Protein AF-A0A126PEL9-F1 (afdb_monomer_lite)

pLDDT: mean 87.8, std 14.96, range [29.5, 98.81]

Sequence (510 aa):
MDLFTNTTDLKALFLALFNCPDEQAVERIIEREPAVFAQANWKPLGGNENMYGVIENQQASPIAALVEKLTNSIDATLMRKYYEADLDPTSAAAPRTMDEAVRLFYGAAAANWDLPGFRRAQAENIQIIASGSVRQPSLVLYDNGEGQHPANFETTLLSLLRGNKNNVHFVQGKYNMGGSGAIVFCGRHGYQLIASRRYDGTGEFGFTLTRKHQLRADEENDKKNTWYEYFTVGGRIPSFPITDLDLGLHNRRFTTGTVLKLYSYKLPEGSRMVTRDLGRSLNEYLFDPALPLLTVETKERYPKDRALERVLYGLKQRLEKQDSKYVETSFTEDFQTREFGAMRVTCYVFRTKVEGKTVKESNKTIQDEFFKNNMAVLFAMNGQVHGSYSSEFITRALKLSLLKNSLLIHVDCTHLLPKFRGELFMGSRDRLKEGEETKELRKFLMAQLGKPGGRLAELEKKRKDAIAVDSTDAQDLLKNVTKNLSFNPELLKLLGSTFHRRRRILQTIM

Structure (mmCIF, N/CA/C/O backbone):
data_AF-A0A126PEL9-F1
#
_entry.id   AF-A0A126PEL9-F1
#
loop_
_atom_site.group_PDB
_atom_site.id
_atom_site.type_symbol
_atom_site.label_atom_id
_atom_site.label_alt_id
_atom_site.label_comp_id
_atom_site.label_asym_id
_atom_site.label_entity_id
_atom_site.label_seq_id
_atom_site.pdbx_PDB_ins_code
_atom_site.Cartn_x
_atom_site.Cartn_y
_atom_site.Cartn_z
_atom_site.occupancy
_atom_site.B_iso_or_equiv
_atom_site.auth_seq_id
_atom_site.auth_comp_id
_atom_site.auth_asym_id
_atom_site.auth_atom_id
_atom_site.pdbx_PDB_model_num
ATOM 1 N N . MET A 1 1 ? 33.162 -2.865 -40.727 1.00 31.98 1 MET A N 1
ATOM 2 C CA . MET A 1 1 ? 32.708 -4.129 -40.110 1.00 31.98 1 MET A CA 1
ATOM 3 C C . MET A 1 1 ? 33.005 -3.994 -38.632 1.00 31.98 1 MET A C 1
ATOM 5 O O . MET A 1 1 ? 34.149 -4.165 -38.238 1.00 31.98 1 MET A O 1
ATOM 9 N N . ASP A 1 2 ? 32.020 -3.532 -37.869 1.00 33.06 2 ASP A N 1
ATOM 10 C CA . ASP A 1 2 ? 32.156 -3.295 -36.431 1.00 33.06 2 ASP A CA 1
ATOM 11 C C . ASP A 1 2 ? 31.858 -4.615 -35.709 1.00 33.06 2 ASP A C 1
ATOM 13 O O . ASP A 1 2 ? 30.732 -5.103 -35.742 1.00 33.06 2 ASP A O 1
ATOM 17 N N . LEU A 1 3 ? 32.893 -5.252 -35.162 1.00 29.50 3 LEU A N 1
ATOM 18 C CA . LEU A 1 3 ? 32.855 -6.622 -34.627 1.00 29.50 3 LEU A CA 1
ATOM 19 C C . LEU A 1 3 ? 32.665 -6.679 -33.099 1.00 29.50 3 LEU A C 1
ATOM 21 O O . LEU A 1 3 ? 32.835 -7.739 -32.507 1.00 29.50 3 LEU A O 1
ATOM 25 N N . PHE A 1 4 ? 32.277 -5.569 -32.458 1.00 36.88 4 PHE A N 1
ATOM 26 C CA . PHE A 1 4 ? 32.064 -5.503 -31.006 1.00 36.88 4 PHE A CA 1
ATOM 27 C C . PHE A 1 4 ? 30.888 -4.601 -30.599 1.00 36.88 4 PHE A C 1
ATOM 29 O O . PHE A 1 4 ? 31.016 -3.749 -29.724 1.00 36.88 4 PHE A O 1
ATOM 36 N N . THR A 1 5 ? 29.698 -4.805 -31.164 1.00 41.72 5 THR A N 1
ATOM 37 C CA . THR A 1 5 ? 28.479 -4.431 -30.432 1.00 41.72 5 THR A CA 1
ATOM 38 C C . THR A 1 5 ? 28.175 -5.556 -29.449 1.00 41.72 5 THR A C 1
ATOM 40 O O . THR A 1 5 ? 27.481 -6.510 -29.793 1.00 41.72 5 THR A O 1
ATOM 43 N N . ASN A 1 6 ? 28.730 -5.477 -28.237 1.00 46.97 6 ASN A N 1
ATOM 44 C CA . ASN A 1 6 ? 28.256 -6.278 -27.108 1.00 46.97 6 ASN A CA 1
ATOM 45 C C . ASN A 1 6 ? 26.787 -5.896 -26.866 1.00 46.97 6 ASN A C 1
ATOM 47 O O . ASN A 1 6 ? 26.492 -4.939 -26.153 1.00 46.97 6 ASN A O 1
ATOM 51 N N . THR A 1 7 ? 25.851 -6.590 -27.513 1.00 65.94 7 THR A N 1
ATOM 52 C CA . THR A 1 7 ? 24.428 -6.490 -27.188 1.00 65.94 7 THR A CA 1
ATOM 53 C C . THR A 1 7 ? 24.262 -6.975 -25.758 1.00 65.94 7 THR A C 1
ATOM 55 O O . THR A 1 7 ? 24.393 -8.167 -25.491 1.00 65.94 7 THR A O 1
ATOM 58 N N . THR A 1 8 ? 24.033 -6.043 -24.833 1.00 80.56 8 THR A N 1
ATOM 59 C CA . THR A 1 8 ? 23.746 -6.347 -23.432 1.00 80.56 8 THR A CA 1
ATOM 60 C C . THR A 1 8 ? 22.595 -7.345 -23.367 1.00 80.56 8 THR A C 1
ATOM 62 O O . THR A 1 8 ? 21.501 -7.057 -23.854 1.00 80.56 8 THR A O 1
ATOM 65 N N . ASP A 1 9 ? 22.823 -8.513 -22.765 1.00 94.44 9 ASP A N 1
ATOM 66 C CA . ASP A 1 9 ? 21.749 -9.465 -22.489 1.00 94.44 9 ASP A CA 1
ATOM 67 C C . ASP A 1 9 ? 20.821 -8.864 -21.422 1.00 94.44 9 ASP A C 1
ATOM 69 O O . ASP A 1 9 ? 21.095 -8.892 -20.218 1.00 94.44 9 ASP A O 1
ATOM 73 N N . LEU A 1 10 ? 19.714 -8.277 -21.882 1.00 96.75 10 LEU A N 1
ATOM 74 C CA . LEU A 1 10 ? 18.753 -7.573 -21.035 1.00 96.75 10 LEU A CA 1
ATOM 75 C C . LEU A 1 10 ? 18.051 -8.504 -20.042 1.00 96.75 10 LEU A C 1
ATOM 77 O O . LEU A 1 10 ? 17.691 -8.066 -18.947 1.00 96.75 10 LEU A O 1
ATOM 81 N N . LYS A 1 11 ? 17.884 -9.788 -20.386 1.00 97.88 11 LYS A N 1
ATOM 82 C CA . LYS A 1 11 ? 17.301 -10.778 -19.475 1.00 97.88 11 LYS A CA 1
ATOM 83 C C . LYS A 1 11 ? 18.277 -11.096 -18.350 1.00 97.88 11 LYS A C 1
ATOM 85 O O . LYS A 1 11 ? 17.873 -11.103 -17.186 1.00 97.88 11 LYS A O 1
ATOM 90 N N . ALA A 1 12 ? 19.549 -11.325 -18.681 1.00 97.50 12 ALA A N 1
ATOM 91 C CA . ALA A 1 12 ? 20.592 -11.535 -17.680 1.00 97.50 12 ALA A CA 1
ATOM 92 C C . ALA A 1 12 ? 20.741 -10.311 -16.762 1.00 97.50 12 ALA A C 1
ATOM 94 O O . ALA A 1 12 ? 20.790 -10.470 -15.542 1.00 97.50 12 ALA A O 1
ATOM 95 N N . LEU A 1 13 ? 20.714 -9.098 -17.327 1.00 97.81 13 LEU A N 1
ATOM 96 C CA . LEU A 1 13 ? 20.770 -7.850 -16.565 1.00 97.81 13 LEU A CA 1
ATOM 97 C C . LEU A 1 13 ? 19.592 -7.712 -15.591 1.00 97.81 13 LEU A C 1
ATOM 99 O O . LEU A 1 13 ? 19.799 -7.432 -14.409 1.00 97.81 13 LEU A O 1
ATOM 103 N N . PHE A 1 14 ? 18.361 -7.943 -16.061 1.00 98.62 14 PHE A N 1
ATOM 104 C CA . PHE A 1 14 ? 17.179 -7.912 -15.200 1.00 98.62 14 PHE A CA 1
ATOM 105 C C . PHE A 1 14 ? 17.289 -8.920 -14.056 1.00 98.62 14 PHE A C 1
ATOM 107 O O . PHE A 1 14 ? 17.057 -8.555 -12.907 1.00 98.62 14 PHE A O 1
ATOM 114 N N . LEU A 1 15 ? 17.659 -10.172 -14.344 1.00 98.50 15 LEU A N 1
ATOM 115 C CA . LEU A 1 15 ? 17.787 -11.208 -13.316 1.00 98.50 15 LEU A CA 1
ATOM 116 C C . LEU A 1 15 ? 18.903 -10.884 -12.317 1.00 98.50 15 LEU A C 1
ATOM 118 O O . LEU A 1 15 ? 18.738 -11.138 -11.124 1.00 98.50 15 LEU A O 1
ATOM 122 N N . ALA A 1 16 ? 20.010 -10.291 -12.771 1.00 98.31 16 ALA A N 1
ATOM 123 C CA . ALA A 1 16 ? 21.085 -9.845 -11.893 1.00 98.31 16 ALA A CA 1
ATOM 124 C C . ALA A 1 16 ? 20.588 -8.769 -10.914 1.00 98.31 16 ALA A C 1
ATOM 126 O O . ALA A 1 16 ? 20.752 -8.924 -9.704 1.00 98.31 16 ALA A O 1
ATOM 127 N N . LEU A 1 17 ? 19.896 -7.738 -11.415 1.00 98.56 17 LEU A N 1
ATOM 128 C CA . LEU A 1 17 ? 19.286 -6.695 -10.583 1.00 98.56 17 LEU A CA 1
ATOM 129 C C . LEU A 1 17 ? 18.212 -7.269 -9.651 1.00 98.56 17 LEU A C 1
ATOM 131 O O . LEU A 1 17 ? 18.198 -6.983 -8.451 1.00 98.56 17 LEU A O 1
ATOM 135 N N . PHE A 1 18 ? 17.305 -8.093 -10.178 1.00 98.50 18 PHE A N 1
ATOM 136 C CA . PHE A 1 18 ? 16.193 -8.657 -9.419 1.00 98.50 18 PHE A CA 1
ATOM 137 C C . PHE A 1 18 ? 16.681 -9.548 -8.277 1.00 98.50 18 PHE A C 1
ATOM 139 O O . PHE A 1 18 ? 16.086 -9.522 -7.205 1.00 98.50 18 PHE A O 1
ATOM 146 N N . ASN A 1 19 ? 17.788 -10.274 -8.445 1.00 97.38 19 ASN A N 1
ATOM 147 C CA . ASN A 1 19 ? 18.330 -11.158 -7.412 1.00 97.38 19 ASN A CA 1
ATOM 148 C C . ASN A 1 19 ? 19.224 -10.452 -6.378 1.00 97.38 19 ASN A C 1
ATOM 150 O O . ASN A 1 19 ? 19.594 -11.068 -5.378 1.00 97.38 19 ASN A O 1
ATOM 154 N N . CYS A 1 20 ? 19.525 -9.157 -6.535 1.00 97.81 20 CYS A N 1
ATOM 155 C CA . CYS A 1 20 ? 20.264 -8.397 -5.523 1.00 97.81 20 CYS A CA 1
ATOM 156 C C . CYS A 1 20 ? 19.527 -8.393 -4.168 1.00 97.81 20 CYS A C 1
ATOM 158 O O . CYS A 1 20 ? 18.349 -8.028 -4.116 1.00 97.81 20 CYS A O 1
ATOM 160 N N . PRO A 1 21 ? 20.176 -8.760 -3.049 1.00 95.81 21 PRO A N 1
ATOM 161 C CA . PRO A 1 21 ? 19.523 -8.791 -1.737 1.00 95.81 21 PRO A CA 1
ATOM 162 C C . PRO A 1 21 ? 19.253 -7.395 -1.155 1.00 95.81 21 PRO A C 1
ATOM 164 O O . PRO A 1 21 ? 18.343 -7.241 -0.338 1.00 95.81 21 PRO A O 1
ATOM 167 N N . ASP A 1 22 ? 20.027 -6.391 -1.563 1.00 97.12 22 ASP A N 1
ATOM 168 C CA . ASP A 1 22 ? 20.043 -5.039 -1.004 1.00 97.12 22 ASP A CA 1
ATOM 169 C C . ASP A 1 22 ? 20.549 -4.009 -2.029 1.00 97.12 22 ASP A C 1
ATOM 171 O O . ASP A 1 22 ? 20.962 -4.357 -3.138 1.00 97.12 22 ASP A O 1
ATOM 175 N N . GLU A 1 23 ? 20.509 -2.731 -1.648 1.00 96.94 23 GLU A N 1
ATOM 176 C CA . GLU A 1 23 ? 20.983 -1.617 -2.478 1.00 96.94 23 GLU A CA 1
ATOM 177 C C . GLU A 1 23 ? 22.485 -1.681 -2.805 1.00 96.94 23 GLU A C 1
ATOM 179 O O . GLU A 1 23 ? 22.895 -1.271 -3.884 1.00 96.94 23 GLU A O 1
ATOM 184 N N . GLN A 1 24 ? 23.315 -2.233 -1.913 1.00 97.38 24 GLN A N 1
ATOM 185 C CA . GLN A 1 24 ? 24.769 -2.280 -2.111 1.00 97.38 24 GLN A CA 1
ATOM 186 C C . GLN A 1 24 ? 25.133 -3.283 -3.205 1.00 97.38 24 GLN A C 1
ATOM 188 O O . GLN A 1 24 ? 26.094 -3.094 -3.948 1.00 97.38 24 GLN A O 1
ATOM 193 N N . ALA A 1 25 ? 24.375 -4.375 -3.308 1.00 97.88 25 ALA A N 1
ATOM 194 C CA . ALA A 1 25 ? 24.511 -5.318 -4.403 1.00 97.88 25 ALA A CA 1
ATOM 195 C C . ALA A 1 25 ? 24.107 -4.710 -5.751 1.00 97.88 25 ALA A C 1
ATOM 197 O O . ALA A 1 25 ? 24.744 -5.039 -6.748 1.00 97.88 25 ALA A O 1
ATOM 198 N N . VAL A 1 26 ? 23.106 -3.822 -5.773 1.00 98.12 26 VAL A N 1
ATOM 199 C CA . VAL A 1 26 ? 22.727 -3.076 -6.983 1.00 98.12 26 VAL A CA 1
ATOM 200 C C . VAL A 1 26 ? 23.845 -2.118 -7.390 1.00 98.12 26 VAL A C 1
ATOM 202 O O . VAL A 1 26 ? 24.250 -2.134 -8.550 1.00 98.12 26 VAL A O 1
ATOM 205 N N . GLU A 1 27 ? 24.409 -1.366 -6.439 1.00 97.44 27 GLU A N 1
ATOM 206 C CA . GLU A 1 27 ? 25.529 -0.448 -6.704 1.00 97.44 27 GLU A CA 1
ATOM 207 C C . GLU A 1 27 ? 26.711 -1.181 -7.352 1.00 97.44 27 GLU A C 1
ATOM 209 O O . GLU A 1 27 ? 27.206 -0.767 -8.396 1.00 97.44 27 GLU A O 1
ATOM 214 N N . ARG A 1 28 ? 27.084 -2.356 -6.824 1.00 98.06 28 ARG A N 1
ATOM 215 C CA . ARG A 1 28 ? 28.160 -3.179 -7.404 1.00 98.06 28 ARG A CA 1
ATOM 216 C C . ARG A 1 28 ? 27.884 -3.639 -8.837 1.00 98.06 28 ARG A C 1
ATOM 218 O O . ARG A 1 28 ? 28.835 -3.867 -9.578 1.00 98.06 28 ARG A O 1
ATOM 225 N N . ILE A 1 29 ? 26.623 -3.848 -9.225 1.00 97.69 29 ILE A N 1
ATOM 226 C CA . ILE A 1 29 ? 26.276 -4.161 -10.622 1.00 97.69 29 ILE A CA 1
ATOM 227 C C . ILE A 1 29 ? 26.475 -2.921 -11.491 1.00 97.69 29 ILE A C 1
ATOM 229 O O . ILE A 1 29 ? 27.086 -3.018 -12.553 1.00 97.69 29 ILE A O 1
ATOM 233 N N . ILE A 1 30 ? 26.005 -1.765 -11.021 1.00 96.56 30 ILE A N 1
ATOM 234 C CA . ILE A 1 30 ? 26.129 -0.488 -11.731 1.00 96.56 30 ILE A CA 1
ATOM 235 C C . ILE A 1 30 ? 27.602 -0.136 -11.975 1.00 96.56 30 ILE A C 1
ATOM 237 O O . ILE A 1 30 ? 27.972 0.202 -13.097 1.00 96.56 30 ILE A O 1
ATOM 241 N N . GLU A 1 31 ? 28.453 -0.291 -10.960 1.00 95.50 31 GLU A N 1
ATOM 242 C CA . GLU A 1 31 ? 29.896 -0.021 -11.039 1.00 95.50 31 GLU A CA 1
ATOM 243 C C . GLU A 1 31 ? 30.642 -0.966 -11.994 1.00 95.50 31 GLU A C 1
ATOM 245 O O . GLU A 1 31 ? 31.631 -0.570 -12.611 1.00 95.50 31 GLU A O 1
ATOM 250 N N . ARG A 1 32 ? 30.188 -2.220 -12.126 1.00 95.75 32 ARG A N 1
ATOM 251 C CA . ARG A 1 32 ? 30.809 -3.224 -13.011 1.00 95.75 32 ARG A CA 1
ATOM 252 C C . ARG A 1 32 ? 30.452 -3.040 -14.481 1.00 95.75 32 ARG A C 1
ATOM 254 O O . ARG A 1 32 ? 31.205 -3.494 -15.335 1.00 95.75 32 ARG A O 1
ATOM 261 N N . GLU A 1 33 ? 29.335 -2.379 -14.765 1.00 93.94 33 GLU A N 1
ATOM 262 C CA . GLU A 1 33 ? 28.785 -2.197 -16.112 1.00 93.94 33 GLU A CA 1
ATOM 263 C C . GLU A 1 33 ? 28.652 -0.694 -16.461 1.00 93.94 33 GLU A C 1
ATOM 265 O O . GLU A 1 33 ? 27.562 -0.222 -16.807 1.00 93.94 33 GLU A O 1
ATOM 270 N N . PRO A 1 34 ? 29.739 0.106 -16.392 1.00 93.31 34 PRO A N 1
ATOM 271 C CA . PRO A 1 34 ? 29.663 1.567 -16.498 1.00 93.31 34 PRO A CA 1
ATOM 272 C C . PRO A 1 34 ? 29.181 2.057 -17.870 1.00 93.31 34 PRO A C 1
ATOM 274 O O . PRO A 1 34 ? 28.594 3.131 -17.967 1.00 93.31 34 PRO A O 1
ATOM 277 N N . ALA A 1 35 ? 29.396 1.273 -18.932 1.00 92.56 35 ALA A N 1
ATOM 278 C CA . ALA A 1 35 ? 28.875 1.579 -20.263 1.00 92.56 35 ALA A CA 1
ATOM 279 C C . ALA A 1 35 ? 27.348 1.405 -20.333 1.00 92.56 35 ALA A C 1
ATOM 281 O O . ALA A 1 35 ? 26.658 2.226 -20.936 1.00 92.56 35 ALA A O 1
ATOM 282 N N . VAL A 1 36 ? 26.811 0.368 -19.678 1.00 94.81 36 VAL A N 1
ATOM 283 C CA . VAL A 1 36 ? 25.366 0.111 -19.612 1.00 94.81 36 VAL A CA 1
ATOM 284 C C . VAL A 1 36 ? 24.690 1.170 -18.753 1.00 94.81 36 VAL A C 1
ATOM 286 O O . VAL A 1 36 ? 23.697 1.747 -19.176 1.00 94.81 36 VAL A O 1
ATOM 289 N N . PHE A 1 37 ? 25.245 1.493 -17.585 1.00 95.62 37 PHE A N 1
ATOM 290 C CA . PHE A 1 37 ? 24.653 2.455 -16.649 1.00 95.62 37 PHE A CA 1
ATOM 291 C C . PHE A 1 37 ? 25.185 3.887 -16.790 1.00 95.62 37 PHE A C 1
ATOM 293 O O . PHE A 1 37 ? 25.035 4.696 -15.869 1.00 95.62 37 PHE A O 1
ATOM 300 N N . ALA A 1 38 ? 25.764 4.225 -17.945 1.00 94.81 38 ALA A N 1
ATOM 301 C CA . ALA A 1 38 ? 26.200 5.580 -18.262 1.00 94.81 38 ALA A CA 1
ATOM 302 C C . ALA A 1 38 ? 25.047 6.589 -18.107 1.00 94.81 38 ALA A C 1
ATOM 304 O O . ALA A 1 38 ? 23.896 6.265 -18.388 1.00 94.81 38 ALA A O 1
ATOM 305 N N . GLN A 1 39 ? 25.343 7.837 -17.721 1.00 94.25 39 GLN A N 1
ATOM 306 C CA . GLN A 1 39 ? 24.309 8.855 -17.448 1.00 94.25 39 GLN A CA 1
ATOM 307 C C . GLN A 1 39 ? 23.331 9.073 -18.619 1.00 94.25 39 GLN A C 1
ATOM 309 O O . GLN A 1 39 ? 22.157 9.332 -18.391 1.00 94.25 39 GLN A O 1
ATOM 314 N N . ALA A 1 40 ? 23.783 8.899 -19.866 1.00 94.88 40 ALA A N 1
ATOM 315 C CA . ALA A 1 40 ? 22.944 9.004 -21.066 1.00 94.88 40 ALA A CA 1
ATOM 316 C C . ALA A 1 40 ? 21.783 7.989 -21.117 1.00 94.88 40 ALA A C 1
ATOM 318 O O . ALA A 1 40 ? 20.824 8.182 -21.861 1.00 94.88 40 ALA A O 1
ATOM 319 N N . ASN A 1 41 ? 21.866 6.919 -20.324 1.00 96.88 41 ASN A N 1
ATOM 320 C CA . ASN A 1 41 ? 20.850 5.882 -20.203 1.00 96.88 41 ASN A CA 1
ATOM 321 C C . ASN A 1 41 ? 19.854 6.149 -19.062 1.00 96.88 41 ASN A C 1
ATOM 323 O O . ASN A 1 41 ? 18.991 5.314 -18.800 1.00 96.88 41 ASN A O 1
ATOM 327 N N . TRP A 1 42 ? 19.913 7.309 -18.407 1.00 97.31 42 TRP A N 1
ATOM 328 C CA . TRP A 1 42 ? 18.983 7.694 -17.348 1.00 97.31 42 TRP A CA 1
ATOM 329 C C . TRP A 1 42 ? 18.109 8.871 -17.777 1.00 97.31 42 TRP A C 1
ATOM 331 O O . TRP A 1 42 ? 18.575 9.822 -18.404 1.00 97.31 42 TRP A O 1
ATOM 341 N N . LYS A 1 43 ? 16.819 8.806 -17.437 1.00 96.94 43 LYS A N 1
ATOM 342 C CA . LYS A 1 43 ? 15.846 9.876 -17.692 1.00 96.94 43 LYS A CA 1
ATOM 343 C C . LYS A 1 43 ? 15.198 10.351 -16.390 1.00 96.94 43 LYS A C 1
ATOM 345 O O . LYS A 1 43 ? 14.894 9.512 -15.541 1.00 96.94 43 LYS A O 1
ATOM 350 N N . PRO A 1 44 ? 14.887 11.651 -16.238 1.00 95.62 44 PRO A N 1
ATOM 351 C CA . PRO A 1 44 ? 14.196 12.155 -15.054 1.00 95.62 44 PRO A CA 1
ATOM 352 C C . PRO A 1 44 ? 12.832 11.484 -14.837 1.00 95.62 44 PRO A C 1
ATOM 354 O O . PRO A 1 44 ? 11.989 11.428 -15.738 1.00 95.62 44 PRO A O 1
ATOM 357 N N . LEU A 1 45 ? 12.588 11.002 -13.618 1.00 93.88 45 LEU A N 1
ATOM 358 C CA . LEU A 1 45 ? 11.322 10.399 -13.212 1.00 93.88 45 LEU A CA 1
ATOM 359 C C . LEU A 1 45 ? 10.204 11.448 -13.233 1.00 93.88 45 LEU A C 1
ATOM 361 O O . LEU A 1 45 ? 10.374 12.572 -12.766 1.00 93.88 45 LEU A O 1
ATOM 365 N N . GLY A 1 46 ? 9.048 11.095 -13.801 1.00 89.94 46 GLY A N 1
ATOM 366 C CA . GLY A 1 46 ? 7.975 12.059 -14.059 1.00 89.94 46 GLY A CA 1
ATOM 367 C C . GLY A 1 46 ? 8.278 13.061 -15.181 1.00 89.94 46 GLY A C 1
ATOM 368 O O . GLY A 1 46 ? 7.503 13.994 -15.373 1.00 89.94 46 GLY A O 1
ATOM 369 N N . GLY A 1 47 ? 9.374 12.876 -15.927 1.00 90.12 47 GLY A N 1
ATOM 370 C CA . GLY A 1 47 ? 9.733 13.681 -17.097 1.00 90.12 47 GLY A CA 1
ATOM 371 C C . GLY A 1 47 ? 10.361 15.040 -16.784 1.00 90.12 47 GLY A C 1
ATOM 372 O O . GLY A 1 47 ? 10.555 15.832 -17.702 1.00 90.12 47 GLY A O 1
ATOM 373 N N . ASN A 1 48 ? 10.663 15.341 -15.515 1.00 88.31 48 ASN A N 1
ATOM 374 C CA . ASN A 1 48 ? 11.265 16.614 -15.119 1.00 88.31 48 ASN A CA 1
ATOM 375 C C . ASN A 1 48 ? 12.125 16.460 -13.851 1.00 88.31 48 ASN A C 1
ATOM 377 O O . ASN A 1 48 ? 11.669 15.886 -12.864 1.00 88.31 48 ASN A O 1
ATOM 381 N N . GLU A 1 49 ? 13.339 17.019 -13.848 1.00 90.12 49 GLU A N 1
ATOM 382 C CA . GLU A 1 49 ? 14.249 17.003 -12.687 1.00 90.12 49 GLU A CA 1
ATOM 383 C C . GLU A 1 49 ? 13.659 17.729 -11.460 1.00 90.12 49 GLU A C 1
ATOM 385 O O . GLU A 1 49 ? 13.918 17.358 -10.316 1.00 90.12 49 GLU A O 1
ATOM 390 N N . ASN A 1 50 ? 12.762 18.696 -11.676 1.00 87.69 50 ASN A N 1
ATOM 391 C CA . ASN A 1 50 ? 12.100 19.455 -10.610 1.00 87.69 50 ASN A CA 1
ATOM 392 C C . ASN A 1 50 ? 11.062 18.642 -9.810 1.00 87.69 50 ASN A C 1
ATOM 394 O O . ASN A 1 50 ? 10.447 19.167 -8.880 1.00 87.69 50 ASN A O 1
ATOM 398 N N . MET A 1 51 ? 10.864 17.358 -10.126 1.00 88.62 51 MET A N 1
ATOM 399 C CA . MET A 1 51 ? 9.942 16.475 -9.401 1.00 88.62 51 MET A CA 1
ATOM 400 C C . MET A 1 51 ? 10.465 16.016 -8.034 1.00 88.62 51 MET A C 1
ATOM 402 O O . MET A 1 51 ? 9.715 15.390 -7.284 1.00 88.62 51 MET A O 1
ATOM 406 N N . TYR A 1 52 ? 11.706 16.356 -7.667 1.00 89.75 52 TYR A N 1
ATOM 407 C CA . TYR A 1 52 ? 12.299 15.994 -6.376 1.00 89.75 52 TYR A CA 1
ATOM 408 C C . TYR A 1 52 ? 11.398 16.339 -5.183 1.00 89.75 52 TYR A C 1
ATOM 410 O O . TYR A 1 52 ? 11.028 15.461 -4.406 1.00 89.75 52 TYR A O 1
ATOM 418 N N . GLY A 1 53 ? 10.969 17.602 -5.080 1.00 87.19 53 GLY A N 1
ATOM 419 C CA . GLY A 1 53 ? 10.118 18.056 -3.977 1.00 87.19 53 GLY A CA 1
ATOM 420 C C . GLY A 1 53 ? 8.734 17.403 -3.970 1.00 87.19 53 GLY A C 1
ATOM 421 O O . GLY A 1 53 ? 8.150 17.230 -2.905 1.00 87.19 53 GLY A O 1
ATOM 422 N N . VAL A 1 54 ? 8.217 17.003 -5.135 1.00 87.56 54 VAL A N 1
ATOM 423 C CA . VAL A 1 54 ? 6.947 16.272 -5.232 1.00 87.56 54 VAL A CA 1
ATOM 424 C C . VAL A 1 54 ? 7.110 14.864 -4.662 1.00 87.56 54 VAL A C 1
ATOM 426 O O . VAL A 1 54 ? 6.271 14.442 -3.875 1.00 87.56 54 VAL A O 1
ATOM 429 N N . ILE A 1 55 ? 8.185 14.154 -5.013 1.00 89.00 55 ILE A N 1
ATOM 430 C CA . ILE A 1 55 ? 8.446 12.783 -4.546 1.00 89.00 55 ILE A CA 1
ATOM 431 C C . ILE A 1 55 ? 8.723 12.756 -3.035 1.00 89.00 55 ILE A C 1
ATOM 433 O O . ILE A 1 55 ? 8.096 11.980 -2.318 1.00 89.00 55 ILE A O 1
ATOM 437 N N . GLU A 1 56 ? 9.598 13.637 -2.540 1.00 89.31 56 GLU A N 1
ATOM 438 C CA . GLU A 1 56 ? 9.994 13.693 -1.119 1.00 89.31 56 GLU A CA 1
ATOM 439 C C . GLU A 1 56 ? 8.831 14.049 -0.177 1.00 89.31 56 GLU A C 1
ATOM 441 O O . GLU A 1 56 ? 8.815 13.629 0.976 1.00 89.31 56 GLU A O 1
ATOM 446 N N . ASN A 1 57 ? 7.822 14.781 -0.665 1.00 86.50 57 ASN A N 1
ATOM 447 C CA . ASN A 1 57 ? 6.678 15.211 0.148 1.00 86.50 57 ASN A CA 1
ATOM 448 C C . ASN A 1 57 ? 5.404 14.374 -0.060 1.00 86.50 57 ASN A C 1
ATOM 450 O O . ASN A 1 57 ? 4.363 14.696 0.514 1.00 86.50 57 ASN A O 1
ATOM 454 N N . GLN A 1 58 ? 5.443 13.307 -0.868 1.00 82.31 58 GLN A N 1
ATOM 455 C CA . GLN A 1 58 ? 4.258 12.479 -1.130 1.00 82.31 58 GLN A CA 1
ATOM 456 C C . GLN A 1 58 ? 3.795 11.684 0.091 1.00 82.31 58 GLN A C 1
ATOM 458 O O . GLN A 1 58 ? 2.590 11.529 0.299 1.00 82.31 58 GLN A O 1
ATOM 463 N N . GLN A 1 59 ? 4.736 11.138 0.863 1.00 84.81 59 GLN A N 1
ATOM 464 C CA . GLN A 1 59 ? 4.451 10.231 1.971 1.00 84.81 59 GLN A CA 1
ATOM 465 C C . GLN A 1 59 ? 5.409 10.481 3.131 1.00 84.81 59 GLN A C 1
ATOM 467 O O . GLN A 1 59 ? 6.621 10.379 2.983 1.00 84.81 59 GLN A O 1
ATOM 472 N N . ALA A 1 60 ? 4.856 10.749 4.314 1.00 84.44 60 ALA A N 1
ATOM 473 C CA . ALA A 1 60 ? 5.640 10.884 5.543 1.00 84.44 60 ALA A CA 1
ATOM 474 C C . ALA A 1 60 ? 5.918 9.527 6.219 1.00 84.44 60 ALA A C 1
ATOM 476 O O . ALA A 1 60 ? 6.800 9.421 7.070 1.00 84.44 60 ALA A O 1
ATOM 477 N N . SER A 1 61 ? 5.155 8.487 5.861 1.00 89.00 61 SER A N 1
ATOM 478 C CA . SER A 1 61 ? 5.216 7.167 6.490 1.00 89.00 61 SER A CA 1
ATOM 479 C C . SER A 1 61 ? 5.613 6.081 5.484 1.00 89.00 61 SER A C 1
ATOM 481 O O . SER A 1 61 ? 4.933 5.923 4.466 1.00 89.00 61 SER A O 1
ATOM 483 N N . PRO A 1 62 ? 6.633 5.252 5.790 1.00 91.88 62 PRO A N 1
ATOM 484 C CA . PRO A 1 62 ? 7.005 4.116 4.946 1.00 91.88 62 PRO A CA 1
ATOM 485 C C . PRO A 1 62 ? 5.893 3.068 4.842 1.00 91.88 62 PRO A C 1
ATOM 487 O O . PRO A 1 62 ? 5.813 2.361 3.840 1.00 91.88 62 PRO A O 1
ATOM 490 N N . ILE A 1 63 ? 5.031 2.950 5.859 1.00 92.31 63 ILE A N 1
ATOM 491 C CA . ILE A 1 63 ? 3.900 2.015 5.824 1.00 92.31 63 ILE A CA 1
ATOM 492 C C . ILE A 1 63 ? 2.816 2.553 4.894 1.00 92.31 63 ILE A C 1
ATOM 494 O O . ILE A 1 63 ? 2.332 1.808 4.050 1.00 92.31 63 ILE A O 1
ATOM 498 N N . ALA A 1 64 ? 2.477 3.841 4.996 1.00 90.19 64 ALA A N 1
ATOM 499 C CA . ALA A 1 64 ? 1.483 4.456 4.119 1.00 90.19 64 ALA A CA 1
ATOM 500 C C . ALA A 1 64 ? 1.924 4.405 2.644 1.00 90.19 64 ALA A C 1
ATOM 502 O O . ALA A 1 64 ? 1.130 4.036 1.783 1.00 90.19 64 ALA A O 1
ATOM 503 N N . ALA A 1 65 ? 3.212 4.622 2.357 1.00 91.56 65 ALA A N 1
ATOM 504 C CA . ALA A 1 65 ? 3.758 4.444 1.010 1.00 91.56 65 ALA A CA 1
ATOM 505 C C . ALA A 1 65 ? 3.618 3.004 0.471 1.00 91.56 65 ALA A C 1
ATOM 507 O O . ALA A 1 65 ? 3.340 2.816 -0.714 1.00 91.56 65 ALA A O 1
ATOM 508 N N . LEU A 1 66 ? 3.752 1.979 1.324 1.00 94.06 66 LEU A N 1
ATOM 509 C CA . LEU A 1 66 ? 3.464 0.593 0.928 1.00 94.06 66 LEU A CA 1
ATOM 510 C C . LEU A 1 66 ? 1.971 0.361 0.702 1.00 94.06 66 LEU A C 1
ATOM 512 O O . LEU A 1 66 ? 1.606 -0.308 -0.261 1.00 94.06 66 LEU A O 1
ATOM 516 N N . VAL A 1 67 ? 1.111 0.916 1.558 1.00 93.19 67 VAL A N 1
ATOM 517 C CA . VAL A 1 67 ? -0.347 0.826 1.396 1.00 93.19 67 VAL A CA 1
ATOM 518 C C . VAL A 1 67 ? -0.757 1.398 0.039 1.00 93.19 67 VAL A C 1
ATOM 520 O O . VAL A 1 67 ? -1.521 0.751 -0.663 1.00 93.19 67 VAL A O 1
ATOM 523 N N . GLU A 1 68 ? -0.172 2.515 -0.402 1.00 91.50 68 GLU A N 1
ATOM 524 C CA . GLU A 1 68 ? -0.429 3.067 -1.740 1.00 91.50 68 GLU A CA 1
ATOM 525 C C . GLU A 1 68 ? -0.051 2.103 -2.874 1.00 91.50 68 GLU A C 1
ATOM 527 O O . GLU A 1 68 ? -0.791 1.963 -3.851 1.00 91.50 68 GLU A O 1
ATOM 532 N N . LYS A 1 69 ? 1.075 1.388 -2.757 1.00 92.69 69 LYS A N 1
ATOM 533 C CA . LYS A 1 69 ? 1.461 0.357 -3.736 1.00 92.69 69 LYS A CA 1
ATOM 534 C C . LYS A 1 69 ? 0.493 -0.826 -3.747 1.00 92.69 69 LYS A C 1
ATOM 536 O O . LYS A 1 69 ? 0.146 -1.315 -4.822 1.00 92.69 69 LYS A O 1
ATOM 541 N N . LEU A 1 70 ? 0.040 -1.265 -2.574 1.00 94.62 70 LEU A N 1
ATOM 542 C CA . LEU A 1 70 ? -0.917 -2.366 -2.438 1.00 94.62 70 LEU A CA 1
ATOM 543 C C . LEU A 1 70 ? -2.307 -1.968 -2.948 1.00 94.62 70 LEU A C 1
ATOM 545 O O . LEU A 1 70 ? -2.934 -2.734 -3.670 1.00 94.62 70 LEU A O 1
ATOM 549 N N . THR A 1 71 ? -2.757 -0.747 -2.672 1.00 92.62 71 THR A N 1
ATOM 550 C CA . THR A 1 71 ? -3.982 -0.183 -3.247 1.00 92.62 71 THR A CA 1
ATOM 551 C C . THR A 1 71 ? -3.904 -0.125 -4.774 1.00 92.62 71 THR A C 1
ATOM 553 O O . THR A 1 71 ? -4.831 -0.566 -5.448 1.00 92.62 71 THR A O 1
ATOM 556 N N . ASN A 1 72 ? -2.772 0.305 -5.344 1.00 92.44 72 ASN A N 1
ATOM 557 C CA . ASN A 1 72 ? -2.579 0.269 -6.798 1.00 92.44 72 ASN A CA 1
ATOM 558 C C . ASN A 1 72 ? -2.590 -1.164 -7.362 1.00 92.44 72 ASN A C 1
ATOM 560 O O . ASN A 1 72 ? -3.035 -1.364 -8.490 1.00 92.44 72 ASN A O 1
ATOM 564 N N . SER A 1 73 ? -2.137 -2.154 -6.586 1.00 95.38 73 SER A N 1
ATOM 565 C CA . SER A 1 73 ? -2.200 -3.579 -6.954 1.00 95.38 73 SER A CA 1
ATOM 566 C C . SER A 1 73 ? -3.646 -4.089 -6.992 1.00 95.38 73 SER A C 1
ATOM 568 O O . SER A 1 73 ? -4.032 -4.822 -7.906 1.00 95.38 73 SER A O 1
ATOM 570 N N . ILE A 1 74 ? -4.473 -3.661 -6.029 1.00 95.25 74 ILE A N 1
ATOM 571 C CA . ILE A 1 74 ? -5.918 -3.932 -6.010 1.00 95.25 74 ILE A CA 1
ATOM 572 C C . ILE A 1 74 ? -6.575 -3.300 -7.240 1.00 95.25 74 ILE A C 1
ATOM 574 O O . ILE A 1 74 ? -7.261 -3.998 -7.988 1.00 95.25 74 ILE A O 1
ATOM 578 N N . ASP A 1 75 ? -6.302 -2.017 -7.498 1.00 93.75 75 ASP A N 1
ATOM 579 C CA . ASP A 1 75 ? -6.810 -1.304 -8.672 1.00 93.75 75 ASP A CA 1
ATOM 580 C C . ASP A 1 75 ? -6.422 -2.026 -9.968 1.00 93.75 75 ASP A C 1
ATOM 582 O O . ASP A 1 75 ? -7.278 -2.278 -10.809 1.00 93.75 75 ASP A O 1
ATOM 586 N N . ALA A 1 76 ? -5.148 -2.397 -10.130 1.00 94.94 76 ALA A N 1
ATOM 587 C CA . ALA A 1 76 ? -4.655 -3.108 -11.309 1.00 94.94 76 ALA A CA 1
ATOM 588 C C . ALA A 1 76 ? -5.350 -4.465 -11.502 1.00 94.94 76 ALA A C 1
ATOM 590 O O . ALA A 1 76 ? -5.635 -4.856 -12.635 1.00 94.94 76 ALA A O 1
ATOM 591 N N . THR A 1 77 ? -5.658 -5.167 -10.410 1.00 95.94 77 THR A N 1
ATOM 592 C CA . THR A 1 77 ? -6.363 -6.455 -10.442 1.00 95.94 77 THR A CA 1
ATOM 593 C C . THR A 1 77 ? -7.832 -6.293 -10.844 1.00 95.94 77 THR A C 1
ATOM 595 O O . THR A 1 77 ? -8.343 -7.095 -11.624 1.00 95.94 77 THR A O 1
ATOM 598 N N . LEU A 1 78 ? -8.513 -5.242 -10.376 1.00 94.38 78 LEU A N 1
ATOM 599 C CA . LEU A 1 78 ? -9.878 -4.920 -10.812 1.00 94.38 78 LEU A CA 1
ATOM 600 C C . LEU A 1 78 ? -9.911 -4.433 -12.268 1.00 94.38 78 LEU A C 1
ATOM 602 O O . LEU A 1 78 ? -10.758 -4.867 -13.044 1.00 94.38 78 LEU A O 1
ATOM 606 N N . MET A 1 79 ? -8.956 -3.589 -12.667 1.00 94.06 79 MET A N 1
ATOM 607 C CA . MET A 1 79 ? -8.816 -3.107 -14.047 1.00 94.06 79 MET A CA 1
ATOM 60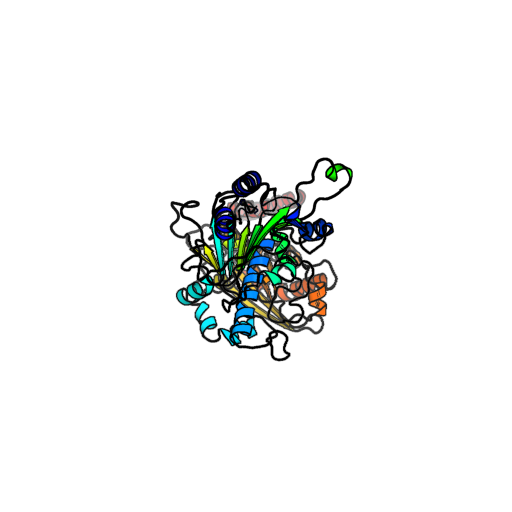8 C C . MET A 1 79 ? -8.576 -4.253 -15.029 1.00 94.06 79 MET A C 1
ATOM 610 O O . MET A 1 79 ? -9.160 -4.269 -16.108 1.00 94.06 79 MET A O 1
ATOM 614 N N . ARG A 1 80 ? -7.770 -5.251 -14.648 1.00 95.75 80 ARG A N 1
ATOM 615 C CA . ARG A 1 80 ? -7.600 -6.467 -15.448 1.00 95.75 80 ARG A CA 1
ATOM 616 C C . ARG A 1 80 ? -8.938 -7.132 -15.757 1.00 95.75 80 ARG A C 1
ATOM 618 O O . ARG A 1 80 ? -9.162 -7.485 -16.904 1.00 95.75 80 ARG A O 1
ATOM 625 N N . LYS A 1 81 ? -9.826 -7.267 -14.767 1.00 94.81 81 LYS A N 1
ATOM 626 C CA . LYS A 1 81 ? -11.149 -7.878 -14.969 1.00 94.81 81 LYS A CA 1
ATOM 627 C C . LYS A 1 81 ? -12.030 -7.106 -15.944 1.00 94.81 81 LYS A C 1
ATOM 629 O O . LYS A 1 81 ? -12.763 -7.730 -16.699 1.00 94.81 81 LYS A O 1
ATOM 634 N N . TYR A 1 82 ? -11.900 -5.782 -15.979 1.00 92.25 82 TYR A N 1
ATOM 635 C CA . TYR A 1 82 ? -12.544 -4.954 -16.997 1.00 92.25 82 TYR A CA 1
ATOM 636 C C . TYR A 1 82 ? -12.049 -5.269 -18.402 1.00 92.25 82 TYR A C 1
ATOM 638 O O . TYR A 1 82 ? -12.853 -5.518 -19.296 1.00 92.25 82 TYR A O 1
ATOM 646 N N . TYR A 1 83 ? -10.731 -5.288 -18.582 1.00 93.06 83 TYR A N 1
ATOM 647 C CA . TYR A 1 83 ? -10.152 -5.547 -19.893 1.00 93.06 83 TYR A CA 1
ATOM 648 C C . TYR A 1 83 ? -10.382 -6.989 -20.358 1.00 93.06 83 TYR A C 1
ATOM 650 O O . TYR A 1 83 ? -10.699 -7.191 -21.518 1.00 93.06 83 TYR A O 1
ATOM 658 N N . GLU A 1 84 ? -10.316 -7.977 -19.457 1.00 94.81 84 GLU A N 1
ATOM 659 C CA . GLU A 1 84 ? -10.653 -9.380 -19.762 1.00 94.81 84 GLU A CA 1
ATOM 660 C C . GLU A 1 84 ? -12.114 -9.565 -20.203 1.00 94.81 84 GLU A C 1
ATOM 662 O O . GLU A 1 84 ? -12.433 -10.566 -20.838 1.00 94.81 84 GLU A O 1
ATOM 667 N N . ALA A 1 85 ? -12.999 -8.630 -19.851 1.00 92.31 85 ALA A N 1
ATOM 668 C CA . ALA A 1 85 ? -14.402 -8.630 -20.247 1.00 92.31 85 ALA A CA 1
ATOM 669 C C . ALA A 1 85 ? -14.690 -7.725 -21.462 1.00 92.31 85 ALA A C 1
ATOM 671 O O . ALA A 1 85 ? -15.859 -7.509 -21.774 1.00 92.31 85 ALA A O 1
ATOM 672 N N . ASP A 1 86 ? -13.657 -7.165 -22.105 1.00 91.38 86 ASP A N 1
ATOM 673 C CA . ASP A 1 86 ? -13.770 -6.191 -23.202 1.00 91.38 86 ASP A CA 1
ATOM 674 C C . ASP A 1 86 ? -14.650 -4.969 -22.851 1.00 91.38 86 ASP A C 1
ATOM 676 O O . ASP A 1 86 ? -15.343 -4.395 -23.693 1.00 91.38 86 ASP A O 1
ATOM 680 N N . LEU A 1 87 ? -14.627 -4.554 -21.578 1.00 90.31 87 LEU A N 1
ATOM 681 C CA . LEU A 1 87 ? -15.396 -3.419 -21.071 1.00 90.31 87 LEU A CA 1
ATOM 682 C C . LEU A 1 87 ? -14.536 -2.155 -20.954 1.00 90.31 87 LEU A C 1
ATOM 684 O O . LEU A 1 87 ? -13.382 -2.203 -20.528 1.00 90.31 87 LEU A O 1
ATOM 688 N N . ASP A 1 88 ? -15.138 -0.997 -21.237 1.00 88.12 88 ASP A N 1
ATOM 689 C CA . ASP A 1 88 ? -14.515 0.309 -21.007 1.00 88.12 88 ASP A CA 1
ATOM 690 C C . ASP A 1 88 ? -14.680 0.748 -19.533 1.00 88.12 88 ASP A C 1
ATOM 692 O O . ASP A 1 88 ? -15.805 1.042 -19.097 1.00 88.12 88 ASP A O 1
ATOM 696 N N . PRO A 1 89 ? -13.579 0.851 -18.759 1.00 87.38 89 PRO A N 1
ATOM 697 C CA . PRO A 1 89 ? -13.610 1.237 -17.348 1.00 87.38 89 PRO A CA 1
ATOM 698 C C . PRO A 1 89 ? -13.981 2.713 -17.119 1.00 87.38 89 PRO A C 1
ATOM 700 O O . PRO A 1 89 ? -14.210 3.108 -15.975 1.00 87.38 89 PRO A O 1
ATOM 703 N N . THR A 1 90 ? -14.030 3.533 -18.176 1.00 87.94 90 THR A N 1
ATOM 704 C CA . THR A 1 90 ? -14.439 4.948 -18.127 1.00 87.94 90 THR A CA 1
ATOM 705 C C . THR A 1 90 ? -15.889 5.178 -18.553 1.00 87.94 90 THR A C 1
ATOM 707 O O . THR A 1 90 ? -16.398 6.297 -18.451 1.00 87.94 90 THR A O 1
ATOM 710 N N . SER A 1 91 ? -16.575 4.123 -18.999 1.00 89.25 91 SER A N 1
ATOM 711 C CA . SER A 1 91 ? -17.959 4.211 -19.456 1.00 89.25 91 SER A CA 1
ATOM 712 C C . SER A 1 91 ? -18.920 4.595 -18.325 1.00 89.25 91 SER A C 1
ATOM 714 O O . SER A 1 91 ? -18.694 4.327 -17.145 1.00 89.25 91 SER A O 1
ATOM 716 N N . ALA A 1 92 ? -20.063 5.187 -18.681 1.00 85.94 92 ALA A N 1
ATOM 717 C CA . ALA A 1 92 ? -21.085 5.564 -17.702 1.00 85.94 92 ALA A CA 1
ATOM 718 C C . ALA A 1 92 ? -21.690 4.362 -16.947 1.00 85.94 92 ALA A C 1
ATOM 720 O O . ALA A 1 92 ? -22.208 4.551 -15.842 1.00 85.94 92 ALA A O 1
ATOM 721 N N . ALA A 1 93 ? -21.612 3.165 -17.544 1.00 86.75 93 ALA A N 1
ATOM 722 C CA . ALA A 1 93 ? -22.057 1.892 -16.981 1.00 86.75 93 ALA A CA 1
ATOM 723 C C . ALA A 1 93 ? -21.016 1.242 -16.053 1.00 86.75 93 ALA A C 1
ATOM 725 O O . ALA A 1 93 ? -21.325 0.244 -15.401 1.00 86.75 93 ALA A O 1
ATOM 726 N N . ALA A 1 94 ? -19.799 1.793 -15.976 1.00 89.25 94 ALA A N 1
ATOM 727 C CA . ALA A 1 94 ? -18.784 1.299 -15.064 1.00 89.25 94 ALA A CA 1
ATOM 728 C C . ALA A 1 94 ? -19.227 1.482 -13.589 1.00 89.25 94 ALA A C 1
ATOM 730 O O . ALA A 1 94 ? -19.833 2.505 -13.241 1.00 89.25 94 ALA A O 1
ATOM 731 N N . PRO A 1 95 ? -18.889 0.528 -12.703 1.00 88.62 95 PRO A N 1
ATOM 732 C CA . PRO A 1 95 ? -19.089 0.580 -11.271 1.00 88.62 95 PRO A CA 1
ATOM 733 C C . PRO A 1 95 ? -18.597 1.887 -10.685 1.00 88.62 95 PRO A C 1
ATOM 735 O O . PRO A 1 95 ? -17.534 2.412 -11.031 1.00 88.62 95 PRO A O 1
ATOM 738 N N . ARG A 1 96 ? -19.377 2.407 -9.748 1.00 84.75 96 ARG A N 1
ATOM 739 C CA . ARG A 1 96 ? -19.070 3.652 -9.054 1.00 84.75 96 ARG A CA 1
ATOM 740 C C . ARG A 1 96 ? -18.247 3.422 -7.798 1.00 84.75 96 ARG A C 1
ATOM 742 O O . ARG A 1 96 ? -17.660 4.374 -7.286 1.00 84.75 96 ARG A O 1
ATOM 749 N N . THR A 1 97 ? -18.168 2.178 -7.331 1.00 84.56 97 THR A N 1
ATOM 750 C CA . THR A 1 97 ? -17.409 1.787 -6.143 1.00 84.56 97 THR A CA 1
ATOM 751 C C . THR A 1 97 ? -16.593 0.519 -6.385 1.00 84.56 97 THR A C 1
ATOM 753 O O . THR A 1 97 ? -16.895 -0.282 -7.270 1.00 84.56 97 THR A O 1
ATOM 756 N N . MET A 1 98 ? -15.546 0.329 -5.574 1.00 88.44 98 MET A N 1
ATOM 757 C CA . MET A 1 98 ? -14.775 -0.920 -5.565 1.00 88.44 98 MET A CA 1
ATOM 758 C C . MET A 1 98 ? -15.653 -2.125 -5.230 1.00 88.44 98 MET A C 1
ATOM 760 O O . MET A 1 98 ? -15.495 -3.177 -5.836 1.00 88.44 98 MET A O 1
ATOM 764 N N . ASP A 1 99 ? -16.586 -1.966 -4.292 1.00 86.19 99 ASP A N 1
ATOM 765 C CA . ASP A 1 99 ? -17.492 -3.033 -3.869 1.00 86.19 99 ASP A CA 1
ATOM 766 C C . ASP A 1 99 ? -18.409 -3.488 -5.017 1.00 86.19 99 ASP A C 1
ATOM 768 O O . ASP A 1 99 ? -18.539 -4.683 -5.272 1.00 86.19 99 ASP A O 1
ATOM 772 N N . GLU A 1 100 ? -18.960 -2.552 -5.796 1.00 88.50 100 GLU A N 1
ATOM 773 C CA . GLU A 1 100 ? -19.708 -2.882 -7.016 1.00 88.50 100 GLU A CA 1
ATOM 774 C C . GLU A 1 100 ? -18.844 -3.636 -8.039 1.00 88.50 100 GLU A C 1
ATOM 776 O O . GLU A 1 100 ? -19.307 -4.617 -8.621 1.00 88.50 100 GLU A O 1
ATOM 781 N N . ALA A 1 101 ? -17.581 -3.235 -8.231 1.00 91.31 101 ALA A N 1
ATOM 782 C CA . ALA A 1 101 ? -16.664 -3.947 -9.122 1.00 91.31 101 ALA A CA 1
ATOM 783 C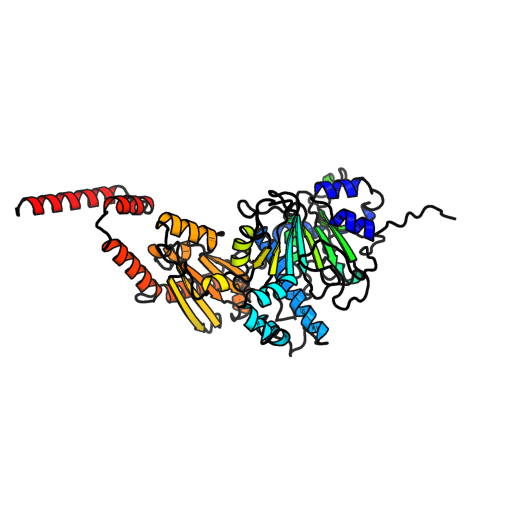 C . ALA A 1 101 ? -16.348 -5.363 -8.610 1.00 91.31 101 ALA A C 1
ATOM 785 O O . ALA A 1 101 ? -16.355 -6.317 -9.389 1.00 91.31 101 ALA A O 1
ATOM 786 N N . VAL A 1 102 ? -16.124 -5.530 -7.303 1.00 91.62 102 VAL A N 1
ATOM 787 C CA . VAL A 1 102 ? -15.908 -6.850 -6.694 1.00 91.62 102 VAL A CA 1
ATOM 788 C C . VAL A 1 102 ? -17.137 -7.736 -6.890 1.00 91.62 102 VAL A C 1
ATOM 790 O O . VAL A 1 102 ? -17.003 -8.876 -7.335 1.00 91.62 102 VAL A O 1
ATOM 793 N N . ARG A 1 103 ? -18.343 -7.218 -6.639 1.00 90.31 103 ARG A N 1
ATOM 794 C CA . ARG A 1 103 ? -19.592 -7.960 -6.865 1.00 90.31 103 ARG A CA 1
ATOM 795 C C . ARG A 1 103 ? -19.775 -8.352 -8.327 1.00 90.31 103 ARG A C 1
ATOM 797 O O . ARG A 1 103 ? -20.196 -9.475 -8.583 1.00 90.31 103 ARG A O 1
ATOM 804 N N . LEU A 1 104 ? -19.433 -7.467 -9.264 1.00 90.62 104 LEU A N 1
ATOM 805 C CA . LEU A 1 104 ? -19.576 -7.727 -10.695 1.00 90.62 104 LEU A CA 1
ATOM 806 C C . LEU A 1 104 ? -18.670 -8.870 -11.178 1.00 90.62 104 LEU A C 1
ATOM 808 O O . LEU A 1 104 ? -19.148 -9.757 -11.877 1.00 90.62 104 LEU A O 1
ATOM 812 N N . PHE A 1 105 ? -17.385 -8.872 -10.808 1.00 89.44 105 PHE A N 1
ATOM 813 C CA . PHE A 1 105 ? -16.425 -9.844 -11.362 1.00 89.44 105 PHE A CA 1
ATOM 814 C C . PHE A 1 105 ? -16.157 -11.060 -10.488 1.00 89.44 105 PHE A C 1
ATOM 816 O O . PHE A 1 105 ? -15.734 -12.094 -11.000 1.00 89.44 105 PHE A O 1
ATOM 823 N N . TYR A 1 106 ? -16.355 -10.943 -9.178 1.00 88.44 106 TYR A N 1
ATOM 824 C CA . TYR A 1 106 ? -16.101 -12.034 -8.241 1.00 88.44 106 TYR A CA 1
ATOM 825 C C . TYR A 1 106 ? -17.398 -12.596 -7.660 1.00 88.44 106 TYR A C 1
ATOM 827 O O . TYR A 1 106 ? -17.440 -13.784 -7.351 1.00 88.44 106 TYR A O 1
ATOM 835 N N . GLY A 1 107 ? -18.467 -11.797 -7.549 1.00 85.69 107 GLY A N 1
ATOM 836 C CA . GLY A 1 107 ? -19.804 -12.258 -7.162 1.00 85.69 107 GLY A CA 1
ATOM 837 C C . GLY A 1 107 ? -19.795 -13.196 -5.951 1.00 85.69 107 GLY A C 1
ATOM 838 O O . GLY A 1 107 ? -19.269 -12.863 -4.889 1.00 85.69 107 GLY A O 1
ATOM 839 N N . ALA A 1 108 ? -20.332 -14.406 -6.127 1.00 77.88 108 ALA A N 1
ATOM 840 C CA . ALA A 1 108 ? -20.365 -15.436 -5.085 1.00 77.88 108 ALA A CA 1
ATOM 841 C C . ALA A 1 108 ? -18.968 -15.882 -4.601 1.00 77.88 108 ALA A C 1
ATOM 843 O O . ALA A 1 108 ? -18.821 -16.297 -3.452 1.00 77.88 108 ALA A O 1
ATOM 844 N N . ALA A 1 109 ? -17.925 -15.776 -5.430 1.00 78.38 109 ALA A N 1
ATOM 845 C CA . ALA A 1 109 ? -16.562 -16.102 -5.015 1.00 78.38 109 ALA A CA 1
ATOM 846 C C . ALA A 1 109 ? -16.037 -15.125 -3.951 1.00 78.38 109 ALA A C 1
ATOM 848 O O . ALA A 1 109 ? -15.338 -15.561 -3.037 1.00 78.38 109 ALA A O 1
ATOM 849 N N . ALA A 1 110 ? -16.419 -13.843 -4.021 1.00 81.88 110 ALA A N 1
ATOM 850 C CA . ALA A 1 110 ? -16.055 -12.857 -3.004 1.00 81.88 110 ALA A CA 1
ATOM 851 C C . ALA A 1 110 ? -16.733 -13.139 -1.656 1.00 81.88 110 ALA A C 1
ATOM 853 O O . ALA A 1 110 ? -16.093 -13.025 -0.613 1.00 81.88 110 ALA A O 1
ATOM 854 N N . ALA A 1 111 ? -17.989 -13.600 -1.670 1.00 79.88 111 ALA A N 1
ATOM 855 C CA . ALA A 1 111 ? -18.688 -14.035 -0.456 1.00 79.88 111 ALA A CA 1
ATOM 856 C C . ALA A 1 111 ? -17.980 -15.220 0.231 1.00 79.88 111 ALA A C 1
ATOM 858 O O . ALA A 1 111 ? -17.987 -15.341 1.453 1.00 79.88 111 ALA A O 1
ATOM 859 N N . ASN A 1 112 ? -17.295 -16.066 -0.543 1.00 84.00 112 ASN A N 1
ATOM 860 C CA . ASN A 1 112 ? -16.527 -17.188 -0.011 1.00 84.00 112 ASN A CA 1
ATOM 861 C C . ASN A 1 112 ? -15.145 -16.791 0.524 1.00 84.00 112 ASN A C 1
ATOM 863 O O . ASN A 1 112 ? -14.461 -17.644 1.089 1.00 84.00 112 ASN A O 1
ATOM 867 N N . TRP A 1 113 ? -14.704 -15.533 0.405 1.00 86.88 113 TRP A N 1
ATOM 868 C CA . TRP A 1 113 ? -13.434 -15.104 1.003 1.00 86.88 113 TRP A CA 1
ATOM 869 C C . TRP A 1 113 ? -13.470 -15.086 2.533 1.00 86.88 113 TRP A C 1
ATOM 871 O O . TRP A 1 113 ? -12.417 -15.007 3.162 1.00 86.88 113 TRP A O 1
ATOM 881 N N . ASP A 1 114 ? -14.625 -15.281 3.166 1.00 79.88 114 ASP A N 1
ATOM 882 C CA . ASP A 1 114 ? -14.689 -15.609 4.592 1.00 79.88 114 ASP A CA 1
ATOM 883 C C . ASP A 1 114 ? -14.029 -16.963 4.905 1.00 79.88 114 ASP A C 1
ATOM 885 O O . ASP A 1 114 ? -13.422 -17.140 5.965 1.00 79.88 114 ASP A O 1
ATOM 889 N N . LEU A 1 115 ? -14.024 -17.883 3.937 1.00 85.50 115 LEU A N 1
ATOM 890 C CA . LEU A 1 115 ? -13.397 -19.194 4.045 1.00 85.50 115 LEU A CA 1
ATOM 891 C C . LEU A 1 115 ? -11.886 -19.117 3.734 1.00 85.50 115 LEU A C 1
ATOM 893 O O . LEU A 1 115 ? -11.491 -18.620 2.673 1.00 85.50 115 LEU A O 1
ATOM 897 N N . PRO A 1 116 ? -11.007 -19.668 4.598 1.00 85.94 116 PRO A N 1
ATOM 898 C CA . PRO A 1 116 ? -9.554 -19.515 4.462 1.00 85.94 116 PRO A CA 1
ATOM 899 C C . PRO A 1 116 ? -8.959 -19.977 3.123 1.00 85.94 116 PRO A C 1
ATOM 901 O O . PRO A 1 116 ? -8.027 -19.346 2.629 1.00 85.94 116 PRO A O 1
ATOM 904 N N . GLY A 1 117 ? -9.481 -21.061 2.537 1.00 88.44 117 GLY A N 1
ATOM 905 C CA . GLY A 1 117 ? -8.971 -21.620 1.278 1.00 88.44 117 GLY A CA 1
ATOM 906 C C . GLY A 1 117 ? -9.182 -20.684 0.087 1.00 88.44 117 GLY A C 1
ATOM 907 O O . GLY A 1 117 ? -8.221 -20.307 -0.580 1.00 88.44 117 GLY A O 1
ATOM 908 N N . PHE A 1 118 ? -10.425 -20.239 -0.124 1.00 90.19 118 PHE A N 1
ATOM 909 C CA . PHE A 1 118 ? -10.775 -19.295 -1.190 1.00 90.19 118 PHE A CA 1
ATOM 910 C C . PHE A 1 118 ? -10.074 -17.947 -1.006 1.00 90.19 118 PHE A C 1
ATOM 912 O O . PHE A 1 118 ? -9.554 -17.377 -1.965 1.00 90.19 118 PHE A O 1
ATOM 919 N N . ARG A 1 119 ? -9.987 -17.468 0.243 1.00 93.06 119 ARG A N 1
ATOM 920 C CA . ARG A 1 119 ? -9.263 -16.238 0.579 1.00 93.06 119 ARG A CA 1
ATOM 921 C C . ARG A 1 119 ? -7.787 -16.317 0.195 1.00 93.06 119 ARG A C 1
ATOM 923 O O . ARG A 1 119 ? -7.257 -15.365 -0.369 1.00 93.06 119 ARG A O 1
ATOM 930 N N . ARG A 1 120 ? -7.120 -17.439 0.499 1.00 94.75 120 ARG A N 1
ATOM 931 C CA . ARG A 1 120 ? -5.705 -17.649 0.155 1.00 94.75 120 ARG A CA 1
ATOM 932 C C . ARG A 1 120 ? -5.501 -17.701 -1.357 1.00 94.75 120 ARG A C 1
ATOM 934 O O . ARG A 1 120 ? -4.610 -17.016 -1.842 1.00 94.75 120 ARG A O 1
ATOM 941 N N . ALA A 1 121 ? -6.343 -18.432 -2.085 1.00 93.38 121 ALA A N 1
ATOM 942 C CA . ALA A 1 121 ? -6.247 -18.515 -3.544 1.00 93.38 121 ALA A CA 1
ATOM 943 C C . ALA A 1 121 ? -6.351 -17.131 -4.211 1.00 93.38 121 ALA A C 1
ATOM 945 O O . ALA A 1 121 ? -5.573 -16.813 -5.107 1.00 93.38 121 ALA A O 1
ATOM 946 N N . GLN A 1 122 ? -7.256 -16.268 -3.734 1.00 95.12 122 GLN A N 1
ATOM 947 C CA . GLN A 1 122 ? -7.327 -14.889 -4.223 1.00 95.12 122 GLN A CA 1
ATOM 948 C C . GLN A 1 122 ? -6.093 -14.068 -3.822 1.00 95.12 122 GLN A C 1
ATOM 950 O O . GLN A 1 122 ? -5.560 -13.328 -4.650 1.00 95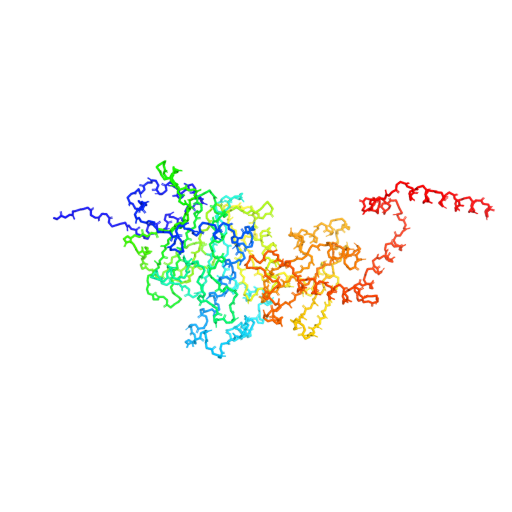.12 122 GLN A O 1
ATOM 955 N N . ALA A 1 123 ? -5.630 -14.207 -2.575 1.00 96.75 123 ALA A N 1
ATOM 956 C CA . ALA A 1 123 ? -4.492 -13.468 -2.031 1.00 96.75 123 ALA A CA 1
ATOM 957 C C . ALA A 1 123 ? -3.186 -13.704 -2.805 1.00 96.75 123 ALA A C 1
ATOM 959 O O . ALA A 1 123 ? -2.348 -12.813 -2.872 1.00 96.75 123 ALA A O 1
ATOM 960 N N . GLU A 1 124 ? -3.010 -14.866 -3.436 1.00 96.81 124 GLU A N 1
ATOM 961 C CA . GLU A 1 124 ? -1.836 -15.162 -4.270 1.00 96.81 124 GLU A CA 1
ATOM 962 C C . GLU A 1 124 ? -1.722 -14.264 -5.518 1.00 96.81 124 GLU A C 1
ATOM 964 O O . GLU A 1 124 ? -0.658 -14.219 -6.146 1.00 96.81 124 GLU A O 1
ATOM 969 N N . ASN A 1 125 ? -2.779 -13.530 -5.889 1.00 97.25 125 ASN A N 1
ATOM 970 C CA . ASN A 1 125 ? -2.743 -12.528 -6.960 1.00 97.25 125 ASN A CA 1
ATOM 971 C C . ASN A 1 125 ? -2.108 -11.201 -6.548 1.00 97.25 125 ASN A C 1
ATOM 973 O O . ASN A 1 125 ? -1.752 -10.439 -7.440 1.00 97.25 125 ASN A O 1
ATOM 977 N N . ILE A 1 126 ? -1.948 -10.927 -5.250 1.00 98.38 126 ILE A N 1
ATOM 978 C CA . ILE A 1 126 ? -1.274 -9.726 -4.748 1.00 98.38 126 ILE A CA 1
ATOM 979 C C . ILE A 1 126 ? -0.338 -10.146 -3.620 1.00 98.38 126 ILE A C 1
ATOM 981 O O . ILE A 1 126 ? -0.789 -10.480 -2.529 1.00 98.38 126 ILE A O 1
ATOM 985 N N . GLN A 1 127 ? 0.968 -10.132 -3.865 1.00 98.38 127 GLN A N 1
ATOM 986 C CA . GLN A 1 127 ? 1.959 -10.639 -2.920 1.00 98.38 127 GLN A CA 1
ATOM 987 C C . GLN A 1 127 ? 2.906 -9.536 -2.455 1.00 98.38 127 GLN A C 1
ATOM 989 O O . GLN A 1 127 ? 3.348 -8.709 -3.248 1.00 98.38 127 GLN A O 1
ATOM 994 N N . ILE A 1 128 ? 3.264 -9.566 -1.173 1.00 98.00 128 ILE A N 1
ATOM 995 C CA . ILE A 1 128 ? 4.405 -8.844 -0.612 1.00 98.00 128 ILE A CA 1
ATOM 996 C C . ILE A 1 128 ? 5.374 -9.858 -0.011 1.00 98.00 128 ILE A C 1
ATOM 998 O O . ILE A 1 128 ? 5.076 -10.508 0.992 1.00 98.00 128 ILE A O 1
ATOM 1002 N N . ILE A 1 129 ? 6.537 -9.991 -0.637 1.00 98.00 129 ILE A N 1
ATOM 1003 C CA . ILE A 1 129 ? 7.561 -10.973 -0.291 1.00 98.00 129 ILE A CA 1
ATOM 1004 C C . ILE A 1 129 ? 8.782 -10.227 0.224 1.00 98.00 129 ILE A C 1
ATOM 1006 O O . ILE A 1 129 ? 9.303 -9.330 -0.440 1.00 98.00 129 ILE A O 1
ATOM 1010 N N . ALA A 1 130 ? 9.255 -10.594 1.408 1.00 97.12 130 ALA A N 1
ATOM 1011 C CA . ALA A 1 130 ? 10.418 -9.958 2.001 1.00 97.12 130 ALA A CA 1
ATOM 1012 C C . ALA A 1 130 ? 11.670 -10.835 1.917 1.00 97.12 130 ALA A C 1
ATOM 1014 O O . ALA A 1 130 ? 11.671 -12.017 2.266 1.00 97.12 130 ALA A O 1
ATOM 1015 N N . SER A 1 131 ? 12.761 -10.211 1.484 1.00 93.94 131 SER A N 1
ATOM 1016 C CA . SER A 1 131 ? 14.059 -10.841 1.234 1.00 93.94 131 SER A CA 1
ATOM 1017 C C . SER A 1 131 ? 15.202 -9.979 1.784 1.00 93.94 131 SER A C 1
ATOM 1019 O O . SER A 1 131 ? 14.989 -8.848 2.230 1.00 93.94 131 SER A O 1
ATOM 1021 N N . GLY A 1 132 ? 16.421 -10.520 1.787 1.00 90.69 132 GLY A N 1
ATOM 1022 C CA . GLY A 1 132 ? 17.599 -9.818 2.294 1.00 90.69 132 GLY A CA 1
ATOM 1023 C C . GLY A 1 132 ? 17.591 -9.671 3.818 1.00 90.69 132 GLY A C 1
ATOM 1024 O O . GLY A 1 132 ? 17.214 -10.586 4.547 1.00 90.69 132 GLY A O 1
ATOM 1025 N N . SER A 1 133 ? 18.039 -8.524 4.324 1.00 89.69 133 SER A N 1
ATOM 1026 C CA . SER A 1 133 ? 18.231 -8.310 5.762 1.00 89.69 133 SER A CA 1
ATOM 1027 C C . SER A 1 133 ? 16.922 -8.332 6.566 1.00 89.69 133 SER A C 1
ATOM 1029 O O . SER A 1 133 ? 15.859 -7.896 6.125 1.00 89.69 133 SER A O 1
ATOM 1031 N N . VAL A 1 134 ? 16.989 -8.779 7.823 1.00 88.81 134 VAL A N 1
ATOM 1032 C CA . VAL A 1 134 ? 15.870 -8.645 8.774 1.00 88.81 134 VAL A CA 1
ATOM 1033 C C . VAL A 1 134 ? 15.625 -7.177 9.146 1.00 88.81 134 VAL A C 1
ATOM 1035 O O . VAL A 1 134 ? 14.482 -6.780 9.364 1.00 88.81 134 VAL A O 1
ATOM 1038 N N . ARG A 1 135 ? 16.684 -6.359 9.234 1.00 85.94 135 ARG A N 1
ATOM 1039 C CA . ARG A 1 135 ? 16.582 -4.956 9.678 1.00 85.94 135 ARG A CA 1
ATOM 1040 C C . ARG A 1 135 ? 16.172 -4.003 8.559 1.00 85.94 135 ARG A C 1
ATOM 1042 O O . ARG A 1 135 ? 15.422 -3.073 8.826 1.00 85.94 135 ARG A O 1
ATOM 1049 N N . GLN A 1 136 ? 16.677 -4.232 7.352 1.00 87.94 136 GLN A N 1
ATOM 1050 C CA . GLN A 1 136 ? 16.402 -3.432 6.157 1.00 87.94 136 GLN A CA 1
ATOM 1051 C C . GLN A 1 136 ? 16.097 -4.392 5.005 1.00 87.94 136 GLN A C 1
ATOM 1053 O O . GLN A 1 136 ? 16.985 -4.689 4.205 1.00 87.94 136 GLN A O 1
ATOM 1058 N N . PRO A 1 137 ? 14.894 -4.986 4.986 1.00 95.25 137 PRO A N 1
ATOM 1059 C CA . PRO A 1 137 ? 14.548 -5.956 3.960 1.00 95.25 137 PRO A CA 1
ATOM 1060 C C . PRO A 1 137 ? 14.418 -5.297 2.596 1.00 95.25 137 PRO A C 1
ATOM 1062 O O . PRO A 1 137 ? 14.006 -4.145 2.490 1.00 95.25 137 PRO A O 1
ATOM 1065 N N . SER A 1 138 ? 14.664 -6.075 1.552 1.00 97.25 138 SER A N 1
ATOM 1066 C CA . SER A 1 138 ? 14.150 -5.755 0.227 1.00 97.25 138 SER A CA 1
ATOM 1067 C C . SER A 1 138 ? 12.753 -6.356 0.085 1.00 97.25 138 SER A C 1
ATOM 1069 O O . SER A 1 138 ? 12.541 -7.530 0.408 1.00 97.25 138 SER A O 1
ATOM 1071 N N . LEU A 1 139 ? 11.795 -5.553 -0.375 1.00 98.06 139 LEU A N 1
ATOM 1072 C CA . LEU A 1 139 ? 10.395 -5.949 -0.515 1.00 98.06 139 LEU A CA 1
ATOM 1073 C C . LEU A 1 139 ? 10.059 -6.118 -1.992 1.00 98.06 139 LEU A C 1
ATOM 1075 O O . LEU A 1 139 ? 10.193 -5.174 -2.767 1.00 98.06 139 LEU A O 1
ATOM 1079 N N . VAL A 1 140 ? 9.606 -7.309 -2.367 1.00 98.44 140 VAL A N 1
ATOM 1080 C CA . VAL A 1 140 ? 9.036 -7.585 -3.684 1.00 98.44 140 VAL A CA 1
ATOM 1081 C C . VAL A 1 140 ? 7.523 -7.489 -3.568 1.00 98.44 140 VAL A C 1
ATOM 1083 O O . VAL A 1 140 ? 6.916 -8.212 -2.782 1.00 98.44 140 VAL A O 1
ATOM 1086 N N . LEU A 1 141 ? 6.921 -6.582 -4.326 1.00 98.38 141 LEU A N 1
ATOM 1087 C CA . LEU A 1 141 ? 5.479 -6.463 -4.475 1.00 98.38 141 LEU A CA 1
ATOM 1088 C C . LEU A 1 141 ? 5.115 -7.004 -5.850 1.00 98.38 141 LEU A C 1
ATOM 1090 O O . LEU A 1 141 ? 5.708 -6.598 -6.847 1.00 98.38 141 LEU A O 1
ATOM 1094 N N . TYR A 1 142 ? 4.152 -7.909 -5.898 1.00 98.62 142 TYR A N 1
ATOM 1095 C CA . TYR A 1 142 ? 3.648 -8.486 -7.135 1.00 98.62 142 TYR A CA 1
ATOM 1096 C C . TYR A 1 142 ? 2.138 -8.340 -7.187 1.00 98.62 142 TYR A C 1
ATOM 1098 O O . TYR A 1 142 ? 1.459 -8.632 -6.203 1.00 98.62 142 TYR A O 1
ATOM 1106 N N . ASP A 1 143 ? 1.630 -7.960 -8.351 1.00 98.56 143 ASP A N 1
ATOM 1107 C CA . ASP A 1 143 ? 0.223 -8.071 -8.686 1.00 98.56 143 ASP A CA 1
ATOM 1108 C C . ASP A 1 143 ? 0.046 -8.809 -10.012 1.00 98.56 143 ASP A C 1
ATOM 1110 O O . ASP A 1 143 ? 0.764 -8.577 -10.985 1.00 98.56 143 ASP A O 1
ATOM 1114 N N . ASN A 1 144 ? -0.950 -9.689 -10.058 1.00 97.94 144 ASN A N 1
ATOM 1115 C CA . ASN A 1 144 ? -1.417 -10.333 -11.280 1.00 97.94 144 ASN A CA 1
ATOM 1116 C C . ASN A 1 144 ? -2.456 -9.453 -12.003 1.00 97.94 144 ASN A C 1
ATOM 1118 O O . ASN A 1 144 ? -3.466 -9.956 -12.502 1.00 97.94 144 ASN A O 1
ATOM 1122 N N . GLY A 1 145 ? -2.261 -8.133 -11.988 1.00 97.31 145 GLY A N 1
ATOM 1123 C CA . GLY A 1 145 ? -3.197 -7.152 -12.517 1.00 97.31 145 GLY A CA 1
ATOM 1124 C C . GLY A 1 145 ? -3.015 -6.867 -14.003 1.00 97.31 145 GLY A C 1
ATOM 1125 O O . GLY A 1 145 ? -2.530 -7.694 -14.772 1.00 97.31 145 GLY A O 1
ATOM 1126 N N . GLU A 1 146 ? -3.451 -5.676 -14.413 1.00 96.44 146 GLU A N 1
ATOM 1127 C CA . GLU A 1 146 ? -3.533 -5.262 -15.818 1.00 96.44 146 GLU A CA 1
ATOM 1128 C C . GLU A 1 146 ? -2.182 -5.314 -16.551 1.00 96.44 146 GLU A C 1
ATOM 1130 O O . GLU A 1 146 ? -2.139 -5.566 -17.757 1.00 96.44 146 GLU A O 1
ATOM 1135 N N . GLY A 1 147 ? -1.080 -5.087 -15.830 1.00 97.12 147 GLY A N 1
ATOM 1136 C CA . GLY A 1 147 ? 0.253 -4.952 -16.408 1.00 97.12 147 GLY A CA 1
ATOM 1137 C C . GLY A 1 147 ? 0.359 -3.819 -17.438 1.00 97.12 147 GLY A C 1
ATOM 1138 O O . GLY A 1 147 ? -0.630 -3.227 -17.880 1.00 97.12 147 GLY A O 1
ATOM 1139 N N . GLN A 1 148 ? 1.583 -3.490 -17.832 1.00 97.19 148 GLN A N 1
ATOM 1140 C CA . GLN A 1 148 ? 1.861 -2.419 -18.784 1.00 97.19 148 GLN A CA 1
ATOM 1141 C C . GLN A 1 148 ? 2.852 -2.883 -19.847 1.00 97.19 148 GLN A C 1
ATOM 1143 O O . GLN A 1 148 ? 3.773 -3.648 -19.564 1.00 97.19 148 GLN A O 1
ATOM 1148 N N . HIS A 1 149 ? 2.678 -2.384 -21.071 1.00 98.00 149 HIS A N 1
ATOM 1149 C CA . HIS A 1 149 ? 3.708 -2.501 -22.100 1.00 98.00 149 HIS A CA 1
ATOM 1150 C C . HIS A 1 149 ? 4.904 -1.602 -21.765 1.00 98.00 149 HIS A C 1
ATOM 1152 O O . HIS A 1 149 ? 4.681 -0.504 -21.243 1.00 98.00 149 HIS A O 1
ATOM 1158 N N . PRO A 1 150 ? 6.142 -1.981 -22.143 1.00 97.56 150 PRO A N 1
ATOM 1159 C CA . PRO A 1 150 ? 7.335 -1.159 -21.917 1.00 97.56 150 PRO A CA 1
ATOM 1160 C C . PRO A 1 150 ? 7.164 0.278 -22.441 1.00 97.56 150 PRO A C 1
ATOM 1162 O O . PRO A 1 150 ? 7.479 1.240 -21.746 1.00 97.56 150 PRO A O 1
ATOM 1165 N N . ALA A 1 151 ? 6.560 0.436 -23.625 1.00 97.12 151 ALA A N 1
ATOM 1166 C CA . ALA A 1 151 ? 6.290 1.738 -24.241 1.00 97.12 151 ALA A CA 1
ATOM 1167 C C . ALA A 1 151 ? 5.363 2.645 -23.408 1.00 97.12 151 ALA A C 1
ATOM 1169 O O . ALA A 1 151 ? 5.410 3.865 -23.537 1.00 97.12 151 ALA A O 1
ATOM 1170 N N . ASN A 1 152 ? 4.550 2.064 -22.522 1.00 95.69 152 ASN A N 1
ATOM 1171 C CA . ASN A 1 152 ? 3.582 2.800 -21.717 1.00 95.69 152 ASN A CA 1
ATOM 1172 C C . ASN A 1 152 ? 4.117 3.175 -20.329 1.00 95.69 152 ASN A C 1
ATOM 1174 O O . ASN A 1 152 ? 3.452 3.955 -19.642 1.00 95.69 152 ASN A O 1
ATOM 1178 N N . PHE A 1 153 ? 5.288 2.681 -19.895 1.00 95.44 153 PHE A N 1
ATOM 1179 C CA . PHE A 1 153 ? 5.802 2.922 -18.534 1.00 95.44 153 PHE A CA 1
ATOM 1180 C C . PHE A 1 153 ? 5.925 4.417 -18.228 1.00 95.44 153 PHE A C 1
ATOM 1182 O O . PHE A 1 153 ? 5.447 4.859 -17.185 1.00 95.44 153 PHE A O 1
ATOM 1189 N N . GLU A 1 154 ? 6.486 5.202 -19.156 1.00 93.19 154 GLU A N 1
ATOM 1190 C CA . GLU A 1 154 ? 6.673 6.656 -19.002 1.00 93.19 154 GLU A CA 1
ATOM 1191 C C . GLU A 1 154 ? 5.346 7.394 -18.756 1.00 93.19 154 GLU A C 1
ATOM 1193 O O . GLU A 1 154 ? 5.285 8.379 -18.021 1.00 93.19 154 GLU A O 1
ATOM 1198 N N . THR A 1 155 ? 4.255 6.888 -19.332 1.00 90.81 155 THR A N 1
ATOM 1199 C CA . THR A 1 155 ? 2.914 7.471 -19.192 1.00 90.81 155 THR A CA 1
ATOM 1200 C C . THR A 1 155 ? 2.100 6.879 -18.046 1.00 90.81 155 THR A C 1
ATOM 1202 O O . THR A 1 155 ? 1.042 7.421 -17.733 1.00 90.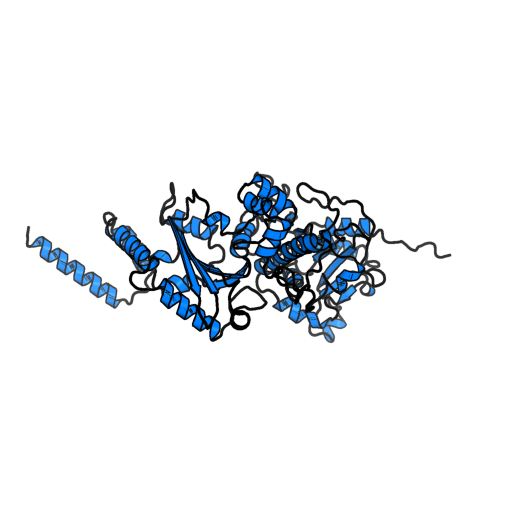81 155 THR A O 1
ATOM 1205 N N . THR A 1 156 ? 2.580 5.803 -17.414 1.00 91.19 156 THR A N 1
ATOM 1206 C CA . THR A 1 156 ? 1.876 5.037 -16.373 1.00 91.19 156 THR A CA 1
ATOM 1207 C C . THR A 1 156 ? 2.742 4.900 -15.116 1.00 91.19 156 THR A C 1
ATOM 1209 O O . THR A 1 156 ? 2.737 5.812 -14.290 1.00 91.19 156 THR A O 1
ATOM 1212 N N . LEU A 1 157 ? 3.504 3.808 -14.981 1.00 91.62 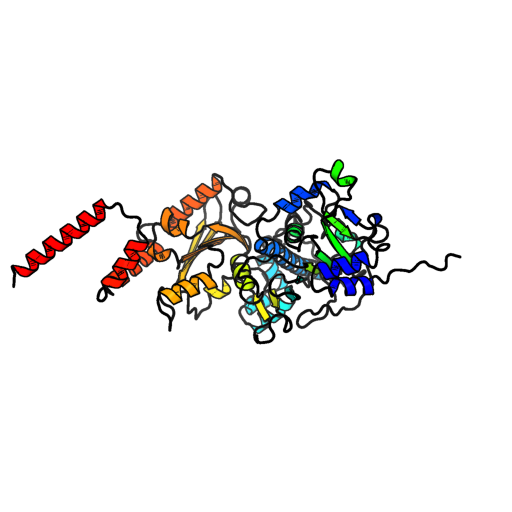157 LEU A N 1
ATOM 1213 C CA . LEU A 1 157 ? 4.295 3.424 -13.802 1.00 91.62 157 LEU A CA 1
ATOM 1214 C C . LEU A 1 157 ? 5.354 4.460 -13.387 1.00 91.62 157 LEU A C 1
ATOM 1216 O O . LEU A 1 157 ? 5.697 4.533 -12.210 1.00 91.62 157 LEU A O 1
ATOM 1220 N N . LEU A 1 158 ? 5.865 5.240 -14.344 1.00 92.12 158 LEU A N 1
ATOM 1221 C CA . LEU A 1 158 ? 6.902 6.262 -14.149 1.00 92.12 158 LEU A CA 1
ATOM 1222 C C . LEU A 1 158 ? 6.353 7.693 -14.213 1.00 92.12 158 LEU A C 1
ATOM 1224 O O . LEU A 1 158 ? 7.108 8.660 -14.088 1.00 92.12 158 LEU A O 1
ATOM 1228 N N . SER A 1 159 ? 5.048 7.836 -14.444 1.00 86.19 159 SER A N 1
ATOM 1229 C CA . SER A 1 159 ? 4.408 9.141 -14.522 1.00 86.19 159 SER A CA 1
ATOM 1230 C C . SER A 1 159 ? 4.116 9.688 -13.128 1.00 86.19 159 SER A C 1
ATOM 1232 O O . SER A 1 159 ? 3.693 8.958 -12.236 1.00 86.19 159 SER A O 1
ATOM 1234 N N . LEU A 1 160 ? 4.306 10.994 -12.960 1.00 79.81 160 LEU A N 1
ATOM 1235 C CA . LEU A 1 160 ? 3.903 11.742 -11.775 1.00 79.81 160 LEU A CA 1
ATOM 1236 C C . LEU A 1 160 ? 2.807 12.729 -12.166 1.00 79.81 160 LEU A C 1
ATOM 1238 O O . LEU A 1 160 ? 2.844 13.279 -13.266 1.00 79.81 160 LEU A O 1
ATOM 1242 N N . LEU A 1 161 ? 1.846 12.965 -11.267 1.00 68.69 161 LEU A N 1
ATOM 1243 C CA . LEU A 1 161 ? 0.775 13.962 -11.439 1.00 68.69 161 LEU A CA 1
ATOM 1244 C C . LEU A 1 161 ? -0.163 13.703 -12.633 1.00 68.69 161 LEU A C 1
ATOM 1246 O O . LEU A 1 161 ? -0.916 14.593 -13.029 1.00 68.69 161 LEU A O 1
ATOM 1250 N N . ARG A 1 162 ? -0.150 12.499 -13.217 1.00 66.00 162 ARG A N 1
ATOM 1251 C CA . ARG A 1 162 ? -1.050 12.154 -14.323 1.00 66.00 162 ARG A CA 1
ATOM 1252 C C . ARG A 1 162 ? -2.376 11.607 -13.808 1.00 66.00 162 ARG A C 1
ATOM 1254 O O . ARG A 1 162 ? -2.422 10.650 -13.042 1.00 66.00 162 ARG A O 1
ATOM 1261 N N . GLY A 1 163 ? -3.469 12.188 -14.293 1.00 62.03 163 GLY A N 1
ATOM 1262 C CA . GLY A 1 163 ? -4.842 11.806 -13.964 1.00 62.03 163 GLY A CA 1
ATOM 1263 C C . GLY A 1 163 ? -5.373 10.588 -14.722 1.00 62.03 163 GLY A C 1
ATOM 1264 O O . GLY A 1 163 ? -6.549 10.582 -15.077 1.00 62.03 163 GLY A O 1
ATOM 1265 N N . ASN A 1 164 ? -4.540 9.580 -15.009 1.00 66.50 164 ASN A N 1
ATOM 1266 C CA . ASN A 1 164 ? -4.904 8.456 -15.891 1.00 66.50 164 ASN A CA 1
ATOM 1267 C C . ASN A 1 164 ? -6.151 7.691 -15.423 1.00 66.50 164 ASN A C 1
ATOM 1269 O O . ASN A 1 164 ? -6.831 7.068 -16.230 1.00 66.50 164 ASN A O 1
ATOM 1273 N N . LYS A 1 165 ? -6.435 7.727 -14.117 1.00 75.38 165 LYS A N 1
ATOM 1274 C CA . LYS A 1 165 ? -7.546 7.014 -13.478 1.00 75.38 165 LYS A CA 1
ATOM 1275 C C . LYS A 1 165 ? -8.616 7.959 -12.917 1.00 75.38 165 LYS A C 1
ATOM 1277 O O . LYS A 1 165 ? -9.498 7.520 -12.191 1.00 75.38 165 LYS A O 1
ATOM 1282 N N . ASN A 1 166 ? -8.584 9.249 -13.267 1.00 75.56 166 ASN A N 1
ATOM 1283 C CA . ASN A 1 166 ? -9.533 10.239 -12.738 1.00 75.56 166 ASN A CA 1
ATOM 1284 C C . ASN A 1 166 ? -10.999 9.912 -13.062 1.00 75.56 166 ASN A C 1
ATOM 1286 O O . ASN A 1 166 ? -11.877 10.205 -12.251 1.00 75.56 166 ASN A O 1
ATOM 1290 N N . ASN A 1 167 ? -11.243 9.301 -14.224 1.00 80.62 167 ASN A N 1
ATOM 1291 C CA . ASN A 1 167 ? -12.584 8.978 -14.717 1.00 80.62 167 ASN A CA 1
ATOM 1292 C C . ASN A 1 167 ? -13.008 7.532 -14.416 1.00 80.62 167 ASN A C 1
ATOM 1294 O O . ASN A 1 167 ? -14.099 7.126 -14.800 1.00 80.62 167 ASN A O 1
ATOM 1298 N N . VAL A 1 168 ? -12.167 6.754 -13.730 1.00 83.25 168 VAL A N 1
ATOM 1299 C CA . VAL A 1 168 ? -12.494 5.389 -13.311 1.00 83.25 168 VAL A CA 1
ATOM 1300 C C . VAL A 1 168 ? -12.933 5.451 -11.851 1.00 83.25 168 VAL A C 1
ATOM 1302 O O . VAL A 1 168 ? -12.154 5.785 -10.961 1.00 83.25 168 VAL A O 1
ATOM 1305 N N . HIS A 1 169 ? -14.209 5.190 -11.582 1.00 82.62 169 HIS A N 1
ATOM 1306 C CA . HIS A 1 169 ? -14.785 5.444 -10.256 1.00 82.62 169 HIS A CA 1
ATOM 1307 C C . HIS A 1 169 ? -14.513 4.335 -9.234 1.00 82.62 169 HIS A C 1
ATOM 1309 O O . HIS A 1 169 ? -14.434 4.609 -8.036 1.00 82.62 169 HIS A O 1
ATOM 1315 N N . PHE A 1 170 ? -14.334 3.100 -9.701 1.00 84.56 170 PHE A N 1
ATOM 1316 C CA . PHE A 1 170 ? -14.108 1.925 -8.858 1.00 84.56 170 PHE A CA 1
ATOM 1317 C C . PHE A 1 170 ? -12.635 1.683 -8.497 1.00 84.56 170 PHE A C 1
ATOM 1319 O O . PHE A 1 170 ? -12.313 0.624 -7.968 1.00 84.56 170 PHE A O 1
ATOM 1326 N N . VAL A 1 171 ? -11.744 2.646 -8.752 1.00 85.31 171 VAL A N 1
ATOM 1327 C CA . VAL A 1 171 ? -10.328 2.591 -8.350 1.00 85.31 171 VAL A CA 1
ATOM 1328 C C . VAL A 1 171 ? -10.003 3.672 -7.318 1.00 85.31 171 VAL A C 1
ATOM 1330 O O . VAL A 1 171 ? -10.630 4.735 -7.269 1.00 85.31 171 VAL A O 1
ATOM 1333 N N . GLN A 1 172 ? -9.024 3.403 -6.455 1.00 79.88 172 GLN A N 1
ATOM 1334 C CA . GLN A 1 172 ? -8.622 4.305 -5.372 1.00 79.88 172 GLN A CA 1
ATOM 1335 C C . GLN A 1 172 ? -7.475 5.235 -5.791 1.00 79.88 172 GLN A C 1
ATOM 1337 O O . GLN A 1 172 ? -7.430 6.388 -5.345 1.00 79.88 172 GLN A O 1
ATOM 1342 N N . GLY A 1 173 ? -6.535 4.771 -6.614 1.00 73.56 173 GLY A N 1
ATOM 1343 C CA . GLY A 1 173 ? -5.400 5.546 -7.109 1.00 73.56 173 GLY A CA 1
ATOM 1344 C C . GLY A 1 173 ? -5.815 6.503 -8.228 1.00 73.56 173 GLY A C 1
ATOM 1345 O O . GLY A 1 173 ? -6.071 6.071 -9.345 1.00 73.56 173 GLY A O 1
ATOM 1346 N N . LYS A 1 174 ? -5.868 7.814 -7.946 1.00 62.69 174 LYS A N 1
ATOM 1347 C CA . LYS A 1 174 ? -6.343 8.829 -8.914 1.00 62.69 174 LYS A CA 1
ATOM 1348 C C . LYS A 1 174 ? -5.234 9.529 -9.705 1.00 62.69 174 LYS A C 1
ATOM 1350 O O . LYS A 1 174 ? -5.353 9.695 -10.912 1.00 62.69 174 LYS A O 1
ATOM 1355 N N . TYR A 1 175 ? -4.151 9.927 -9.034 1.00 53.00 175 TYR A N 1
ATOM 1356 C CA . TYR A 1 175 ? -3.200 10.910 -9.581 1.00 53.00 175 TYR A CA 1
ATOM 1357 C C . TYR A 1 175 ? -1.843 10.341 -10.031 1.00 53.00 175 TYR A C 1
ATOM 1359 O O . TYR A 1 175 ? -0.928 11.117 -10.301 1.00 53.00 175 TYR A O 1
ATOM 1367 N N . ASN A 1 176 ? -1.652 9.014 -10.034 1.00 57.84 176 ASN A N 1
ATOM 1368 C CA . ASN A 1 176 ? -0.331 8.376 -10.200 1.00 57.84 176 ASN A CA 1
ATOM 1369 C C . ASN A 1 176 ? 0.763 8.984 -9.289 1.00 57.84 176 ASN A C 1
ATOM 1371 O O . ASN A 1 176 ? 1.951 8.890 -9.567 1.00 57.84 176 ASN A O 1
ATOM 1375 N N . MET A 1 177 ? 0.371 9.638 -8.191 1.00 58.44 177 MET A N 1
ATOM 1376 C CA . MET A 1 177 ? 1.297 10.326 -7.293 1.00 58.44 177 MET A CA 1
ATOM 1377 C C . MET A 1 177 ? 1.845 9.355 -6.256 1.00 58.44 177 MET A C 1
ATOM 1379 O O . MET A 1 177 ? 3.049 9.260 -6.109 1.00 58.44 177 MET A O 1
ATOM 1383 N N . GLY A 1 178 ? 0.996 8.560 -5.599 1.00 57.97 178 GLY A N 1
ATOM 1384 C CA . GLY A 1 178 ? 1.416 7.703 -4.479 1.00 57.97 178 GLY A CA 1
ATOM 1385 C C . GLY A 1 178 ? 2.449 6.622 -4.829 1.00 57.97 178 GLY A C 1
ATOM 1386 O O . GLY A 1 178 ? 3.113 6.099 -3.941 1.00 57.97 178 GLY A O 1
ATOM 1387 N N . GLY A 1 179 ? 2.627 6.300 -6.116 1.00 64.44 179 GLY A N 1
ATOM 1388 C CA . GLY A 1 179 ? 3.586 5.294 -6.564 1.00 64.44 179 GLY A CA 1
ATOM 1389 C C . GLY A 1 179 ? 5.046 5.667 -6.282 1.00 64.44 179 GLY A C 1
ATOM 1390 O O . GLY A 1 179 ? 5.823 4.802 -5.892 1.00 64.44 179 GLY A O 1
ATOM 1391 N N . SER A 1 180 ? 5.458 6.919 -6.439 1.00 80.19 180 SER A N 1
ATOM 1392 C CA . SER A 1 180 ? 6.883 7.264 -6.283 1.00 80.19 180 SER A CA 1
ATOM 1393 C C . SER A 1 180 ? 7.279 7.548 -4.834 1.00 80.19 180 SER A C 1
ATOM 1395 O O . SER A 1 180 ? 8.457 7.472 -4.502 1.00 80.19 180 SER A O 1
ATOM 1397 N N . GLY A 1 181 ? 6.307 7.763 -3.944 1.00 84.69 181 GLY A N 1
ATOM 1398 C CA . GLY A 1 181 ? 6.541 8.045 -2.527 1.00 84.69 181 GLY A CA 1
ATOM 1399 C C . GLY A 1 181 ? 7.170 6.886 -1.749 1.00 84.69 181 GLY A C 1
ATOM 1400 O O . GLY A 1 181 ? 7.648 7.093 -0.645 1.00 84.69 181 GLY A O 1
ATOM 1401 N N . ALA A 1 182 ? 7.211 5.670 -2.304 1.00 91.19 182 ALA A N 1
ATOM 1402 C CA . ALA A 1 182 ? 7.950 4.554 -1.706 1.00 91.19 182 ALA A CA 1
ATOM 1403 C C . ALA A 1 182 ? 9.472 4.656 -1.937 1.00 91.19 182 ALA A C 1
ATOM 1405 O O . ALA A 1 182 ? 10.253 4.131 -1.144 1.00 91.19 182 ALA A O 1
ATOM 1406 N N . ILE A 1 183 ? 9.907 5.347 -2.998 1.00 93.56 183 ILE A N 1
ATOM 1407 C CA . ILE A 1 183 ? 11.318 5.419 -3.408 1.00 93.56 183 ILE A CA 1
ATOM 1408 C C . ILE A 1 183 ? 12.173 6.077 -2.316 1.00 93.56 183 ILE A C 1
ATOM 1410 O O . ILE A 1 183 ? 13.280 5.620 -2.044 1.00 93.56 183 ILE A O 1
ATOM 1414 N N . VAL A 1 184 ? 11.628 7.076 -1.619 1.00 93.62 184 VAL A N 1
ATOM 1415 C CA . VAL A 1 184 ? 12.314 7.823 -0.543 1.00 93.62 184 VAL A CA 1
ATOM 1416 C C . VAL A 1 184 ? 12.677 6.949 0.663 1.00 93.62 184 VAL A C 1
ATOM 1418 O O . VAL A 1 184 ? 13.523 7.310 1.479 1.00 93.62 184 VAL A O 1
ATOM 1421 N N . PHE A 1 185 ? 12.037 5.784 0.788 1.00 94.88 185 PHE A N 1
ATOM 1422 C CA . PHE A 1 185 ? 12.301 4.813 1.845 1.00 94.88 185 PHE A CA 1
ATOM 1423 C C . PHE A 1 185 ? 13.199 3.657 1.375 1.00 94.88 185 PHE A C 1
ATOM 1425 O O . PHE A 1 185 ? 13.489 2.768 2.176 1.00 94.88 185 PHE A O 1
ATOM 1432 N N . CYS A 1 186 ? 13.642 3.648 0.114 1.00 95.81 186 CYS A N 1
ATOM 1433 C CA . CYS A 1 186 ? 14.530 2.627 -0.444 1.00 95.81 186 CYS A CA 1
ATOM 1434 C C . CYS A 1 186 ? 16.000 3.017 -0.243 1.00 95.81 186 CYS A C 1
ATOM 1436 O O . CYS A 1 186 ? 16.565 3.758 -1.049 1.00 95.81 186 CYS A O 1
ATOM 1438 N N . GLY A 1 187 ? 16.629 2.505 0.818 1.00 94.00 187 GLY A N 1
ATOM 1439 C CA . GLY A 1 187 ? 18.057 2.714 1.059 1.00 94.00 187 GLY A CA 1
ATOM 1440 C C . GLY A 1 187 ? 18.492 4.189 1.060 1.00 94.00 187 GLY A C 1
ATOM 1441 O O . GLY A 1 187 ? 17.719 5.085 1.398 1.00 94.00 187 GLY A O 1
ATOM 1442 N N . ARG A 1 188 ? 19.753 4.445 0.711 1.00 93.94 188 ARG A N 1
ATOM 1443 C CA . ARG A 1 188 ? 20.302 5.790 0.465 1.00 93.94 188 ARG A CA 1
ATOM 1444 C C . ARG A 1 188 ? 20.193 6.205 -0.999 1.00 93.94 188 ARG A C 1
ATOM 1446 O O . ARG A 1 188 ? 20.054 7.394 -1.274 1.00 93.94 188 ARG A O 1
ATOM 1453 N N . HIS A 1 189 ? 20.250 5.238 -1.913 1.00 95.62 189 HIS A N 1
ATOM 1454 C CA . HIS A 1 189 ? 20.294 5.500 -3.353 1.00 95.62 189 HIS A CA 1
ATOM 1455 C C . HIS A 1 189 ? 18.911 5.512 -4.016 1.00 95.62 189 HIS A C 1
ATOM 1457 O O . HIS A 1 189 ? 18.808 5.800 -5.205 1.00 95.62 189 HIS A O 1
ATOM 1463 N N . GLY A 1 190 ? 17.830 5.219 -3.285 1.00 95.81 190 GLY A N 1
ATOM 1464 C CA . GLY A 1 190 ? 16.477 5.241 -3.844 1.00 95.81 190 GLY A CA 1
ATOM 1465 C C . GLY A 1 190 ? 16.244 4.152 -4.892 1.00 95.81 190 GLY A C 1
ATOM 1466 O O . GLY A 1 190 ? 15.484 4.369 -5.835 1.00 95.81 190 GLY A O 1
ATOM 1467 N N . TYR A 1 191 ? 16.922 3.003 -4.782 1.00 98.00 191 TYR A N 1
ATOM 1468 C CA . TYR A 1 191 ? 16.767 1.938 -5.768 1.00 98.00 191 TYR A CA 1
ATOM 1469 C C . TYR A 1 191 ? 15.391 1.277 -5.670 1.00 98.00 191 TYR A C 1
ATOM 1471 O O . TYR A 1 191 ? 15.023 0.704 -4.642 1.00 98.00 191 TYR A O 1
ATOM 1479 N N . GLN A 1 192 ? 14.660 1.298 -6.784 1.00 97.81 192 GLN A N 1
ATOM 1480 C CA . GLN A 1 192 ? 13.444 0.514 -6.990 1.00 97.81 192 GLN A CA 1
ATOM 1481 C C . GLN A 1 192 ? 13.463 -0.070 -8.404 1.00 97.81 192 GLN A C 1
ATOM 1483 O O . GLN A 1 192 ? 13.527 0.659 -9.390 1.00 97.81 192 GLN A O 1
ATOM 1488 N N . LEU A 1 193 ? 13.377 -1.394 -8.511 1.00 98.56 193 LEU A N 1
ATOM 1489 C CA . LEU A 1 193 ? 13.219 -2.080 -9.791 1.00 98.56 193 LEU A CA 1
ATOM 1490 C C . LEU A 1 193 ? 11.728 -2.215 -10.087 1.00 98.56 193 LEU A C 1
ATOM 1492 O O . LEU A 1 193 ? 10.957 -2.670 -9.243 1.00 98.56 193 LEU A O 1
ATOM 1496 N N . ILE A 1 194 ? 11.327 -1.809 -11.282 1.00 98.56 194 ILE A N 1
ATOM 1497 C CA . ILE A 1 194 ? 9.961 -1.888 -11.792 1.00 98.56 194 ILE A CA 1
ATOM 1498 C C . ILE A 1 194 ? 9.998 -2.804 -12.999 1.00 98.56 194 ILE A C 1
ATOM 1500 O O . ILE A 1 194 ? 10.791 -2.565 -13.905 1.00 98.56 194 ILE A O 1
ATOM 1504 N N . ALA A 1 195 ? 9.139 -3.814 -13.048 1.00 98.69 195 ALA A N 1
ATOM 1505 C CA . ALA A 1 195 ? 8.966 -4.610 -14.250 1.00 98.69 195 ALA A CA 1
ATOM 1506 C C . ALA A 1 195 ? 7.514 -5.033 -14.448 1.00 98.69 195 ALA A C 1
ATOM 1508 O O . ALA A 1 195 ? 6.753 -5.167 -13.490 1.00 98.69 195 ALA A O 1
ATOM 1509 N N . SER A 1 196 ? 7.098 -5.187 -15.700 1.00 98.69 196 SER A N 1
ATOM 1510 C CA . SER A 1 196 ? 5.696 -5.430 -16.030 1.00 98.69 196 SER A CA 1
ATOM 1511 C C . SER A 1 196 ? 5.542 -6.077 -17.401 1.00 98.69 196 SER A C 1
ATOM 1513 O O . SER A 1 196 ? 6.373 -5.893 -18.294 1.00 98.69 196 SER A O 1
ATOM 1515 N N . ARG A 1 197 ? 4.451 -6.828 -17.557 1.00 98.50 197 ARG A N 1
ATOM 1516 C CA . ARG A 1 197 ? 3.967 -7.352 -18.836 1.00 98.50 197 ARG A CA 1
ATOM 1517 C C . ARG A 1 197 ? 2.446 -7.321 -18.846 1.00 98.50 197 ARG A C 1
ATOM 1519 O O . ARG A 1 197 ? 1.819 -7.667 -17.844 1.00 98.50 197 ARG A O 1
ATOM 1526 N N . ARG A 1 198 ? 1.858 -6.918 -19.973 1.00 98.06 198 ARG A N 1
ATOM 1527 C CA . ARG A 1 198 ? 0.405 -6.788 -20.136 1.00 98.06 198 ARG A CA 1
ATOM 1528 C C . ARG A 1 198 ? -0.320 -8.110 -19.844 1.00 98.06 198 ARG A C 1
ATOM 1530 O O . ARG A 1 198 ? 0.192 -9.179 -20.166 1.00 98.06 198 ARG A O 1
ATOM 1537 N N . TYR A 1 199 ? -1.495 -8.025 -19.215 1.00 97.56 199 TYR A N 1
ATOM 1538 C CA . TYR A 1 199 ? -2.303 -9.172 -18.765 1.00 97.56 199 TYR A CA 1
ATOM 1539 C C . TYR A 1 199 ? -2.661 -10.179 -19.873 1.00 97.56 199 TYR A C 1
ATOM 1541 O O . TYR A 1 199 ? -2.817 -11.365 -19.589 1.00 97.56 199 TYR A O 1
ATOM 1549 N N . ASP A 1 200 ? -2.779 -9.707 -21.115 1.00 96.06 200 ASP A N 1
ATOM 1550 C CA . ASP A 1 200 ? -3.103 -10.496 -22.310 1.00 96.06 200 ASP A CA 1
ATOM 1551 C C . ASP A 1 200 ? -1.882 -11.226 -22.902 1.00 96.06 200 ASP A C 1
ATOM 1553 O O . ASP A 1 200 ? -1.990 -11.938 -23.899 1.00 96.06 200 ASP A O 1
ATOM 1557 N N . GLY A 1 201 ? -0.701 -11.062 -22.296 1.00 94.56 201 GLY A N 1
ATOM 1558 C CA . GLY A 1 201 ? 0.545 -11.673 -22.749 1.00 94.56 201 GLY A CA 1
ATOM 1559 C C . GLY A 1 201 ? 1.133 -11.038 -24.011 1.00 94.56 201 GLY A C 1
ATOM 1560 O O . GLY A 1 201 ? 2.185 -11.495 -24.470 1.00 94.56 201 GLY A O 1
ATOM 1561 N N . THR A 1 202 ? 0.510 -9.989 -24.554 1.00 95.88 202 THR A N 1
ATOM 1562 C CA . THR A 1 202 ? 1.013 -9.292 -25.736 1.00 95.88 202 THR A CA 1
ATOM 1563 C C . THR A 1 202 ? 2.232 -8.432 -25.392 1.00 95.88 202 THR A C 1
ATOM 1565 O O . THR A 1 202 ? 2.392 -7.917 -24.280 1.00 95.88 202 THR A O 1
ATOM 1568 N N . GLY A 1 203 ? 3.129 -8.281 -26.367 1.00 95.50 203 GLY A N 1
ATOM 1569 C CA . GLY A 1 203 ? 4.379 -7.545 -26.198 1.00 95.50 203 GLY A CA 1
ATOM 1570 C C . GLY A 1 203 ? 5.375 -8.202 -25.236 1.00 95.50 203 GLY A C 1
ATOM 1571 O O . GLY A 1 203 ? 5.198 -9.317 -24.741 1.00 95.50 203 GLY A O 1
ATOM 1572 N N . GLU A 1 204 ? 6.471 -7.488 -25.005 1.00 98.00 204 GLU A N 1
ATOM 1573 C CA . GLU A 1 204 ? 7.589 -7.960 -24.191 1.00 98.00 204 GLU A CA 1
ATOM 1574 C C . GLU A 1 204 ? 7.419 -7.637 -22.703 1.00 98.00 204 GLU A C 1
ATOM 1576 O O . GLU A 1 204 ? 6.643 -6.761 -22.310 1.00 98.00 204 GLU A O 1
ATOM 1581 N N . PHE A 1 205 ? 8.197 -8.330 -21.870 1.00 98.69 205 PHE A N 1
ATOM 1582 C CA . PHE A 1 205 ? 8.384 -7.967 -20.472 1.00 98.69 205 PHE A CA 1
ATOM 1583 C C . PHE A 1 205 ? 9.381 -6.813 -20.384 1.00 98.69 205 PHE A C 1
ATOM 1585 O O . PHE A 1 205 ? 10.534 -6.955 -20.792 1.00 98.69 205 PHE A O 1
ATOM 1592 N N . GLY A 1 206 ? 8.923 -5.666 -19.882 1.00 98.69 206 GLY A N 1
ATOM 1593 C CA . GLY A 1 206 ? 9.743 -4.468 -19.710 1.00 98.69 206 GLY A CA 1
ATOM 1594 C C . GLY A 1 206 ? 10.202 -4.307 -18.275 1.00 98.69 206 GLY A C 1
ATOM 1595 O O . GLY A 1 206 ? 9.462 -4.649 -17.351 1.00 98.69 206 GLY A O 1
ATOM 1596 N N . PHE A 1 207 ? 11.385 -3.733 -18.078 1.00 98.81 207 PHE A N 1
ATOM 1597 C CA . PHE A 1 207 ? 11.870 -3.372 -16.751 1.00 98.81 207 PHE A CA 1
ATOM 1598 C C . PHE A 1 207 ? 12.609 -2.036 -16.743 1.00 98.81 207 PHE A C 1
ATOM 1600 O O . PHE A 1 207 ? 13.079 -1.555 -17.763 1.00 98.81 207 PHE A O 1
ATOM 1607 N N . THR A 1 208 ? 12.725 -1.421 -15.574 1.00 98.69 208 THR A N 1
ATOM 1608 C CA . THR A 1 208 ? 13.557 -0.238 -15.352 1.00 98.69 208 THR A CA 1
ATOM 1609 C C . THR A 1 208 ? 13.937 -0.139 -13.881 1.00 98.69 208 THR A C 1
ATOM 1611 O O . THR A 1 208 ? 13.172 -0.537 -13.001 1.00 98.69 208 THR A O 1
ATOM 1614 N N . LEU A 1 209 ? 15.127 0.381 -13.608 1.00 98.56 209 LEU A N 1
ATOM 1615 C CA . LEU A 1 209 ? 15.596 0.694 -12.265 1.00 98.56 209 LEU A CA 1
ATOM 1616 C C . LEU A 1 209 ? 15.448 2.197 -12.049 1.00 98.56 209 LEU A C 1
ATOM 1618 O O . LEU A 1 209 ? 15.920 2.971 -12.875 1.00 98.56 209 LEU A O 1
ATOM 1622 N N . THR A 1 210 ? 14.817 2.615 -10.957 1.00 97.62 210 THR A N 1
ATOM 1623 C CA . THR A 1 210 ? 14.827 4.015 -10.521 1.00 97.62 210 THR A CA 1
ATOM 1624 C C . THR A 1 210 ? 15.926 4.245 -9.498 1.00 97.62 210 THR A C 1
ATOM 1626 O O . THR A 1 210 ? 16.228 3.329 -8.734 1.00 97.62 210 THR A O 1
ATOM 1629 N N . ARG A 1 211 ? 16.476 5.461 -9.434 1.00 96.56 211 ARG A N 1
ATOM 1630 C CA . ARG A 1 211 ? 17.427 5.884 -8.394 1.00 96.56 211 ARG A CA 1
ATOM 1631 C C . ARG A 1 211 ? 17.300 7.368 -8.070 1.00 96.56 211 ARG A C 1
ATOM 1633 O O . ARG A 1 211 ? 16.733 8.134 -8.849 1.00 96.56 211 ARG A O 1
ATOM 1640 N N . LYS A 1 212 ? 17.870 7.770 -6.937 1.00 95.88 212 LYS A N 1
ATOM 1641 C CA . LYS A 1 212 ? 18.220 9.160 -6.635 1.00 95.88 212 LYS A CA 1
ATOM 1642 C C . LYS A 1 212 ? 19.524 9.486 -7.361 1.00 95.88 212 LYS A C 1
ATOM 1644 O O . LYS A 1 212 ? 20.506 8.762 -7.195 1.00 95.88 212 LYS A O 1
ATOM 1649 N N . HIS A 1 213 ? 19.530 10.542 -8.170 1.00 95.00 213 HIS A N 1
ATOM 1650 C CA . HIS A 1 213 ? 20.728 10.959 -8.893 1.00 95.00 213 HIS A CA 1
ATOM 1651 C C . HIS A 1 213 ? 21.831 11.356 -7.905 1.00 95.00 213 HIS A C 1
ATOM 1653 O O . HIS A 1 213 ? 21.583 12.061 -6.918 1.00 95.00 213 HIS A O 1
ATOM 1659 N N . GLN A 1 214 ? 23.046 10.881 -8.160 1.00 90.06 214 GLN A N 1
ATOM 1660 C CA . GLN A 1 214 ? 24.228 11.273 -7.400 1.00 90.06 214 GLN A CA 1
ATOM 1661 C C . GLN A 1 214 ? 24.871 12.443 -8.143 1.00 90.06 214 GLN A C 1
ATOM 1663 O O . GLN A 1 214 ? 25.420 12.246 -9.227 1.00 90.06 214 GLN A O 1
ATOM 1668 N N . LEU A 1 215 ? 24.746 13.651 -7.583 1.00 87.69 215 LEU A N 1
ATOM 1669 C CA . LEU A 1 215 ? 25.328 14.849 -8.184 1.00 87.69 215 LEU A CA 1
ATOM 1670 C C . LEU A 1 215 ? 26.839 14.669 -8.330 1.00 87.69 215 LEU A C 1
ATOM 1672 O O . LEU A 1 215 ? 27.516 14.185 -7.422 1.00 87.69 215 LEU A O 1
ATOM 1676 N N . ARG A 1 216 ? 27.358 15.057 -9.489 1.00 85.94 216 ARG A N 1
ATOM 1677 C CA . ARG A 1 216 ? 28.797 15.158 -9.721 1.00 85.94 216 ARG A CA 1
ATOM 1678 C C . ARG A 1 216 ? 29.333 16.454 -9.112 1.00 85.94 216 ARG A C 1
ATOM 1680 O O . ARG A 1 216 ? 28.582 17.398 -8.893 1.00 85.94 216 ARG A O 1
ATOM 1687 N N . ALA A 1 217 ? 30.642 16.513 -8.871 1.00 84.69 217 ALA A N 1
ATOM 1688 C CA . ALA A 1 217 ? 31.280 17.661 -8.218 1.00 84.69 217 ALA A CA 1
ATOM 1689 C C . ALA A 1 217 ? 31.068 18.996 -8.963 1.00 84.69 217 ALA A C 1
ATOM 1691 O O . ALA A 1 217 ? 31.022 20.053 -8.340 1.00 84.69 217 ALA A O 1
ATOM 1692 N N . ASP A 1 218 ? 30.940 18.963 -10.289 1.00 84.88 218 ASP A N 1
ATOM 1693 C CA . ASP A 1 218 ? 30.565 20.118 -11.106 1.00 84.88 218 ASP A CA 1
ATOM 1694 C C . ASP A 1 218 ? 29.093 20.508 -10.900 1.00 84.88 218 ASP A C 1
ATOM 1696 O O . ASP A 1 218 ? 28.796 21.681 -10.687 1.00 84.88 218 ASP A O 1
ATOM 1700 N N . GLU A 1 219 ? 28.183 19.532 -10.861 1.00 86.81 219 GLU A N 1
ATOM 1701 C CA . GLU A 1 219 ? 26.748 19.763 -10.650 1.00 86.81 219 GLU A CA 1
ATOM 1702 C C . GLU A 1 219 ? 26.413 20.284 -9.245 1.00 86.81 219 GLU A C 1
ATOM 1704 O O . GLU A 1 219 ? 25.450 21.034 -9.094 1.00 86.81 219 GLU A O 1
ATOM 1709 N N . GLU A 1 220 ? 27.185 19.915 -8.219 1.00 84.62 220 GLU A N 1
ATOM 1710 C CA . GLU A 1 220 ? 26.984 20.383 -6.838 1.00 84.62 220 GLU A CA 1
ATOM 1711 C C . GLU A 1 220 ? 27.124 21.907 -6.694 1.00 84.62 220 GLU A C 1
ATOM 1713 O O . GLU A 1 220 ? 26.492 22.500 -5.817 1.00 84.62 220 GLU A O 1
ATOM 1718 N N . ASN A 1 221 ? 27.908 22.552 -7.564 1.00 82.81 221 ASN A N 1
ATOM 1719 C CA . ASN A 1 221 ? 28.072 24.007 -7.545 1.00 82.81 221 ASN A CA 1
ATOM 172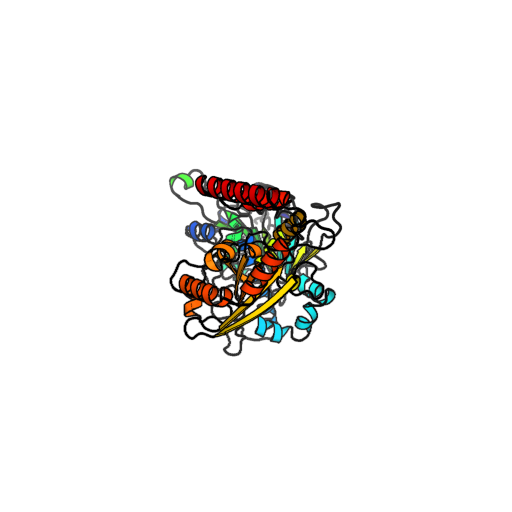0 C C . ASN A 1 221 ? 26.857 24.742 -8.134 1.00 82.81 221 ASN A C 1
ATOM 1722 O O . ASN A 1 221 ? 26.538 25.849 -7.698 1.00 82.81 221 ASN A O 1
ATOM 1726 N N . ASP A 1 222 ? 26.157 24.113 -9.083 1.00 82.88 222 ASP A N 1
ATOM 1727 C CA . ASP A 1 222 ? 25.088 24.748 -9.862 1.00 82.88 222 ASP A CA 1
ATOM 1728 C C . ASP A 1 222 ? 23.681 24.317 -9.417 1.00 82.88 222 ASP A C 1
ATOM 1730 O O . ASP A 1 222 ? 22.716 25.087 -9.513 1.00 82.88 222 ASP A O 1
ATOM 1734 N N . LYS A 1 223 ? 23.527 23.086 -8.911 1.00 83.25 223 LYS A N 1
ATOM 1735 C CA . LYS A 1 223 ? 22.230 22.499 -8.558 1.00 83.25 223 LYS A CA 1
ATOM 1736 C C . LYS A 1 223 ? 22.015 22.474 -7.048 1.00 83.25 223 LYS A C 1
ATOM 1738 O O . LYS A 1 223 ? 22.683 21.774 -6.299 1.00 83.25 223 LYS A O 1
ATOM 1743 N N . LYS A 1 224 ? 20.965 23.171 -6.600 1.00 79.00 224 LYS A N 1
ATOM 1744 C CA . LYS A 1 224 ? 20.545 23.191 -5.184 1.00 79.00 224 LYS A CA 1
ATOM 1745 C C . LYS A 1 224 ? 19.912 21.883 -4.700 1.00 79.00 224 LYS A C 1
ATOM 1747 O O . LYS A 1 224 ? 19.898 21.634 -3.501 1.00 79.00 224 LYS A O 1
ATOM 1752 N N . ASN A 1 225 ? 19.331 21.096 -5.605 1.00 82.50 225 ASN A N 1
ATOM 1753 C CA . ASN A 1 225 ? 18.673 19.827 -5.300 1.00 82.50 225 ASN A CA 1
ATOM 1754 C C . ASN A 1 225 ? 19.051 18.783 -6.355 1.00 82.50 225 ASN A C 1
ATOM 1756 O O . ASN A 1 225 ? 19.228 19.117 -7.525 1.00 82.50 225 ASN A O 1
ATOM 1760 N N . THR A 1 226 ? 19.102 17.518 -5.940 1.00 92.12 226 THR A N 1
ATOM 1761 C CA . THR A 1 226 ? 19.150 16.378 -6.865 1.00 92.12 226 THR A CA 1
ATOM 1762 C C . THR A 1 226 ? 17.746 16.022 -7.380 1.00 92.12 226 THR A C 1
ATOM 1764 O O . THR A 1 226 ? 16.760 16.629 -6.966 1.00 92.12 226 THR A O 1
ATOM 1767 N N . TRP A 1 227 ? 17.637 15.030 -8.262 1.00 94.31 227 TRP A N 1
ATOM 1768 C CA . TRP A 1 227 ? 16.384 14.490 -8.792 1.00 94.31 227 TRP A CA 1
ATOM 1769 C C . TRP A 1 227 ? 16.338 12.962 -8.681 1.00 94.31 227 TRP A C 1
ATOM 1771 O O . TRP A 1 227 ? 17.294 12.312 -8.256 1.00 94.31 227 TRP A O 1
ATOM 1781 N N . TYR A 1 228 ? 15.195 12.387 -9.047 1.00 95.88 228 TYR A N 1
ATOM 1782 C CA . TYR A 1 228 ? 15.042 10.948 -9.240 1.00 95.88 228 TYR A CA 1
ATOM 1783 C C . TYR A 1 228 ? 14.975 10.643 -10.731 1.00 95.88 228 TYR A C 1
ATOM 1785 O O . TYR A 1 228 ? 14.383 11.403 -11.496 1.00 95.88 228 TYR A O 1
ATOM 1793 N N . GLU A 1 229 ? 15.544 9.521 -11.143 1.00 97.19 229 GLU A N 1
ATOM 1794 C CA . GLU A 1 229 ? 15.641 9.114 -12.544 1.00 97.19 229 GLU A CA 1
ATOM 1795 C C . GLU A 1 229 ? 15.412 7.616 -12.712 1.00 97.19 229 GLU A C 1
ATOM 1797 O O . GLU A 1 229 ? 15.433 6.864 -11.737 1.00 97.19 229 GLU A O 1
ATOM 1802 N N . TYR A 1 230 ? 15.153 7.188 -13.946 1.00 97.88 230 TYR A N 1
ATOM 1803 C CA . TYR A 1 230 ? 14.928 5.795 -14.308 1.00 97.88 230 TYR A CA 1
ATOM 1804 C C . TYR A 1 230 ? 15.783 5.370 -15.499 1.00 97.88 230 TYR A C 1
ATOM 1806 O O . TYR A 1 230 ? 16.101 6.166 -16.384 1.00 97.88 230 TYR A O 1
ATOM 1814 N N . PHE A 1 231 ? 16.144 4.093 -15.496 1.00 98.31 231 PHE A N 1
ATOM 1815 C CA . PHE A 1 231 ? 17.039 3.478 -16.461 1.00 98.31 231 PHE A CA 1
ATOM 1816 C C . PHE A 1 231 ? 16.343 3.151 -17.793 1.00 98.31 231 PHE A C 1
ATOM 1818 O O . PHE A 1 231 ? 15.222 2.632 -17.823 1.00 98.31 231 PHE A O 1
ATOM 1825 N N . THR A 1 232 ? 17.041 3.413 -18.893 1.00 98.00 232 THR A N 1
ATOM 1826 C CA . THR A 1 232 ? 16.646 3.159 -20.283 1.00 98.00 232 THR A CA 1
ATOM 1827 C C . THR A 1 232 ? 17.843 2.639 -21.078 1.00 98.00 232 THR A C 1
ATOM 1829 O O . THR A 1 232 ? 18.984 2.862 -20.699 1.00 98.00 232 THR A O 1
ATOM 1832 N N . VAL A 1 233 ? 17.609 1.975 -22.207 1.00 94.88 233 VAL A N 1
ATOM 1833 C CA . VAL A 1 233 ? 18.664 1.597 -23.160 1.00 94.88 233 VAL A CA 1
ATOM 1834 C C . VAL A 1 233 ? 18.278 2.156 -24.522 1.00 94.88 233 VAL A C 1
ATOM 1836 O O . VAL A 1 233 ? 17.180 1.895 -25.016 1.00 94.88 233 VAL A O 1
ATOM 1839 N N . GLY A 1 234 ? 19.137 2.997 -25.107 1.00 91.75 234 GLY A N 1
ATOM 1840 C CA . GLY A 1 234 ? 18.819 3.686 -26.366 1.00 91.75 234 GLY A CA 1
ATOM 1841 C C . GLY A 1 234 ? 17.562 4.563 -26.265 1.00 91.75 234 GLY A C 1
ATOM 1842 O O . GLY A 1 234 ? 16.782 4.654 -27.213 1.00 91.75 234 GLY A O 1
ATOM 1843 N N . GLY A 1 235 ? 17.314 5.144 -25.085 1.00 94.56 235 GLY A N 1
ATOM 1844 C CA . GLY A 1 235 ? 16.151 5.989 -24.810 1.00 94.56 235 GLY A CA 1
ATOM 1845 C C . GLY A 1 235 ? 14.814 5.248 -24.685 1.00 94.56 235 GLY A C 1
ATOM 1846 O O . GLY A 1 235 ? 13.780 5.914 -24.596 1.00 94.56 235 GLY A O 1
ATOM 1847 N N . ARG A 1 236 ? 14.811 3.908 -24.662 1.00 96.81 236 ARG A N 1
ATOM 1848 C CA . ARG A 1 236 ? 13.617 3.065 -24.477 1.00 96.81 236 ARG A CA 1
ATOM 1849 C C . ARG A 1 236 ? 13.715 2.245 -23.193 1.00 96.81 236 ARG A C 1
ATOM 1851 O O . ARG A 1 236 ? 14.807 1.972 -22.703 1.00 96.81 236 ARG A O 1
ATOM 1858 N N . ILE A 1 237 ? 12.570 1.834 -22.656 1.00 98.25 237 ILE A N 1
ATOM 1859 C CA . ILE A 1 237 ? 12.521 0.880 -21.542 1.00 98.25 237 ILE A CA 1
ATOM 1860 C C . ILE A 1 237 ? 13.101 -0.456 -22.024 1.00 98.25 237 ILE A C 1
ATOM 1862 O O . ILE A 1 237 ? 12.604 -0.967 -23.032 1.00 98.25 237 ILE A O 1
ATOM 1866 N N . PRO A 1 238 ? 14.133 -1.018 -21.363 1.00 98.12 238 PRO A N 1
ATOM 1867 C CA . PRO A 1 238 ? 14.681 -2.305 -21.760 1.00 98.12 238 PRO A CA 1
ATOM 1868 C C . PRO A 1 238 ? 13.626 -3.398 -21.582 1.00 98.12 238 PRO A C 1
ATOM 1870 O O . PRO A 1 238 ? 12.899 -3.442 -20.584 1.00 98.12 238 PRO A O 1
ATOM 1873 N N . SER A 1 239 ? 13.540 -4.282 -22.567 1.00 98.38 239 SER A N 1
ATOM 1874 C CA . SER A 1 239 ? 12.548 -5.344 -22.606 1.00 98.38 239 SER A CA 1
ATOM 1875 C C . SER A 1 239 ? 13.087 -6.585 -23.299 1.00 98.38 239 SER A C 1
ATOM 1877 O O . SER A 1 239 ? 14.075 -6.530 -24.031 1.00 98.38 239 SER A O 1
ATOM 1879 N N . PHE A 1 240 ? 12.475 -7.724 -22.991 1.00 98.31 240 PHE A N 1
ATOM 1880 C CA . PHE A 1 240 ? 12.801 -9.009 -23.598 1.00 98.31 240 PHE A CA 1
ATOM 1881 C C . PHE A 1 240 ? 11.574 -9.937 -23.600 1.00 98.31 240 PHE A C 1
ATOM 1883 O O . PHE A 1 240 ? 10.672 -9.790 -22.762 1.00 98.31 240 PHE A O 1
ATOM 1890 N N . PRO A 1 241 ? 11.505 -10.912 -24.523 1.00 97.88 241 PRO A N 1
ATOM 1891 C CA . PRO A 1 241 ? 10.384 -11.838 -24.593 1.00 97.88 241 PRO A CA 1
ATOM 1892 C C . PRO A 1 241 ? 10.428 -12.852 -23.445 1.00 97.88 241 PRO A C 1
ATOM 1894 O O . PRO A 1 241 ? 11.489 -13.359 -23.072 1.00 97.88 241 PRO A O 1
ATOM 1897 N N . ILE A 1 242 ? 9.253 -13.195 -22.912 1.00 97.88 242 ILE A N 1
ATOM 1898 C CA . ILE A 1 242 ? 9.084 -14.261 -21.918 1.00 97.88 242 ILE A CA 1
ATOM 1899 C C . ILE A 1 242 ? 7.823 -15.075 -22.215 1.00 97.88 242 ILE A C 1
ATOM 1901 O O . ILE A 1 242 ? 6.843 -14.556 -22.748 1.00 97.88 242 ILE A O 1
ATOM 1905 N N . THR A 1 243 ? 7.826 -16.342 -21.808 1.00 96.19 243 THR A N 1
ATOM 1906 C CA . THR A 1 243 ? 6.579 -17.092 -21.571 1.00 96.19 243 THR A CA 1
ATOM 1907 C C . THR A 1 243 ? 6.217 -16.962 -20.097 1.00 96.19 243 THR A C 1
ATOM 1909 O O . THR A 1 243 ? 5.153 -16.449 -19.757 1.00 96.19 243 THR A O 1
ATOM 1912 N N . ASP A 1 244 ? 7.182 -17.294 -19.243 1.00 97.44 244 ASP A N 1
ATOM 1913 C CA . ASP A 1 244 ? 7.149 -17.127 -17.799 1.00 97.44 244 ASP A CA 1
ATOM 1914 C C . ASP A 1 244 ? 8.558 -16.832 -17.242 1.00 97.44 244 ASP A C 1
ATOM 1916 O O . ASP A 1 244 ? 9.566 -16.997 -17.939 1.00 97.44 244 ASP A O 1
ATOM 1920 N N . LEU A 1 245 ? 8.630 -16.394 -15.983 1.00 97.88 245 LEU A N 1
ATOM 1921 C CA . LEU A 1 245 ? 9.864 -16.205 -15.220 1.00 97.88 245 LEU A CA 1
ATOM 1922 C C . LEU A 1 245 ? 9.720 -16.744 -13.795 1.00 97.88 245 LEU A C 1
ATOM 1924 O O . LEU A 1 245 ? 8.667 -16.617 -13.164 1.00 97.88 245 LEU A O 1
ATOM 1928 N N . ASP A 1 246 ? 10.817 -17.283 -13.263 1.00 97.69 246 ASP A N 1
ATOM 1929 C CA . ASP A 1 246 ? 10.925 -17.564 -11.836 1.00 97.69 246 ASP A CA 1
ATOM 1930 C C . ASP A 1 246 ? 11.399 -16.312 -11.111 1.00 97.69 246 ASP A C 1
ATOM 1932 O O . ASP A 1 246 ? 12.558 -15.921 -11.235 1.00 97.69 246 ASP A O 1
ATOM 1936 N N . LEU A 1 247 ? 10.489 -15.670 -10.387 1.00 97.50 247 LEU A N 1
ATOM 1937 C CA . LEU A 1 247 ? 10.796 -14.496 -9.573 1.00 97.50 247 LEU A CA 1
ATOM 1938 C C . LEU A 1 247 ? 10.689 -14.806 -8.073 1.00 97.50 247 LEU A C 1
ATOM 1940 O O . LEU A 1 247 ? 10.623 -13.883 -7.263 1.00 97.50 247 LEU A O 1
ATOM 1944 N N . GLY A 1 248 ? 10.617 -16.091 -7.697 1.00 96.06 248 GLY A N 1
ATOM 1945 C CA . GLY A 1 248 ? 10.403 -16.506 -6.310 1.00 96.06 248 GLY A CA 1
ATOM 1946 C C . GLY A 1 248 ? 9.025 -16.122 -5.761 1.00 96.06 248 GLY A C 1
ATOM 1947 O O . GLY A 1 248 ? 8.883 -15.922 -4.555 1.00 96.06 248 GLY A O 1
ATOM 1948 N N . LEU A 1 249 ? 8.018 -15.978 -6.632 1.00 97.31 249 LEU A N 1
ATOM 1949 C CA . LEU A 1 249 ? 6.640 -15.725 -6.209 1.00 97.31 249 LEU A CA 1
ATOM 1950 C C . LEU A 1 249 ? 6.071 -16.963 -5.509 1.00 97.31 249 LEU A C 1
ATOM 1952 O O . LEU A 1 249 ? 6.343 -18.102 -5.888 1.00 97.31 249 LEU A O 1
ATOM 1956 N N . HIS A 1 250 ? 5.239 -16.747 -4.496 1.00 96.00 250 HIS A N 1
ATOM 1957 C CA . HIS A 1 250 ? 4.612 -17.841 -3.772 1.00 96.00 250 HIS A CA 1
ATOM 1958 C C . HIS A 1 250 ? 3.591 -18.562 -4.657 1.00 96.00 250 HIS A C 1
ATOM 1960 O O . HIS A 1 250 ? 2.708 -17.917 -5.231 1.00 96.00 250 HIS A O 1
ATOM 1966 N N . ASN A 1 251 ? 3.720 -19.890 -4.748 1.00 95.50 251 ASN A N 1
ATOM 1967 C CA . ASN A 1 251 ? 2.845 -20.801 -5.496 1.00 95.50 251 ASN A CA 1
ATOM 1968 C C . ASN A 1 251 ? 2.615 -20.448 -6.975 1.00 95.50 251 ASN A C 1
ATOM 1970 O O . ASN A 1 251 ? 1.649 -20.919 -7.576 1.00 95.50 251 ASN A O 1
ATOM 1974 N N . ARG A 1 252 ? 3.489 -19.648 -7.600 1.00 95.44 252 ARG A N 1
ATOM 1975 C CA . ARG A 1 252 ? 3.347 -19.313 -9.020 1.00 95.44 252 ARG A CA 1
ATOM 1976 C C . ARG A 1 252 ? 4.634 -18.834 -9.669 1.00 95.44 252 ARG A C 1
ATOM 1978 O O . ARG A 1 252 ? 5.551 -18.363 -9.010 1.00 95.44 252 ARG A O 1
ATOM 1985 N N . ARG A 1 253 ? 4.648 -18.893 -10.997 1.00 97.75 253 ARG A N 1
ATOM 1986 C CA . ARG A 1 253 ? 5.650 -18.238 -11.843 1.00 97.75 253 ARG A CA 1
ATOM 1987 C C . ARG A 1 253 ? 5.069 -16.942 -12.395 1.00 97.75 253 ARG A C 1
ATOM 1989 O O . ARG A 1 253 ? 3.852 -16.828 -12.556 1.00 97.75 253 ARG A O 1
ATOM 1996 N N . PHE A 1 254 ? 5.921 -15.960 -12.662 1.00 98.50 254 PHE A N 1
ATOM 1997 C CA . PHE A 1 254 ? 5.485 -14.706 -13.266 1.00 98.50 254 PHE A CA 1
ATOM 1998 C C . PHE A 1 254 ? 5.163 -14.940 -14.740 1.00 98.50 254 PHE A C 1
ATOM 2000 O O . PHE A 1 254 ? 6.009 -15.445 -15.469 1.00 98.50 254 PHE A O 1
ATOM 2007 N N . THR A 1 255 ? 3.981 -14.533 -15.191 1.00 98.06 255 THR A N 1
ATOM 2008 C CA . THR A 1 255 ? 3.599 -14.565 -16.615 1.00 98.06 255 THR A CA 1
ATOM 2009 C C . THR A 1 255 ? 3.209 -13.181 -17.115 1.00 98.06 255 THR A C 1
ATOM 2011 O O . THR A 1 255 ? 3.672 -12.755 -18.172 1.00 98.06 255 THR A O 1
ATOM 2014 N N . THR A 1 256 ? 2.383 -12.478 -16.336 1.00 98.25 256 THR A N 1
ATOM 2015 C CA . THR A 1 256 ? 1.825 -11.150 -16.611 1.00 98.25 256 THR A CA 1
ATOM 2016 C C . THR A 1 256 ? 1.605 -10.382 -15.302 1.00 98.25 256 THR A C 1
ATOM 2018 O O . THR A 1 256 ? 1.726 -10.954 -14.213 1.00 98.25 256 THR A O 1
ATOM 2021 N N . GLY A 1 257 ? 1.278 -9.094 -15.414 1.00 98.38 257 GLY A N 1
ATOM 2022 C CA . GLY A 1 257 ? 1.072 -8.193 -14.284 1.00 98.38 257 GLY A CA 1
ATOM 2023 C C . GLY A 1 257 ? 2.300 -7.328 -14.019 1.00 98.38 257 GLY A C 1
ATOM 2024 O O . GLY A 1 257 ? 3.082 -7.052 -14.933 1.00 98.38 257 GLY A O 1
ATOM 2025 N N . THR A 1 258 ? 2.472 -6.880 -12.778 1.00 98.69 258 THR A N 1
ATOM 2026 C CA . THR A 1 258 ? 3.574 -5.988 -12.387 1.00 98.69 258 THR A CA 1
ATOM 2027 C C . THR A 1 258 ? 4.326 -6.555 -11.194 1.00 98.69 258 THR A C 1
ATOM 2029 O O . THR A 1 258 ? 3.746 -7.138 -10.281 1.00 98.69 258 THR A O 1
ATOM 2032 N N . VAL A 1 259 ? 5.644 -6.380 -11.203 1.00 98.44 259 VAL A N 1
ATOM 2033 C CA . VAL A 1 259 ? 6.526 -6.672 -10.080 1.00 98.44 259 VAL A CA 1
ATOM 2034 C C . VAL A 1 259 ? 7.362 -5.438 -9.760 1.00 98.44 259 VAL A C 1
ATOM 2036 O O . VAL A 1 259 ? 7.945 -4.801 -10.638 1.00 98.44 259 VAL A O 1
ATOM 2039 N N . LEU A 1 260 ? 7.413 -5.090 -8.482 1.00 98.25 260 LEU A N 1
ATOM 2040 C CA . LEU A 1 260 ? 8.230 -4.014 -7.946 1.00 98.25 260 LEU A CA 1
ATOM 2041 C C . LEU A 1 260 ? 9.178 -4.608 -6.918 1.00 98.25 260 LEU A C 1
ATOM 2043 O O . LEU A 1 260 ? 8.735 -5.343 -6.042 1.00 98.25 260 LEU A O 1
ATOM 2047 N N . LYS A 1 261 ? 10.458 -4.254 -6.966 1.00 98.44 261 LYS A N 1
ATOM 2048 C CA . LYS A 1 261 ? 11.403 -4.564 -5.894 1.00 98.44 261 LYS A CA 1
ATOM 2049 C C . LYS A 1 261 ? 11.929 -3.276 -5.284 1.00 98.44 261 LYS A C 1
ATOM 2051 O O . LYS A 1 261 ? 12.589 -2.489 -5.955 1.00 98.44 261 LYS A O 1
ATOM 2056 N N . LEU A 1 262 ? 11.611 -3.078 -4.012 1.00 98.19 262 LEU A N 1
ATOM 2057 C CA . LEU A 1 262 ? 12.066 -1.968 -3.183 1.00 98.19 262 LEU A CA 1
ATOM 2058 C C . LEU A 1 262 ? 13.306 -2.436 -2.425 1.00 98.19 262 LEU A C 1
ATOM 2060 O O . LEU A 1 262 ? 13.196 -3.327 -1.578 1.00 98.19 262 LEU A O 1
ATOM 2064 N N . TYR A 1 263 ? 14.478 -1.892 -2.745 1.00 98.19 263 TYR A N 1
ATOM 2065 C CA . TYR A 1 263 ? 15.732 -2.353 -2.147 1.00 98.19 263 TYR A CA 1
ATOM 2066 C C . TYR A 1 263 ? 15.978 -1.679 -0.798 1.00 98.19 263 TYR A C 1
ATOM 2068 O O . TYR A 1 263 ? 15.791 -0.470 -0.660 1.00 98.19 263 TYR A O 1
ATOM 2076 N N . SER A 1 264 ? 16.418 -2.461 0.194 1.00 97.25 264 SER A N 1
ATOM 2077 C CA . SER A 1 264 ? 16.784 -1.956 1.529 1.00 97.25 264 SER A CA 1
ATOM 2078 C C . SER A 1 264 ? 15.718 -1.029 2.143 1.00 97.25 264 SER A C 1
ATOM 2080 O O . SER A 1 264 ? 16.021 0.063 2.629 1.00 97.25 264 SER A O 1
ATOM 2082 N N . TYR A 1 265 ? 14.450 -1.444 2.100 1.00 96.44 265 TYR A N 1
ATOM 2083 C CA . TYR A 1 265 ? 13.312 -0.616 2.484 1.00 96.44 265 TYR A CA 1
ATOM 2084 C C . TYR A 1 265 ? 13.309 -0.304 3.987 1.00 96.44 265 TYR A C 1
ATOM 2086 O O . TYR A 1 265 ? 13.369 -1.194 4.847 1.00 96.44 265 TYR A O 1
ATOM 2094 N N . LYS A 1 266 ? 13.208 0.983 4.322 1.00 94.25 266 LYS A N 1
ATOM 2095 C CA . LYS A 1 266 ? 13.287 1.501 5.689 1.00 94.25 266 LYS A CA 1
ATOM 2096 C C . LYS A 1 266 ? 11.948 1.365 6.414 1.00 94.25 266 LYS A C 1
ATOM 2098 O O . LYS A 1 266 ? 11.197 2.324 6.576 1.00 94.25 266 LYS A O 1
ATOM 2103 N N . LEU A 1 267 ? 11.666 0.156 6.890 1.00 92.88 267 LEU A N 1
ATOM 2104 C CA . LEU A 1 267 ? 10.528 -0.099 7.774 1.00 92.88 267 LEU A CA 1
ATOM 2105 C C . LEU A 1 267 ? 10.754 0.514 9.167 1.00 92.88 267 LEU A C 1
ATOM 2107 O O . LEU A 1 267 ? 11.888 0.538 9.656 1.00 92.88 267 LEU A O 1
ATOM 2111 N N . PRO A 1 268 ? 9.686 0.979 9.839 1.00 90.06 268 PRO A N 1
ATOM 2112 C CA . PRO A 1 268 ? 9.800 1.504 11.188 1.00 90.06 268 PRO A CA 1
ATOM 2113 C C . PRO A 1 268 ? 10.124 0.380 12.176 1.00 90.06 268 PRO A C 1
ATOM 2115 O O . PRO A 1 268 ? 9.919 -0.814 11.914 1.00 90.06 268 PRO A O 1
ATOM 2118 N N . GLU A 1 269 ? 10.635 0.762 13.344 1.00 85.56 269 GLU A N 1
ATOM 2119 C CA . GLU A 1 269 ? 10.952 -0.204 14.386 1.00 85.56 269 GLU A CA 1
ATOM 2120 C C . GLU A 1 269 ? 9.719 -1.040 14.768 1.00 85.56 269 GLU A C 1
ATOM 2122 O O . GLU A 1 269 ? 8.589 -0.558 14.831 1.00 85.56 269 GLU A O 1
ATOM 2127 N N . GLY A 1 270 ? 9.932 -2.340 14.983 1.00 83.25 270 GLY A N 1
ATOM 2128 C CA . GLY A 1 270 ? 8.847 -3.259 15.309 1.00 83.25 270 GLY A CA 1
ATOM 2129 C C . GLY A 1 270 ? 7.883 -3.535 14.153 1.00 83.25 270 GLY A C 1
ATOM 2130 O O . GLY A 1 270 ? 6.744 -3.881 14.448 1.00 83.25 270 GLY A O 1
ATOM 2131 N N . SER A 1 271 ? 8.333 -3.386 12.895 1.00 84.75 271 SER A N 1
ATOM 2132 C CA . SER A 1 271 ? 7.640 -3.796 11.654 1.00 84.75 271 SER A CA 1
ATOM 2133 C C . SER A 1 271 ? 8.483 -4.746 10.781 1.00 84.75 271 SER A C 1
ATOM 2135 O O . SER A 1 271 ? 8.316 -4.798 9.570 1.00 84.75 271 SER A O 1
ATOM 2137 N N . ARG A 1 272 ? 9.437 -5.481 11.373 1.00 86.31 272 ARG A N 1
ATOM 2138 C CA . ARG A 1 272 ? 10.480 -6.228 10.633 1.00 86.31 272 ARG A CA 1
ATOM 2139 C C . ARG A 1 272 ? 9.985 -7.508 9.956 1.00 86.31 272 ARG A C 1
ATOM 2141 O O . ARG A 1 272 ? 10.548 -7.908 8.935 1.00 86.31 272 ARG A O 1
ATOM 2148 N N . MET A 1 273 ? 8.988 -8.171 10.543 1.00 91.75 273 MET A N 1
ATOM 2149 C CA . MET A 1 273 ? 8.388 -9.382 9.981 1.00 91.75 273 MET A CA 1
ATOM 2150 C C . MET A 1 273 ? 7.124 -9.019 9.207 1.00 91.75 273 MET A C 1
ATOM 2152 O O . MET A 1 273 ? 6.176 -8.480 9.789 1.00 91.75 273 MET A O 1
ATOM 2156 N N . VAL A 1 274 ? 7.090 -9.326 7.912 1.00 92.44 274 VAL A N 1
ATOM 2157 C CA . VAL A 1 274 ? 6.002 -8.889 7.029 1.00 92.44 274 VAL A CA 1
ATOM 2158 C C . VAL A 1 274 ? 4.685 -9.590 7.358 1.00 92.44 274 VAL A C 1
ATOM 2160 O O . VAL A 1 274 ? 3.644 -8.941 7.425 1.00 92.44 274 VAL A O 1
ATOM 2163 N N . THR A 1 275 ? 4.735 -10.876 7.711 1.00 93.19 275 THR A N 1
ATOM 2164 C CA . THR A 1 275 ? 3.552 -11.690 8.046 1.00 93.19 275 THR A CA 1
ATOM 2165 C C . THR A 1 275 ? 2.924 -11.385 9.407 1.00 93.19 275 THR A C 1
ATOM 2167 O O . THR A 1 275 ? 1.811 -11.833 9.696 1.00 93.19 275 THR A O 1
ATOM 2170 N N . ARG A 1 276 ? 3.603 -10.634 10.280 1.00 91.12 276 ARG A N 1
ATOM 2171 C CA . ARG A 1 276 ? 3.100 -10.332 11.628 1.00 91.12 276 ARG A CA 1
ATOM 2172 C C . ARG A 1 276 ? 3.121 -8.852 11.933 1.00 91.12 276 ARG A C 1
ATOM 2174 O O . ARG A 1 276 ? 2.075 -8.270 12.187 1.00 91.12 276 ARG A O 1
ATOM 2181 N N . ASP A 1 277 ? 4.303 -8.264 11.955 1.00 91.50 277 ASP A N 1
ATOM 2182 C CA . ASP A 1 277 ? 4.500 -6.940 12.518 1.00 91.50 277 ASP A CA 1
ATOM 2183 C C . ASP A 1 277 ? 4.024 -5.864 11.535 1.00 91.50 277 ASP A C 1
ATOM 2185 O O . ASP A 1 277 ? 3.108 -5.109 11.856 1.00 91.50 277 ASP A O 1
ATOM 2189 N N . LEU A 1 278 ? 4.550 -5.874 10.304 1.00 93.31 278 LEU A N 1
ATOM 2190 C CA . LEU A 1 278 ? 4.040 -5.017 9.231 1.00 93.31 278 LEU A CA 1
ATOM 2191 C C . LEU A 1 278 ? 2.603 -5.403 8.866 1.00 93.31 278 LEU A C 1
ATOM 2193 O O . LEU A 1 278 ? 1.770 -4.523 8.683 1.00 93.31 278 LEU A O 1
ATOM 2197 N N . GLY A 1 279 ? 2.283 -6.701 8.835 1.00 94.25 279 GLY A N 1
ATOM 2198 C CA . GLY A 1 279 ? 0.931 -7.187 8.560 1.00 94.25 279 GLY A CA 1
ATOM 2199 C C . GLY A 1 279 ? -0.135 -6.618 9.505 1.00 94.25 279 GLY A C 1
ATOM 2200 O O . GLY A 1 279 ? -1.250 -6.349 9.065 1.00 94.25 279 GLY A O 1
ATOM 2201 N N . ARG A 1 280 ? 0.176 -6.376 10.787 1.00 93.75 280 ARG A N 1
ATOM 2202 C CA . ARG A 1 280 ? -0.750 -5.689 11.710 1.00 93.75 280 ARG A CA 1
ATOM 2203 C C . ARG A 1 280 ? -0.985 -4.242 11.295 1.00 93.75 280 ARG A C 1
ATOM 2205 O O . ARG A 1 280 ? -2.138 -3.858 11.147 1.00 93.75 280 ARG A O 1
ATOM 2212 N N . SER A 1 281 ? 0.077 -3.481 11.029 1.00 94.75 281 SER A N 1
ATOM 2213 C CA . SER A 1 281 ? -0.067 -2.097 10.566 1.00 94.75 281 SER A CA 1
ATOM 2214 C C . SER A 1 281 ? -0.800 -2.011 9.229 1.00 94.75 281 SER A C 1
ATOM 2216 O O . SER A 1 281 ? -1.691 -1.185 9.076 1.00 94.75 281 SER A O 1
ATOM 2218 N N . LEU A 1 282 ? -0.492 -2.899 8.281 1.00 95.50 282 LEU A N 1
ATOM 2219 C CA . LEU A 1 282 ? -1.196 -2.969 7.003 1.00 95.50 282 LEU A CA 1
ATOM 2220 C C . LEU A 1 282 ? -2.689 -3.269 7.188 1.00 95.50 282 LEU A C 1
ATOM 2222 O O . LEU A 1 282 ? -3.490 -2.650 6.508 1.00 95.50 282 LEU A O 1
ATOM 2226 N N . ASN A 1 283 ? -3.081 -4.149 8.120 1.00 95.00 283 ASN A N 1
ATOM 2227 C CA . ASN A 1 283 ? -4.500 -4.372 8.429 1.00 95.00 283 ASN A CA 1
ATOM 2228 C C . ASN A 1 283 ? -5.176 -3.115 8.990 1.00 95.00 283 ASN A C 1
ATOM 2230 O O . ASN A 1 283 ? -6.349 -2.898 8.717 1.00 95.00 283 ASN A O 1
ATOM 2234 N N . GLU A 1 284 ? -4.474 -2.301 9.781 1.00 94.62 284 GLU A N 1
ATOM 2235 C CA . GLU A 1 284 ? -5.050 -1.055 10.296 1.00 94.62 284 GLU A CA 1
ATOM 2236 C C . GLU A 1 284 ? -5.295 -0.035 9.177 1.00 94.62 284 GLU A C 1
ATOM 2238 O O . GLU A 1 284 ? -6.351 0.588 9.156 1.00 94.62 284 GLU A O 1
ATOM 2243 N N . TYR A 1 285 ? -4.358 0.113 8.233 1.00 95.25 285 TYR A N 1
ATOM 2244 C CA . TYR A 1 285 ? -4.517 1.025 7.092 1.00 95.25 285 TYR A CA 1
ATOM 2245 C C . TYR A 1 285 ? -5.463 0.489 6.011 1.00 95.25 285 TYR A C 1
ATOM 2247 O O . TYR A 1 285 ? -6.190 1.256 5.388 1.00 95.25 285 TYR A O 1
ATOM 2255 N N . LEU A 1 286 ? -5.470 -0.818 5.777 1.00 95.56 286 LEU A N 1
ATOM 2256 C CA . LEU A 1 286 ? -6.417 -1.511 4.912 1.00 95.56 286 LEU A CA 1
ATOM 2257 C C . LEU A 1 286 ? -7.489 -2.126 5.808 1.00 95.56 286 LEU A C 1
ATOM 2259 O O . LEU A 1 286 ? -7.456 -3.321 6.071 1.00 95.56 286 LEU A O 1
ATOM 2263 N N . PHE A 1 287 ? -8.397 -1.308 6.337 1.00 95.81 287 PHE A N 1
ATOM 2264 C CA . PHE A 1 287 ? -9.402 -1.767 7.296 1.00 95.81 287 PHE A CA 1
ATOM 2265 C C . PHE A 1 287 ? -10.316 -2.857 6.712 1.00 95.81 287 PHE A C 1
ATOM 2267 O O . PHE A 1 287 ? -10.566 -3.863 7.381 1.00 95.81 287 PHE A O 1
ATOM 2274 N N . ASP A 1 288 ? -10.765 -2.668 5.470 1.00 94.19 288 ASP A N 1
ATOM 2275 C CA . ASP A 1 288 ? -11.660 -3.574 4.735 1.00 94.19 288 ASP A CA 1
ATOM 2276 C C . ASP A 1 288 ? -11.302 -3.588 3.231 1.00 94.19 288 ASP A C 1
ATOM 2278 O O . ASP A 1 288 ? -12.046 -3.059 2.408 1.00 94.19 288 ASP A O 1
ATOM 2282 N N . PRO A 1 289 ? -10.104 -4.072 2.849 1.00 94.00 289 PRO A N 1
ATOM 2283 C CA . PRO A 1 289 ? -9.624 -3.971 1.476 1.00 94.00 289 PRO A CA 1
ATOM 2284 C C . PRO A 1 289 ? -10.509 -4.777 0.526 1.00 94.00 289 PRO A C 1
ATOM 2286 O O . PRO A 1 289 ? -10.917 -5.889 0.846 1.00 94.00 289 PRO A O 1
ATOM 2289 N N . ALA A 1 290 ? -10.709 -4.259 -0.688 1.00 92.88 290 ALA A N 1
ATOM 2290 C CA . ALA A 1 290 ? -11.552 -4.903 -1.693 1.00 92.88 290 ALA A CA 1
ATOM 2291 C C . ALA A 1 290 ? -11.065 -6.306 -2.101 1.00 92.88 290 ALA A C 1
ATOM 2293 O O . ALA A 1 290 ? -11.878 -7.137 -2.490 1.00 92.88 290 ALA A O 1
ATOM 2294 N N . LEU A 1 291 ? -9.755 -6.575 -2.021 1.00 95.31 291 LEU A N 1
ATOM 2295 C CA . LEU A 1 291 ? -9.164 -7.878 -2.331 1.00 95.31 291 LEU A CA 1
ATOM 2296 C C . LEU A 1 291 ? -8.202 -8.327 -1.212 1.00 95.31 291 LEU A C 1
ATOM 2298 O O . LEU A 1 291 ? -7.445 -7.501 -0.690 1.00 95.31 291 LEU A O 1
ATOM 2302 N N . PRO A 1 292 ? -8.176 -9.630 -0.866 1.00 95.75 292 PRO A N 1
ATOM 2303 C CA . PRO A 1 292 ? -7.125 -10.221 -0.043 1.00 95.75 292 PRO A CA 1
ATOM 2304 C C . PRO A 1 292 ? -5.738 -10.090 -0.685 1.00 95.75 292 PRO A C 1
ATOM 2306 O O . PRO A 1 292 ? -5.606 -10.128 -1.907 1.00 95.75 292 PRO A O 1
ATOM 2309 N N . LEU A 1 293 ? -4.697 -10.028 0.147 1.00 96.94 293 LEU A N 1
ATOM 2310 C CA . LEU A 1 293 ? -3.297 -10.037 -0.285 1.00 96.94 293 LEU A CA 1
ATOM 2311 C C . LEU A 1 293 ? -2.456 -10.987 0.566 1.00 96.94 293 LEU A C 1
ATOM 2313 O O . LEU A 1 293 ? -2.769 -11.253 1.730 1.00 96.94 293 LEU A O 1
ATOM 2317 N N . LEU A 1 294 ? -1.391 -11.529 -0.013 1.00 98.06 294 LEU A N 1
ATOM 2318 C CA . LEU A 1 294 ? -0.514 -12.489 0.639 1.00 98.06 294 LEU A CA 1
ATOM 2319 C C . LEU A 1 294 ? 0.771 -11.812 1.109 1.00 98.06 294 LEU A C 1
ATOM 2321 O O . LEU A 1 294 ? 1.497 -11.192 0.339 1.00 98.06 294 LEU A O 1
ATOM 2325 N N . THR A 1 295 ? 1.078 -11.979 2.388 1.00 97.94 295 THR A N 1
ATOM 2326 C CA . THR A 1 295 ? 2.371 -11.606 2.965 1.00 97.94 295 THR A CA 1
ATOM 2327 C C . THR A 1 295 ? 3.245 -12.844 3.071 1.00 97.94 295 THR A C 1
ATOM 2329 O O . THR A 1 295 ? 2.777 -13.884 3.541 1.00 97.94 295 THR A O 1
ATOM 2332 N N . VAL A 1 296 ? 4.496 -12.732 2.633 1.00 97.56 296 VAL A N 1
ATOM 2333 C CA . VAL A 1 296 ? 5.432 -13.853 2.547 1.00 97.56 296 VAL A CA 1
ATOM 2334 C C . VAL A 1 296 ? 6.782 -13.451 3.131 1.00 97.56 296 VAL A C 1
ATOM 2336 O O . VAL A 1 296 ? 7.363 -12.411 2.815 1.00 97.56 296 VAL A O 1
ATOM 2339 N N . GLU A 1 297 ? 7.270 -14.309 4.006 1.00 96.00 297 GLU A N 1
ATOM 2340 C CA . GLU A 1 297 ? 8.600 -14.310 4.580 1.00 96.00 297 GLU A CA 1
ATOM 2341 C C . GLU A 1 297 ? 9.434 -15.444 3.996 1.00 96.00 297 GLU A C 1
ATOM 2343 O O . GLU A 1 297 ? 8.922 -16.418 3.447 1.00 96.00 297 GLU A O 1
ATOM 2348 N N . THR A 1 298 ? 10.745 -15.324 4.150 1.00 92.56 298 THR A N 1
ATOM 2349 C CA . THR A 1 298 ? 11.720 -16.268 3.603 1.00 92.56 298 THR A CA 1
ATOM 2350 C C . THR A 1 298 ? 12.409 -17.049 4.720 1.00 92.56 298 THR A C 1
ATOM 2352 O O . THR A 1 298 ? 12.589 -16.550 5.839 1.00 92.56 298 THR A O 1
ATOM 2355 N N . LYS A 1 299 ? 12.801 -18.299 4.439 1.00 91.81 299 LYS A N 1
ATOM 2356 C CA . LYS A 1 299 ? 13.519 -19.147 5.411 1.00 91.81 299 LYS A CA 1
ATOM 2357 C C . LYS A 1 299 ? 14.893 -18.577 5.741 1.00 91.81 299 LYS A C 1
ATOM 2359 O O . LYS A 1 299 ? 15.370 -18.740 6.857 1.00 91.81 299 LYS A O 1
ATOM 2364 N N . GLU A 1 300 ? 15.478 -17.852 4.803 1.00 91.44 300 GLU A N 1
ATOM 2365 C CA . GLU A 1 300 ? 16.728 -17.118 4.942 1.00 91.44 300 GLU A CA 1
ATOM 2366 C C . GLU A 1 300 ? 16.614 -16.046 6.037 1.00 91.44 300 GLU A C 1
ATOM 2368 O O . GLU A 1 300 ? 17.523 -15.887 6.850 1.00 91.44 300 GLU A O 1
ATOM 2373 N N . ARG A 1 301 ? 15.474 -15.341 6.110 1.00 92.62 301 ARG A N 1
ATOM 2374 C CA . ARG A 1 301 ? 15.225 -14.298 7.121 1.00 92.62 301 ARG A CA 1
ATOM 2375 C C . ARG A 1 301 ? 14.793 -14.873 8.465 1.00 92.62 301 ARG A C 1
ATOM 2377 O O . ARG A 1 301 ? 15.234 -14.392 9.509 1.00 92.62 301 ARG A O 1
ATOM 2384 N N . TYR A 1 302 ? 13.934 -15.893 8.445 1.00 94.19 302 TYR A N 1
ATOM 2385 C CA . TYR A 1 302 ? 13.337 -16.481 9.647 1.00 94.19 302 TYR A CA 1
ATOM 2386 C C . TYR A 1 302 ? 13.369 -18.022 9.602 1.00 94.19 302 TYR A C 1
ATOM 2388 O O . TYR A 1 302 ? 12.328 -18.670 9.476 1.00 94.19 302 TYR A O 1
ATOM 2396 N N . PRO A 1 303 ? 14.547 -18.653 9.778 1.00 92.25 303 PRO A N 1
ATOM 2397 C CA . PRO A 1 303 ? 14.721 -20.095 9.553 1.00 92.25 303 PRO A CA 1
ATOM 2398 C C . PRO A 1 303 ? 13.900 -20.966 10.509 1.00 92.25 303 PRO A C 1
ATOM 2400 O O . PRO A 1 303 ? 13.421 -22.040 10.141 1.00 92.25 303 PRO A O 1
ATOM 2403 N N . LYS A 1 304 ? 13.703 -20.483 11.742 1.00 93.06 304 LYS A N 1
ATOM 2404 C CA . LYS A 1 304 ? 12.972 -21.190 12.803 1.00 93.06 304 LYS A CA 1
ATOM 2405 C C . LYS A 1 304 ? 11.459 -20.969 12.754 1.00 93.06 304 LYS A C 1
ATOM 2407 O O . LYS A 1 304 ? 10.735 -21.680 13.448 1.00 93.06 304 LYS A O 1
ATOM 2412 N N . ASP A 1 305 ? 10.979 -19.999 11.976 1.00 91.31 305 ASP A N 1
ATOM 2413 C CA . ASP A 1 305 ? 9.553 -19.692 11.917 1.00 91.31 305 ASP A CA 1
ATOM 2414 C C . ASP A 1 305 ? 8.833 -20.659 10.966 1.00 91.31 305 ASP A C 1
ATOM 2416 O O . ASP A 1 305 ? 9.352 -21.047 9.913 1.00 91.31 305 ASP A O 1
ATOM 2420 N N . ARG A 1 306 ? 7.645 -21.103 11.373 1.00 89.81 306 ARG A N 1
ATOM 2421 C CA . ARG A 1 306 ? 6.797 -22.030 10.613 1.00 89.81 306 ARG A CA 1
ATOM 2422 C C . ARG A 1 306 ? 5.661 -21.307 9.882 1.00 89.81 306 ARG A C 1
ATOM 2424 O O . ARG A 1 306 ? 5.108 -21.876 8.952 1.00 89.81 306 ARG A O 1
ATOM 2431 N N . ALA A 1 307 ? 5.339 -20.072 10.268 1.00 91.25 307 ALA A N 1
ATOM 2432 C CA . ALA A 1 307 ? 4.286 -19.239 9.695 1.00 91.25 307 ALA A CA 1
ATOM 2433 C C . ALA A 1 307 ? 4.896 -18.135 8.814 1.00 91.25 307 ALA A C 1
ATOM 2435 O O . ALA A 1 307 ? 4.771 -16.936 9.080 1.00 91.25 307 ALA A O 1
ATOM 2436 N N . LEU A 1 308 ? 5.582 -18.566 7.754 1.00 95.31 308 LEU A N 1
ATOM 2437 C CA . LEU A 1 308 ? 6.216 -17.670 6.785 1.00 95.31 308 LEU A CA 1
ATOM 2438 C C . LEU A 1 308 ? 5.243 -17.094 5.761 1.00 95.31 308 LEU A C 1
ATOM 2440 O O . LEU A 1 308 ? 5.622 -16.257 4.958 1.00 95.31 308 LEU A O 1
ATOM 2444 N N . GLU A 1 309 ? 3.985 -17.497 5.798 1.00 95.69 309 GLU A N 1
ATOM 2445 C CA . GLU A 1 309 ? 2.953 -16.971 4.922 1.00 95.69 309 GLU A CA 1
ATOM 2446 C C . GLU A 1 309 ? 1.732 -16.577 5.739 1.00 95.69 309 GLU A C 1
ATOM 2448 O O . GLU A 1 309 ? 1.333 -17.257 6.692 1.00 95.69 309 GLU A O 1
ATOM 2453 N N . ARG A 1 310 ? 1.120 -15.456 5.365 1.00 95.88 310 ARG A N 1
ATOM 2454 C CA . ARG A 1 310 ? -0.133 -15.029 5.971 1.00 95.88 310 ARG A CA 1
ATOM 2455 C C . ARG A 1 310 ? -0.966 -14.222 4.997 1.00 95.88 310 ARG A C 1
ATOM 2457 O O . ARG A 1 310 ? -0.491 -13.264 4.393 1.00 95.88 310 ARG A O 1
ATOM 2464 N N . VAL A 1 311 ? -2.241 -14.579 4.911 1.00 96.31 311 VAL A N 1
ATOM 2465 C CA . VAL A 1 311 ? -3.230 -13.781 4.192 1.00 96.31 311 VAL A CA 1
ATOM 2466 C C . VAL A 1 311 ? -3.605 -12.563 5.030 1.00 96.31 311 VAL A C 1
ATOM 2468 O O . VAL A 1 311 ? -3.949 -12.682 6.211 1.00 96.31 311 VAL A O 1
ATOM 2471 N N . LEU A 1 312 ? -3.553 -11.399 4.401 1.00 95.06 312 LEU A N 1
ATOM 2472 C CA . LEU A 1 312 ? -4.059 -10.143 4.913 1.00 95.06 312 LEU A CA 1
ATOM 2473 C C . LEU A 1 312 ? -5.380 -9.840 4.210 1.00 95.06 312 LEU A C 1
ATOM 2475 O O . LEU A 1 312 ? -5.456 -9.834 2.985 1.00 95.06 312 LEU A O 1
ATOM 2479 N N . TYR A 1 313 ? -6.423 -9.601 4.998 1.00 94.44 313 TYR A N 1
ATOM 2480 C CA . TYR A 1 313 ? -7.743 -9.243 4.481 1.00 94.44 313 TYR A CA 1
ATOM 2481 C C . TYR A 1 313 ? -8.449 -8.274 5.433 1.00 94.44 313 TYR A C 1
ATOM 2483 O O . TYR A 1 313 ? -9.587 -8.461 5.837 1.00 94.44 313 TYR A O 1
ATOM 2491 N N . GLY A 1 314 ? -7.687 -7.273 5.856 1.00 94.25 314 GLY A N 1
ATOM 2492 C CA . GLY A 1 314 ? -8.129 -6.166 6.682 1.00 94.25 314 GLY A CA 1
ATOM 2493 C C . GLY A 1 314 ? -8.424 -6.451 8.147 1.00 94.25 314 GLY A C 1
ATOM 2494 O O . GLY A 1 314 ? -8.580 -7.587 8.612 1.00 94.25 314 GLY A O 1
ATOM 2495 N N . LEU A 1 315 ? -8.455 -5.360 8.913 1.00 95.00 315 LEU A N 1
ATOM 2496 C CA . LEU A 1 315 ? -8.722 -5.395 10.346 1.00 95.00 315 LEU A CA 1
ATOM 2497 C C . LEU A 1 315 ? -10.163 -5.805 10.656 1.00 95.00 315 LEU A C 1
ATOM 2499 O O . LEU A 1 315 ? -10.367 -6.540 11.623 1.00 95.00 315 LEU A O 1
ATOM 2503 N N . LYS A 1 316 ? -11.139 -5.395 9.836 1.00 94.88 316 LYS A N 1
ATOM 2504 C CA . LYS A 1 316 ? -12.565 -5.699 10.030 1.00 94.88 316 LYS A CA 1
ATOM 2505 C C . LYS A 1 316 ? -12.817 -7.193 10.222 1.00 94.88 316 LYS A C 1
ATOM 2507 O O . LYS A 1 316 ? -13.400 -7.600 11.222 1.00 94.88 316 LYS A O 1
ATOM 2512 N N . GLN A 1 317 ? -12.233 -8.018 9.357 1.00 90.94 317 GLN A N 1
ATOM 2513 C CA . GLN A 1 317 ? -12.332 -9.481 9.405 1.00 90.94 317 GLN A CA 1
ATOM 2514 C C . GLN A 1 317 ? -11.810 -10.089 10.717 1.00 90.94 317 GLN A C 1
ATOM 2516 O O . GLN A 1 317 ? -12.244 -11.155 11.153 1.00 90.94 317 GLN A O 1
ATOM 2521 N N . ARG A 1 318 ? -10.853 -9.423 11.374 1.00 89.81 318 ARG A N 1
ATOM 2522 C CA . ARG A 1 318 ? -10.331 -9.847 12.683 1.00 89.81 318 ARG A CA 1
ATOM 2523 C C . ARG A 1 318 ? -11.239 -9.411 13.832 1.00 89.81 318 ARG A C 1
ATOM 2525 O O . ARG A 1 318 ? -11.248 -10.080 14.863 1.00 89.81 318 ARG A O 1
ATOM 2532 N N . LEU A 1 319 ? -11.936 -8.289 13.671 1.00 94.06 319 LEU A N 1
ATOM 2533 C CA . LEU A 1 319 ? -12.833 -7.714 14.672 1.00 94.06 319 LEU A CA 1
ATOM 2534 C C . LEU A 1 319 ? -14.181 -8.440 14.703 1.00 94.06 319 LEU A C 1
ATOM 2536 O O . LEU A 1 319 ? -14.677 -8.738 15.785 1.00 94.06 319 LEU A O 1
ATOM 2540 N N . GLU A 1 320 ? -14.727 -8.770 13.532 1.00 91.69 320 GLU A N 1
ATOM 2541 C CA . GLU A 1 320 ? -16.070 -9.349 13.352 1.00 91.69 320 GLU A CA 1
ATOM 2542 C C . GLU A 1 320 ? -16.085 -10.888 13.361 1.00 91.69 320 GLU A C 1
ATOM 2544 O O . GLU A 1 320 ? -17.101 -11.520 13.080 1.00 91.69 320 GLU A O 1
ATOM 2549 N N . LYS A 1 321 ? -14.965 -11.523 13.721 1.00 85.56 321 LYS A N 1
ATOM 2550 C CA . LYS A 1 321 ? -14.905 -12.978 13.870 1.00 85.56 321 LYS A CA 1
ATOM 2551 C C . LYS A 1 321 ? -15.870 -13.432 14.977 1.00 85.56 321 LYS A C 1
ATOM 2553 O O . LYS A 1 321 ? -15.744 -12.963 16.105 1.00 85.56 321 LYS A O 1
ATOM 2558 N N . GLN A 1 322 ? -16.757 -14.385 14.670 1.00 76.12 322 GLN A N 1
ATOM 2559 C CA . GLN A 1 322 ? -17.802 -14.869 15.593 1.00 76.12 322 GLN A CA 1
ATOM 2560 C C . GLN A 1 322 ? -17.252 -15.262 16.979 1.00 76.12 322 GLN A C 1
ATOM 2562 O O . GLN A 1 322 ? -17.779 -14.817 17.994 1.00 76.12 322 GLN A O 1
ATOM 2567 N N . ASP A 1 323 ? -16.114 -15.962 17.032 1.00 78.44 323 ASP A N 1
ATOM 2568 C CA . ASP A 1 323 ? -15.452 -16.360 18.287 1.00 78.44 323 ASP A CA 1
ATOM 2569 C C . ASP A 1 323 ? -14.330 -15.393 18.706 1.00 78.44 323 ASP A C 1
ATOM 2571 O O . ASP A 1 323 ? -13.196 -15.788 19.017 1.00 78.44 323 ASP A O 1
ATOM 2575 N N . SER A 1 324 ? -14.586 -14.083 18.650 1.00 85.38 324 SER A N 1
ATOM 2576 C CA . SER A 1 324 ? -13.577 -13.089 19.022 1.00 85.38 324 SER A CA 1
ATOM 2577 C C . SER A 1 324 ? -13.278 -13.131 20.523 1.00 85.38 324 SER A C 1
ATOM 2579 O O . SER A 1 324 ? -14.045 -12.667 21.366 1.00 85.38 324 SER A O 1
ATOM 2581 N N . LYS A 1 325 ? -12.074 -13.596 20.870 1.00 90.31 325 LYS A N 1
ATOM 2582 C CA . LYS A 1 325 ? -11.544 -13.526 22.245 1.00 90.31 325 LYS A CA 1
ATOM 2583 C C . LYS A 1 325 ? -11.211 -12.106 22.718 1.00 90.31 325 LYS A C 1
ATOM 2585 O O . LYS A 1 325 ? -10.819 -11.920 23.867 1.00 90.31 325 LYS A O 1
ATOM 2590 N N . TYR A 1 326 ? -11.283 -11.121 21.822 1.00 93.81 326 TYR A N 1
ATOM 2591 C CA . TYR A 1 326 ? -10.851 -9.748 22.074 1.00 93.81 326 TYR A CA 1
ATOM 2592 C C . TYR A 1 326 ? -12.019 -8.774 22.132 1.00 93.81 326 TYR A C 1
ATOM 2594 O O . TYR A 1 326 ? -12.038 -7.924 23.017 1.00 93.81 326 TYR A O 1
ATOM 2602 N N . VAL A 1 327 ? -12.979 -8.890 21.215 1.00 95.62 327 VAL A N 1
ATOM 2603 C CA . VAL A 1 327 ? -14.142 -7.999 21.150 1.00 95.62 327 VAL A CA 1
ATOM 2604 C C . VAL A 1 327 ? -15.199 -8.500 22.141 1.00 95.62 327 VAL A C 1
ATOM 2606 O O . VAL A 1 327 ? -15.534 -9.683 22.173 1.00 95.62 327 VAL A O 1
ATOM 2609 N N . GLU A 1 328 ? -15.656 -7.612 23.023 1.00 94.06 328 GLU A N 1
ATOM 2610 C CA . GLU A 1 328 ? -16.766 -7.852 23.955 1.00 94.06 328 GLU A CA 1
ATOM 2611 C C . GLU A 1 328 ? -18.098 -7.631 23.244 1.00 94.06 328 GLU A C 1
ATOM 2613 O O . GLU A 1 328 ? -19.010 -8.444 23.356 1.00 94.06 328 GLU A O 1
ATOM 2618 N N . THR A 1 329 ? -18.203 -6.515 22.527 1.00 95.31 329 THR A N 1
ATOM 2619 C CA . THR A 1 329 ? -19.403 -6.123 21.798 1.00 95.31 329 THR A CA 1
ATOM 2620 C C . THR A 1 329 ? -19.039 -5.164 20.672 1.00 95.31 329 THR A C 1
ATOM 2622 O O . THR A 1 329 ? -18.016 -4.470 20.731 1.00 95.31 329 THR A O 1
ATOM 2625 N N . SER A 1 330 ? -19.884 -5.113 19.653 1.00 96.81 330 SER A N 1
ATOM 2626 C CA . SER A 1 330 ? -19.840 -4.100 18.611 1.00 96.81 330 SER A CA 1
ATOM 2627 C C . SER A 1 330 ? -21.245 -3.616 18.286 1.00 96.81 330 SER A C 1
ATOM 2629 O O . SER A 1 330 ? -22.242 -4.298 18.530 1.00 96.81 330 SER A O 1
ATOM 2631 N N . PHE A 1 331 ? -21.333 -2.402 17.761 1.00 97.00 331 PHE A N 1
ATOM 2632 C CA . PHE A 1 331 ? -22.579 -1.867 17.233 1.00 97.00 331 PHE A CA 1
ATOM 2633 C C . PHE A 1 331 ? -22.297 -0.856 16.130 1.00 97.00 331 PHE A C 1
ATOM 2635 O O . PHE A 1 331 ? -21.228 -0.243 16.095 1.00 97.00 331 PHE A O 1
ATOM 2642 N N . THR A 1 332 ? -23.283 -0.685 15.259 1.00 97.75 332 THR A N 1
ATOM 2643 C CA . THR A 1 332 ? -23.215 0.201 14.102 1.00 97.75 332 THR A CA 1
ATOM 2644 C C . THR A 1 332 ? -24.353 1.206 14.147 1.00 97.75 332 THR A C 1
ATOM 2646 O O . THR A 1 332 ? -25.482 0.855 14.490 1.00 97.75 332 THR A O 1
ATOM 2649 N N . GLU A 1 333 ? -24.042 2.445 13.789 1.00 96.69 333 GLU A N 1
ATOM 2650 C CA . GLU A 1 333 ? -24.991 3.534 13.608 1.00 96.69 333 GLU A CA 1
ATOM 2651 C C . GLU A 1 333 ? -24.810 4.120 12.205 1.00 96.69 333 GLU A C 1
ATOM 2653 O O . GLU A 1 333 ? -23.702 4.484 11.805 1.00 96.69 333 GLU A O 1
ATOM 2658 N N . ASP A 1 334 ? -25.909 4.191 11.458 1.00 97.25 334 ASP A N 1
ATOM 2659 C CA . ASP A 1 334 ? -25.952 4.819 10.142 1.00 97.25 334 ASP A CA 1
ATOM 2660 C C . ASP A 1 334 ? -26.449 6.257 10.287 1.00 97.25 334 ASP A C 1
ATOM 2662 O O . ASP A 1 334 ? -27.484 6.521 10.905 1.00 97.25 334 ASP A O 1
ATOM 2666 N N . PHE A 1 335 ? -25.708 7.196 9.704 1.00 96.25 335 PHE A N 1
ATOM 2667 C CA . PHE A 1 335 ? -26.035 8.613 9.727 1.00 96.25 335 PHE A CA 1
ATOM 2668 C C . PHE A 1 335 ? -26.204 9.137 8.308 1.00 96.25 335 PHE A C 1
ATOM 2670 O O . PHE A 1 335 ? -25.358 8.921 7.444 1.00 96.25 335 PHE A O 1
ATOM 2677 N N . GLN A 1 336 ? -27.279 9.893 8.105 1.00 95.31 336 GLN A N 1
ATOM 2678 C CA . GLN A 1 336 ? -27.546 10.631 6.881 1.00 95.31 336 GLN A CA 1
ATOM 2679 C C . GLN A 1 336 ? -27.749 12.097 7.243 1.00 95.31 336 GLN A C 1
ATOM 2681 O O . GLN A 1 336 ? -28.654 12.426 8.012 1.00 95.31 336 GLN A O 1
ATOM 2686 N N . THR A 1 337 ? -26.937 12.982 6.676 1.00 92.69 337 THR A N 1
ATOM 2687 C CA . THR A 1 337 ? -27.105 14.432 6.830 1.00 92.69 337 THR A CA 1
ATOM 2688 C C . THR A 1 337 ? -27.081 15.124 5.477 1.00 92.69 337 THR A C 1
ATOM 2690 O O . THR A 1 337 ? -26.646 14.553 4.472 1.00 92.69 337 THR A O 1
ATOM 2693 N N . ARG A 1 338 ? -27.590 16.359 5.429 1.00 91.50 338 ARG A N 1
ATOM 2694 C CA . ARG A 1 338 ? -27.555 17.163 4.199 1.00 91.50 338 ARG A CA 1
ATOM 2695 C C . ARG A 1 338 ? -26.157 17.727 3.950 1.00 91.50 338 ARG A C 1
ATOM 2697 O O . ARG A 1 338 ? -25.791 17.956 2.805 1.00 91.50 338 ARG A O 1
ATOM 2704 N N . GLU A 1 339 ? -25.405 17.934 5.022 1.00 89.25 339 GLU A N 1
ATOM 2705 C CA . GLU A 1 339 ? -24.133 18.641 5.061 1.00 89.25 339 GLU A CA 1
ATOM 2706 C C . GLU A 1 339 ? -22.985 17.776 4.531 1.00 89.25 339 GLU A C 1
ATOM 2708 O O . GLU A 1 339 ? -22.237 18.208 3.654 1.00 89.25 339 GLU A O 1
ATOM 2713 N N . PHE A 1 340 ? -22.869 16.532 5.009 1.00 91.50 340 PHE A N 1
ATOM 2714 C CA . PHE A 1 340 ? -21.766 15.640 4.637 1.00 91.50 340 PHE A CA 1
ATOM 2715 C C . PHE A 1 340 ? -22.204 14.366 3.907 1.00 91.50 340 PHE A C 1
ATOM 2717 O O . PHE A 1 340 ? -21.353 13.690 3.331 1.00 91.50 340 PHE A O 1
ATOM 2724 N N . GLY A 1 341 ? -23.502 14.056 3.845 1.00 93.81 341 GLY A N 1
ATOM 2725 C CA . GLY A 1 341 ? -24.029 12.870 3.163 1.00 93.81 341 GLY A CA 1
ATOM 2726 C C . GLY A 1 341 ? -24.183 11.662 4.086 1.00 93.81 341 GLY A C 1
ATOM 2727 O O . GLY A 1 341 ? -24.528 11.814 5.260 1.00 93.81 341 GLY A O 1
ATOM 2728 N N . ALA A 1 342 ? -23.964 10.463 3.541 1.00 94.44 342 ALA A N 1
ATOM 2729 C CA . ALA A 1 342 ? -24.124 9.210 4.271 1.00 94.44 342 ALA A CA 1
ATOM 2730 C C . ALA A 1 342 ? -22.798 8.775 4.905 1.00 94.44 342 ALA A C 1
ATOM 2732 O O . ALA A 1 342 ? -21.764 8.751 4.232 1.00 94.44 342 ALA A O 1
ATOM 2733 N N . MET A 1 343 ? -22.829 8.369 6.172 1.00 95.69 343 MET A N 1
ATOM 2734 C CA . MET A 1 343 ? -21.718 7.660 6.805 1.00 95.69 343 MET A CA 1
ATOM 2735 C C . MET A 1 343 ? -22.226 6.515 7.673 1.00 95.69 343 MET A C 1
ATOM 2737 O O . MET A 1 343 ? -23.295 6.604 8.280 1.00 95.69 343 MET A O 1
ATOM 2741 N N . ARG A 1 344 ? -21.403 5.478 7.798 1.00 97.38 344 ARG A N 1
ATOM 2742 C CA . ARG A 1 344 ? -21.625 4.369 8.726 1.00 97.38 344 ARG A CA 1
ATOM 2743 C C . ARG A 1 344 ? -20.553 4.388 9.801 1.00 97.38 344 ARG A C 1
ATOM 2745 O O . ARG A 1 344 ? -19.365 4.395 9.484 1.00 97.38 344 ARG A O 1
ATOM 2752 N N . VAL A 1 345 ? -20.959 4.376 11.066 1.00 98.31 345 VAL A N 1
ATOM 2753 C CA . VAL A 1 345 ? -20.042 4.369 12.210 1.00 98.31 345 VAL A CA 1
ATOM 2754 C C . VAL A 1 345 ? -20.185 3.059 12.963 1.00 98.31 345 VAL A C 1
ATOM 2756 O O . VAL A 1 345 ? -21.256 2.752 13.472 1.00 98.31 345 VAL A O 1
ATOM 2759 N N . THR A 1 346 ? -19.100 2.297 13.070 1.00 98.56 346 THR A N 1
ATOM 2760 C CA . THR A 1 346 ? -19.059 1.050 13.842 1.00 98.56 346 THR A CA 1
ATOM 2761 C C . THR A 1 346 ? -18.117 1.201 15.027 1.00 98.56 346 THR A C 1
ATOM 2763 O O . THR A 1 346 ? -16.942 1.531 14.867 1.00 98.56 346 THR A O 1
ATOM 2766 N N . CYS A 1 347 ? -18.616 0.926 16.227 1.00 98.44 347 CYS A N 1
ATOM 2767 C CA . CYS A 1 347 ? -17.829 0.904 17.453 1.00 98.44 347 CYS A CA 1
ATOM 2768 C C . CYS A 1 347 ? -17.520 -0.542 17.845 1.00 98.44 347 CYS A C 1
ATOM 2770 O O . CYS A 1 347 ? -18.436 -1.337 18.042 1.00 98.44 347 CYS A O 1
ATOM 2772 N N . TYR A 1 348 ? -16.239 -0.861 18.022 1.00 98.12 348 TYR A N 1
ATOM 2773 C CA . TYR A 1 348 ? -15.762 -2.141 18.544 1.00 98.12 348 TYR A CA 1
ATOM 2774 C C . TYR A 1 348 ? -15.214 -1.941 19.951 1.00 98.12 348 TYR A C 1
ATOM 2776 O O . TYR A 1 348 ? -14.248 -1.199 20.156 1.00 98.12 348 TYR A O 1
ATOM 2784 N N . VAL A 1 349 ? -15.824 -2.613 20.922 1.00 97.31 349 VAL A N 1
ATOM 2785 C CA . VAL A 1 349 ? -15.442 -2.517 22.330 1.00 97.31 349 VAL A CA 1
ATOM 2786 C C . VAL A 1 349 ? -14.731 -3.794 22.738 1.00 97.31 349 VAL A C 1
ATOM 2788 O O . VAL A 1 349 ? -15.284 -4.888 22.661 1.00 97.31 349 VAL A O 1
ATOM 2791 N N . PHE A 1 350 ? -13.482 -3.656 23.164 1.00 96.38 350 PHE A N 1
ATOM 2792 C CA . PHE A 1 350 ? -12.621 -4.764 23.554 1.00 96.38 350 PHE A CA 1
ATOM 2793 C C . PHE A 1 350 ? -12.814 -5.145 25.019 1.00 96.38 350 PHE A C 1
ATOM 2795 O O . PHE A 1 350 ? -13.003 -4.280 25.876 1.00 96.38 350 PHE A O 1
ATOM 2802 N N . ARG A 1 351 ? -12.675 -6.437 25.315 1.00 92.81 351 ARG A N 1
ATOM 2803 C CA . ARG A 1 351 ? -12.733 -6.999 26.667 1.00 92.81 351 ARG A CA 1
ATOM 2804 C C . ARG A 1 351 ? -11.638 -6.408 27.552 1.00 92.81 351 ARG A C 1
ATOM 2806 O O . ARG A 1 351 ? -10.480 -6.322 27.150 1.00 92.81 351 ARG A O 1
ATOM 2813 N N . THR A 1 352 ? -11.983 -6.096 28.798 1.00 87.44 352 THR A N 1
ATOM 2814 C CA . THR A 1 352 ? -11.018 -5.636 29.815 1.00 87.44 352 THR A CA 1
ATOM 2815 C C . THR A 1 352 ? -10.017 -6.729 30.209 1.00 87.44 352 THR A C 1
ATOM 2817 O O . THR A 1 352 ? -8.874 -6.445 30.570 1.00 87.44 352 THR A O 1
ATOM 2820 N N . LYS A 1 353 ? -10.439 -7.995 30.129 1.00 87.88 353 LYS A N 1
ATOM 2821 C CA . LYS A 1 353 ? -9.621 -9.168 30.432 1.00 87.88 353 LYS A CA 1
ATOM 2822 C C . LYS A 1 353 ? -9.839 -10.229 29.357 1.00 87.88 353 LYS A C 1
ATOM 2824 O O . LYS A 1 353 ? -10.963 -10.671 29.137 1.00 87.88 353 LYS A O 1
ATOM 2829 N N . VAL A 1 354 ? -8.759 -10.611 28.687 1.00 88.06 354 VAL A N 1
ATOM 2830 C CA . VAL A 1 354 ? -8.711 -11.764 27.786 1.00 88.06 354 VAL A CA 1
ATOM 2831 C C . VAL A 1 354 ? -8.475 -13.007 28.640 1.00 88.06 354 VAL A C 1
ATOM 2833 O O . VAL A 1 354 ? -7.719 -12.965 29.612 1.00 88.06 354 VAL A O 1
ATOM 2836 N N . GLU A 1 355 ? -9.127 -14.110 28.289 1.00 84.75 355 GLU A N 1
ATOM 2837 C CA . GLU A 1 355 ? -8.989 -15.379 29.002 1.00 84.75 355 GLU A CA 1
ATOM 2838 C C . GLU A 1 355 ? -7.516 -15.807 29.127 1.00 84.75 355 GLU A C 1
ATOM 2840 O O . GLU A 1 355 ? -6.717 -15.646 28.198 1.00 84.75 355 GLU A O 1
ATOM 2845 N N . GLY A 1 356 ? -7.143 -16.296 30.313 1.00 85.25 356 GLY A N 1
ATOM 2846 C CA . GLY A 1 356 ? -5.772 -16.709 30.623 1.00 85.25 356 GLY A CA 1
ATOM 2847 C C . GLY A 1 356 ? -4.757 -15.567 30.772 1.00 85.25 356 GLY A C 1
ATOM 2848 O O . GLY A 1 356 ? -3.564 -15.842 30.864 1.00 85.25 356 GLY A O 1
ATOM 2849 N N . LYS A 1 357 ? -5.188 -14.295 30.793 1.00 88.12 357 LYS A N 1
ATOM 2850 C CA . LYS A 1 357 ? -4.306 -13.126 30.960 1.00 88.12 357 LYS A CA 1
ATOM 2851 C C . LYS A 1 357 ? -4.738 -12.228 32.114 1.00 88.12 357 LYS A C 1
ATOM 2853 O O . LYS A 1 357 ? -5.920 -12.111 32.443 1.00 88.12 357 LYS A O 1
ATOM 2858 N N . THR A 1 358 ? -3.777 -11.520 32.704 1.00 88.19 358 THR A N 1
ATOM 2859 C CA . THR A 1 358 ? -4.064 -10.385 33.594 1.00 88.19 358 THR A CA 1
ATOM 2860 C C . THR A 1 358 ? -4.664 -9.215 32.803 1.00 88.19 358 THR A C 1
ATOM 2862 O O . THR A 1 358 ? -4.552 -9.146 31.575 1.00 88.19 358 THR A O 1
ATOM 2865 N N . VAL A 1 359 ? -5.273 -8.242 33.487 1.00 85.50 359 VAL A N 1
ATOM 2866 C CA . VAL A 1 359 ? -5.787 -7.012 32.846 1.00 85.50 359 VAL A CA 1
ATOM 2867 C C . VAL A 1 359 ? -4.662 -6.253 32.130 1.00 85.50 359 VAL A C 1
ATOM 2869 O O . VAL A 1 359 ? -4.824 -5.802 30.997 1.00 85.50 359 VAL A O 1
ATOM 2872 N N . LYS A 1 360 ? -3.478 -6.166 32.750 1.00 87.81 360 LYS A N 1
ATOM 2873 C CA . LYS A 1 360 ? -2.309 -5.489 32.168 1.00 87.81 360 LYS A CA 1
ATOM 2874 C C . LYS A 1 360 ? -1.838 -6.169 30.880 1.00 87.81 360 LYS A C 1
ATOM 2876 O O . LYS A 1 360 ? -1.590 -5.491 29.883 1.00 87.81 360 LYS A O 1
ATOM 2881 N N . GLU A 1 361 ? -1.737 -7.495 30.883 1.00 90.69 361 GLU A N 1
ATOM 2882 C CA . GLU A 1 361 ? -1.337 -8.271 29.702 1.00 90.69 361 GLU A CA 1
ATOM 2883 C C . GLU A 1 361 ? -2.400 -8.248 28.606 1.00 90.69 361 GLU A C 1
ATOM 2885 O O . GLU A 1 361 ? -2.060 -8.190 27.423 1.00 90.69 361 GLU A O 1
ATOM 2890 N N . SER A 1 362 ? -3.678 -8.270 28.990 1.00 89.38 362 SER A N 1
ATOM 2891 C CA . SER A 1 362 ? -4.812 -8.146 28.070 1.00 89.38 362 SER A CA 1
ATOM 2892 C C . SER A 1 362 ? -4.756 -6.815 27.335 1.00 89.38 362 SER A C 1
ATOM 2894 O O . SER A 1 362 ? -4.715 -6.805 26.106 1.00 89.38 362 SER A O 1
ATOM 2896 N N . ASN A 1 363 ? -4.625 -5.713 28.080 1.00 88.81 363 ASN A N 1
ATOM 2897 C CA . ASN A 1 363 ? -4.479 -4.373 27.521 1.00 88.81 363 ASN A CA 1
ATOM 2898 C C . ASN A 1 363 ? -3.272 -4.284 26.589 1.00 88.81 363 ASN A C 1
ATOM 2900 O O . ASN A 1 363 ? -3.416 -3.847 25.452 1.00 88.81 363 ASN A O 1
ATOM 2904 N N . LYS A 1 364 ? -2.097 -4.755 27.025 1.00 91.44 364 LYS A N 1
ATOM 2905 C CA . LYS A 1 364 ? -0.900 -4.759 26.174 1.00 91.44 364 LYS A CA 1
ATOM 2906 C C . LYS A 1 364 ? -1.120 -5.555 24.886 1.00 91.44 364 LYS A C 1
ATOM 2908 O O . LYS A 1 364 ? -0.772 -5.081 23.815 1.00 91.44 364 LYS A O 1
ATOM 2913 N N . THR A 1 365 ? -1.735 -6.733 24.982 1.00 92.19 365 THR A N 1
ATOM 2914 C CA . THR A 1 365 ? -2.023 -7.574 23.812 1.00 92.19 365 THR A CA 1
ATOM 2915 C C . THR A 1 365 ? -2.978 -6.875 22.848 1.00 92.19 365 THR A C 1
ATOM 2917 O O . THR A 1 365 ? -2.732 -6.889 21.651 1.00 92.19 365 THR A O 1
ATOM 2920 N N . ILE A 1 366 ? -4.061 -6.275 23.350 1.00 92.88 366 ILE A N 1
ATOM 2921 C CA . ILE A 1 366 ? -5.034 -5.554 22.519 1.00 92.88 366 ILE A CA 1
ATOM 2922 C C . ILE A 1 366 ? -4.355 -4.376 21.814 1.00 92.88 366 ILE A C 1
ATOM 2924 O O . ILE A 1 366 ? -4.514 -4.213 20.608 1.00 92.88 366 ILE A O 1
ATOM 2928 N N . GLN A 1 367 ? -3.548 -3.603 22.542 1.00 92.19 367 GLN A N 1
ATOM 2929 C CA . GLN A 1 367 ? -2.800 -2.480 21.979 1.00 92.19 367 GLN A CA 1
ATOM 2930 C C . GLN A 1 367 ? -1.819 -2.937 20.890 1.00 92.19 367 GLN A C 1
ATOM 2932 O O . GLN A 1 367 ? -1.822 -2.387 19.794 1.00 92.19 367 GLN A O 1
ATOM 2937 N N . ASP A 1 368 ? -1.049 -3.996 21.150 1.00 90.25 368 ASP A N 1
ATOM 2938 C CA . ASP A 1 368 ? -0.070 -4.525 20.196 1.00 90.25 368 ASP A CA 1
ATOM 2939 C C . ASP A 1 368 ? -0.731 -5.159 18.947 1.00 90.25 368 ASP A C 1
ATOM 2941 O O . ASP A 1 368 ? -0.101 -5.211 17.891 1.00 90.25 368 ASP A O 1
ATOM 2945 N N . GLU A 1 369 ? -1.974 -5.655 19.047 1.00 90.12 369 GLU A N 1
ATOM 2946 C CA . GLU A 1 369 ? -2.682 -6.368 17.967 1.00 90.12 369 GLU A CA 1
ATOM 2947 C C . GLU A 1 369 ? -3.620 -5.503 17.110 1.00 90.12 369 GLU A C 1
ATOM 2949 O O . GLU A 1 369 ? -3.851 -5.867 15.949 1.00 90.12 369 GLU A O 1
ATOM 2954 N N . PHE A 1 370 ? -4.183 -4.427 17.677 1.00 93.44 370 PHE A N 1
ATOM 2955 C CA . PHE A 1 370 ? -5.261 -3.632 17.064 1.00 93.44 370 PHE A CA 1
ATOM 2956 C C . PHE A 1 370 ? -5.028 -2.112 17.081 1.00 93.44 370 PHE A C 1
ATOM 2958 O O . PHE A 1 370 ? -5.782 -1.392 16.435 1.00 93.44 370 PHE A O 1
ATOM 2965 N N . PHE A 1 371 ? -4.032 -1.622 17.828 1.00 93.25 371 PHE A N 1
ATOM 2966 C CA . PHE A 1 371 ? -3.724 -0.191 17.961 1.00 93.25 371 PHE A CA 1
ATOM 2967 C C . PHE A 1 371 ? -2.220 0.072 17.799 1.00 93.25 371 PHE A C 1
ATOM 2969 O O . PHE A 1 371 ? -1.654 0.954 18.450 1.00 93.25 371 PHE A O 1
ATOM 2976 N N . LYS A 1 372 ? -1.551 -0.692 16.931 1.00 90.00 372 LYS A N 1
ATOM 2977 C CA . LYS A 1 372 ? -0.104 -0.636 16.702 1.00 90.00 372 LYS A CA 1
ATOM 2978 C C . LYS A 1 372 ? 0.354 0.768 16.318 1.00 90.00 372 LYS A C 1
ATOM 2980 O O . LYS A 1 372 ? 1.428 1.184 16.751 1.00 90.00 372 LYS A O 1
ATOM 2985 N N . ASN A 1 373 ? -0.467 1.494 15.555 1.00 90.50 373 ASN A N 1
ATOM 2986 C CA . ASN A 1 373 ? -0.193 2.867 15.129 1.00 90.50 373 ASN A CA 1
ATOM 2987 C C . ASN A 1 373 ? -0.978 3.916 15.945 1.00 90.50 373 ASN A C 1
ATOM 2989 O O . ASN A 1 373 ? -1.092 5.061 15.520 1.00 90.50 373 ASN A O 1
ATOM 2993 N N . ASN A 1 374 ? -1.519 3.547 17.119 1.00 91.56 374 ASN A N 1
ATOM 2994 C CA . ASN A 1 374 ? -2.320 4.419 17.995 1.00 91.56 374 ASN A CA 1
ATOM 2995 C C . ASN A 1 374 ? -3.534 5.058 17.285 1.00 91.56 374 ASN A C 1
ATOM 2997 O O . ASN A 1 374 ? -3.941 6.178 17.599 1.00 91.56 374 ASN A O 1
ATOM 3001 N N . MET A 1 375 ? -4.120 4.341 16.324 1.00 94.62 375 MET A N 1
ATOM 3002 C CA . MET A 1 375 ? -5.304 4.783 15.592 1.00 94.62 375 MET A CA 1
ATOM 3003 C C . MET A 1 375 ? -6.559 4.238 16.281 1.00 94.62 375 MET A C 1
ATOM 3005 O O . MET A 1 375 ? -6.850 3.048 16.206 1.00 94.62 375 MET A O 1
ATOM 3009 N N . ALA A 1 376 ? -7.280 5.100 17.000 1.00 96.62 376 ALA A N 1
ATOM 3010 C CA . ALA A 1 376 ? -8.466 4.722 17.776 1.00 96.62 376 ALA A CA 1
ATOM 3011 C C . ALA A 1 376 ? -9.783 5.080 17.073 1.00 96.62 376 ALA A C 1
ATOM 3013 O O . ALA A 1 376 ? -10.810 4.452 17.323 1.00 96.62 376 ALA A O 1
ATOM 3014 N N . VAL A 1 377 ? -9.753 6.075 16.186 1.00 97.88 377 VAL A N 1
ATOM 3015 C CA . VAL A 1 377 ? -10.848 6.393 15.264 1.00 97.88 377 VAL A CA 1
ATOM 3016 C C . VAL A 1 377 ? -10.292 6.325 13.853 1.00 97.88 377 VAL A C 1
ATOM 3018 O O . VAL A 1 377 ? -9.348 7.047 13.553 1.00 97.88 377 VAL A O 1
ATOM 3021 N N . LEU A 1 378 ? -10.840 5.459 13.010 1.00 98.00 378 LEU A N 1
ATOM 3022 C CA . LEU A 1 378 ? -10.407 5.230 11.635 1.00 98.00 378 LEU A CA 1
ATOM 3023 C C . LEU A 1 378 ? -11.412 5.869 10.681 1.00 98.00 378 LEU A C 1
ATOM 3025 O O . LEU A 1 378 ? -12.593 5.548 10.756 1.00 98.00 378 LEU A O 1
ATOM 3029 N N . PHE A 1 379 ? -10.949 6.732 9.779 1.00 97.62 379 PHE A N 1
ATOM 3030 C CA . PHE A 1 379 ? -11.766 7.304 8.709 1.00 97.62 379 PHE A CA 1
ATOM 3031 C C . PHE A 1 379 ? -11.373 6.634 7.400 1.00 97.62 379 PHE A C 1
ATOM 3033 O O . PHE A 1 379 ? -10.273 6.869 6.892 1.00 97.62 379 PHE A O 1
ATOM 3040 N N . ALA A 1 380 ? -12.240 5.764 6.887 1.00 95.25 380 ALA A N 1
ATOM 3041 C CA . ALA A 1 380 ? -11.934 4.933 5.733 1.00 95.25 380 ALA A CA 1
ATOM 3042 C C . ALA A 1 380 ? -12.741 5.327 4.495 1.00 95.25 380 ALA A C 1
ATOM 3044 O O . ALA A 1 380 ? -13.879 5.771 4.584 1.00 95.25 380 ALA A O 1
ATOM 3045 N N . MET A 1 381 ? -12.150 5.123 3.325 1.00 91.19 381 MET A N 1
ATOM 3046 C CA . MET A 1 381 ? -12.789 5.262 2.024 1.00 91.19 381 MET A CA 1
ATOM 3047 C C . MET A 1 381 ? -12.529 4.010 1.197 1.00 91.19 381 MET A C 1
ATOM 3049 O O . MET A 1 381 ? -11.371 3.653 0.977 1.00 91.19 381 MET A O 1
ATOM 3053 N N . ASN A 1 382 ? -13.587 3.362 0.701 1.00 89.19 382 ASN A N 1
ATOM 3054 C CA . ASN A 1 382 ? -13.492 2.074 0.005 1.00 89.19 382 ASN A CA 1
ATOM 3055 C C . ASN A 1 382 ? -12.611 1.076 0.796 1.00 89.19 382 ASN A C 1
ATOM 3057 O O . ASN A 1 382 ? -11.734 0.421 0.240 1.00 89.19 382 ASN A O 1
ATOM 3061 N N . GLY A 1 383 ? -12.762 1.062 2.126 1.00 91.06 383 GLY A N 1
ATOM 3062 C CA . GLY A 1 383 ? -12.027 0.161 3.015 1.00 91.06 383 GLY A CA 1
ATOM 3063 C C . GLY A 1 383 ? -10.567 0.512 3.327 1.00 91.06 383 GLY A C 1
ATOM 3064 O O . GLY A 1 383 ? -9.957 -0.164 4.155 1.00 91.06 383 GLY A O 1
ATOM 3065 N N . GLN A 1 384 ? -9.997 1.569 2.739 1.00 93.94 384 GLN A N 1
ATOM 3066 C CA . GLN A 1 384 ? -8.669 2.086 3.099 1.00 93.94 384 GLN A CA 1
ATOM 3067 C C . GLN A 1 384 ? -8.803 3.281 4.048 1.00 93.94 384 GLN A C 1
ATOM 3069 O O . GLN A 1 384 ? -9.542 4.218 3.764 1.00 93.94 384 GLN A O 1
ATOM 3074 N N . VAL A 1 385 ? -8.052 3.295 5.146 1.00 95.12 385 VAL A N 1
ATOM 3075 C CA . VAL A 1 385 ? -7.973 4.422 6.083 1.00 95.12 385 VAL A CA 1
ATOM 3076 C C . VAL A 1 385 ? -7.219 5.585 5.444 1.00 95.12 385 VAL A C 1
ATOM 3078 O O . VAL A 1 385 ? -6.085 5.423 4.999 1.00 95.12 385 VAL A O 1
ATOM 3081 N N . HIS A 1 386 ? -7.860 6.753 5.388 1.00 93.44 386 HIS A N 1
ATOM 3082 C CA . HIS A 1 386 ? -7.311 7.999 4.824 1.00 93.44 386 HIS A CA 1
ATOM 3083 C C . HIS A 1 386 ? -7.053 9.066 5.900 1.00 93.44 386 HIS A C 1
ATOM 3085 O O . HIS A 1 386 ? -6.572 10.159 5.605 1.00 93.44 386 HIS A O 1
ATOM 3091 N N . GLY A 1 387 ? -7.365 8.755 7.157 1.00 94.25 387 GLY A N 1
ATOM 3092 C CA . GLY A 1 387 ? -7.045 9.568 8.321 1.00 94.25 387 GLY A CA 1
ATOM 3093 C C . GLY A 1 387 ? -7.487 8.878 9.606 1.00 94.25 387 GLY A C 1
ATOM 3094 O O . GLY A 1 387 ? -8.304 7.955 9.587 1.00 94.25 387 GLY A O 1
ATOM 3095 N N . SER A 1 388 ? -6.951 9.314 10.743 1.00 95.94 388 SER A N 1
ATOM 3096 C CA . SER A 1 388 ? -7.321 8.750 12.039 1.00 95.94 388 SER A CA 1
ATOM 3097 C C . SER A 1 388 ? -7.270 9.774 13.168 1.00 95.94 388 SER A C 1
ATOM 3099 O O . SER A 1 388 ? -6.616 10.813 13.061 1.00 95.94 388 SER A O 1
ATOM 3101 N N . TYR A 1 389 ? -7.951 9.462 14.272 1.00 96.62 389 TYR A N 1
ATOM 3102 C CA . TYR A 1 389 ? -7.709 10.096 15.565 1.00 96.62 389 TYR A CA 1
ATOM 3103 C C . TYR A 1 389 ? -7.119 9.103 16.559 1.00 96.62 389 TYR A C 1
ATOM 3105 O O . TYR A 1 389 ? -7.421 7.907 16.538 1.00 96.62 389 TYR A O 1
ATOM 3113 N N . SER A 1 390 ? -6.321 9.630 17.484 1.00 95.94 390 SER A N 1
ATOM 3114 C CA . SER A 1 390 ? -5.807 8.873 18.620 1.00 95.94 390 SER A CA 1
ATOM 3115 C C . SER A 1 390 ? -6.871 8.680 19.709 1.00 95.94 390 SER A C 1
ATOM 3117 O O . SER A 1 390 ? -7.970 9.246 19.662 1.00 95.94 390 SER A O 1
ATOM 3119 N N . SER A 1 391 ? -6.515 7.932 20.758 1.00 95.19 391 SER A N 1
ATOM 3120 C CA . SER A 1 391 ? -7.345 7.755 21.963 1.00 95.19 391 SER A CA 1
ATOM 3121 C C . SER A 1 391 ? -7.680 9.065 22.705 1.00 95.19 391 SER A C 1
ATOM 3123 O O . SER A 1 391 ? -8.528 9.090 23.605 1.00 95.19 391 SER A O 1
ATOM 3125 N N . GLU A 1 392 ? -7.080 10.190 22.304 1.00 95.88 392 GLU A N 1
ATOM 3126 C CA . GLU A 1 392 ? -7.477 11.520 22.756 1.00 95.88 392 GLU A CA 1
ATOM 3127 C C . GLU A 1 392 ? -8.939 11.833 22.412 1.00 95.88 392 GLU A C 1
ATOM 3129 O O . GLU A 1 392 ? -9.650 12.407 23.236 1.00 95.88 392 GLU A O 1
ATOM 3134 N N . PHE A 1 393 ? -9.427 11.412 21.239 1.00 96.81 393 PHE A N 1
ATOM 3135 C CA . PHE A 1 393 ? -10.830 11.611 20.864 1.00 96.81 393 PHE A CA 1
ATOM 3136 C C . PHE A 1 393 ? -11.771 10.996 21.910 1.00 96.81 393 PHE A C 1
ATOM 3138 O O . PHE A 1 393 ? -12.708 11.645 22.374 1.00 96.81 393 PHE A O 1
ATOM 3145 N N . ILE A 1 394 ? -11.463 9.775 22.345 1.00 96.94 394 ILE A N 1
ATOM 3146 C CA . ILE A 1 394 ? -12.260 9.022 23.318 1.00 96.94 394 ILE A CA 1
ATOM 3147 C C . ILE A 1 394 ? -12.222 9.700 24.695 1.00 96.94 394 ILE A C 1
ATOM 3149 O O . ILE A 1 394 ? -13.251 9.897 25.339 1.00 96.94 394 ILE A O 1
ATOM 3153 N N . THR A 1 395 ? -11.038 10.108 25.144 1.00 95.69 395 THR A N 1
ATOM 3154 C CA . THR A 1 395 ? -10.862 10.657 26.502 1.00 95.69 395 THR A CA 1
ATOM 3155 C C . THR A 1 395 ? -11.294 12.114 26.635 1.00 95.69 395 THR A C 1
ATOM 3157 O O . THR A 1 395 ? -11.894 12.470 27.644 1.00 95.69 395 THR A O 1
ATOM 3160 N N . ARG A 1 396 ? -11.015 12.968 25.643 1.00 94.62 396 ARG A N 1
ATOM 3161 C CA . ARG A 1 396 ? -11.294 14.410 25.724 1.00 94.62 396 ARG A CA 1
ATOM 3162 C C . ARG A 1 396 ? -12.638 14.793 25.123 1.00 94.62 396 ARG A C 1
ATOM 3164 O O . ARG A 1 396 ? -13.352 15.587 25.726 1.00 94.62 396 ARG A O 1
ATOM 3171 N N . ALA A 1 397 ? -12.986 14.242 23.959 1.00 94.69 397 ALA A N 1
ATOM 3172 C CA . ALA A 1 397 ? -14.236 14.605 23.292 1.00 94.69 397 ALA A CA 1
ATOM 3173 C C . ALA A 1 397 ? -15.415 13.787 23.821 1.00 94.69 397 ALA A C 1
ATOM 3175 O O . ALA A 1 397 ? -16.421 14.370 24.211 1.00 94.69 397 ALA A O 1
ATOM 3176 N N . LEU A 1 398 ? -15.276 12.458 23.900 1.00 96.56 398 LEU A N 1
ATOM 3177 C CA . LEU A 1 398 ? -16.352 11.605 24.421 1.00 96.56 398 LEU A CA 1
ATOM 3178 C C . LEU A 1 398 ? -16.396 11.552 25.957 1.00 96.56 398 LEU A C 1
ATOM 3180 O O . LEU A 1 398 ? -17.432 11.213 26.517 1.00 96.56 398 LEU A O 1
ATOM 3184 N N . LYS A 1 399 ? -15.297 11.907 26.641 1.00 95.50 399 LYS A N 1
ATOM 3185 C CA . LYS A 1 399 ? -15.147 11.823 28.109 1.00 95.50 399 LYS A CA 1
ATOM 3186 C C . LYS A 1 399 ? -15.280 10.393 28.663 1.00 95.50 399 LYS A C 1
ATOM 3188 O O . LYS A 1 399 ? -15.719 10.210 29.795 1.00 95.50 399 LYS A O 1
ATOM 3193 N N . LEU A 1 400 ? -14.864 9.388 27.886 1.00 95.75 400 LEU A N 1
ATOM 3194 C CA . LEU A 1 400 ? -14.975 7.960 28.223 1.00 95.75 400 LEU A CA 1
ATOM 3195 C C . LEU A 1 400 ? -13.600 7.369 28.565 1.00 95.75 400 LEU A C 1
ATOM 3197 O O . LEU A 1 400 ? -12.975 6.654 27.779 1.00 95.75 400 LEU A O 1
ATOM 3201 N N . SER A 1 401 ? -13.072 7.743 29.730 1.00 93.94 401 SER A N 1
ATOM 3202 C CA . SER A 1 401 ? -11.695 7.417 30.123 1.00 93.94 401 SER A CA 1
ATOM 3203 C C . SER A 1 401 ? -11.452 5.918 30.315 1.00 93.94 401 SER A C 1
ATOM 3205 O O . SER A 1 401 ? -10.353 5.445 30.012 1.00 93.94 401 SER A O 1
ATOM 3207 N N . LEU A 1 402 ? -12.451 5.156 30.771 1.00 93.44 402 LEU A N 1
ATOM 3208 C CA . LEU A 1 402 ? -12.336 3.706 30.958 1.00 93.44 402 LEU A CA 1
ATOM 3209 C C . LEU A 1 402 ? -12.388 2.936 29.631 1.00 93.44 402 LEU A C 1
ATOM 3211 O O . LEU A 1 402 ? -12.014 1.760 29.602 1.00 93.44 402 LEU A O 1
ATOM 3215 N N . LEU A 1 403 ? -12.798 3.582 28.534 1.00 94.50 403 LEU A N 1
ATOM 3216 C CA . LEU A 1 403 ? -12.768 3.028 27.177 1.00 94.50 403 LEU A CA 1
ATOM 3217 C C . LEU A 1 403 ? -11.509 3.387 26.370 1.00 94.50 403 LEU A C 1
ATOM 3219 O O . LEU A 1 403 ? -11.320 2.835 25.287 1.00 94.50 403 LEU A O 1
ATOM 3223 N N . LYS A 1 404 ? -10.619 4.252 26.885 1.00 92.19 404 LYS A N 1
ATOM 3224 C CA . LYS A 1 404 ? -9.440 4.791 26.169 1.00 92.19 404 LYS A CA 1
ATOM 3225 C C . LYS A 1 404 ? -8.649 3.752 25.359 1.00 92.19 404 LYS A C 1
ATOM 3227 O O . LYS A 1 404 ? -8.270 4.026 24.227 1.00 92.19 404 LYS A O 1
ATOM 3232 N N . ASN A 1 405 ? -8.372 2.591 25.956 1.00 88.62 405 ASN A N 1
ATOM 3233 C CA . ASN A 1 405 ? -7.482 1.565 25.393 1.00 88.62 405 ASN A CA 1
ATOM 3234 C C . ASN A 1 405 ? -8.235 0.353 24.818 1.00 88.62 405 ASN A C 1
ATOM 3236 O O . ASN A 1 405 ? -7.639 -0.700 24.590 1.00 88.62 405 ASN A O 1
ATOM 3240 N N . SER A 1 406 ? -9.550 0.465 24.659 1.00 93.62 406 SER A N 1
ATOM 3241 C CA . SER A 1 406 ? -10.427 -0.675 24.382 1.00 93.62 406 SER A CA 1
ATOM 3242 C C . SER A 1 406 ? -11.624 -0.299 23.518 1.00 93.62 406 SER A C 1
ATOM 3244 O O . SER A 1 406 ? -12.628 -1.005 23.534 1.00 93.62 406 SER A O 1
ATOM 3246 N N . LEU A 1 407 ? -11.564 0.836 22.836 1.00 97.44 407 LEU A N 1
ATOM 3247 C CA . LEU A 1 407 ? -12.592 1.274 21.911 1.00 97.44 407 LEU A CA 1
ATOM 3248 C C . LEU A 1 407 ? -11.904 1.649 20.605 1.00 97.44 407 LEU A C 1
ATOM 3250 O O . LEU A 1 407 ? -11.029 2.512 20.583 1.00 97.44 407 LEU A O 1
ATOM 3254 N N . LEU A 1 408 ? -12.306 0.967 19.539 1.00 98.38 408 LEU A N 1
ATOM 3255 C CA . LEU A 1 408 ? -11.967 1.313 18.168 1.00 98.38 408 LEU A CA 1
ATOM 3256 C C . LEU A 1 408 ? -13.246 1.780 17.480 1.00 98.38 408 LEU A C 1
ATOM 3258 O O . LEU A 1 408 ? -14.268 1.097 17.537 1.00 98.38 408 LEU A O 1
ATOM 3262 N N . ILE A 1 409 ? -13.192 2.940 16.841 1.00 98.56 409 ILE A N 1
ATOM 3263 C CA . ILE A 1 409 ? -14.311 3.513 16.098 1.00 98.56 409 ILE A CA 1
ATOM 3264 C C . ILE A 1 409 ? -13.921 3.511 14.626 1.00 98.56 409 ILE A C 1
ATOM 3266 O O . ILE A 1 409 ? -12.912 4.096 14.254 1.00 98.56 409 ILE A O 1
ATOM 3270 N N . HIS A 1 410 ? -14.708 2.860 13.787 1.00 98.50 410 HIS A N 1
ATOM 3271 C CA . HIS A 1 410 ? -14.565 2.915 12.340 1.00 98.50 410 HIS A CA 1
ATOM 3272 C C . HIS A 1 410 ? -15.647 3.824 11.763 1.00 98.50 410 HIS A C 1
ATOM 3274 O O . HIS A 1 410 ? -16.823 3.637 12.061 1.00 98.50 410 HIS A O 1
ATOM 3280 N N . VAL A 1 411 ? -15.248 4.791 10.945 1.00 98.19 411 VAL A N 1
ATOM 3281 C CA . VAL A 1 411 ? -16.121 5.716 10.226 1.00 98.19 411 VAL A CA 1
ATOM 3282 C C . VAL A 1 411 ? -15.929 5.459 8.735 1.00 98.19 411 VAL A C 1
ATOM 3284 O O . VAL A 1 411 ? -14.882 5.782 8.172 1.00 98.19 411 VAL A O 1
ATOM 3287 N N . ASP A 1 412 ? -16.936 4.865 8.102 1.00 96.69 412 ASP A N 1
ATOM 3288 C CA . ASP A 1 412 ? -16.963 4.671 6.656 1.00 96.69 412 ASP A CA 1
ATOM 3289 C C . ASP A 1 412 ? -17.392 5.970 5.970 1.00 96.69 412 ASP A C 1
ATOM 3291 O O . ASP A 1 412 ? -18.541 6.411 6.070 1.00 96.69 412 ASP A O 1
ATOM 3295 N N . CYS A 1 413 ? -16.438 6.584 5.281 1.00 94.94 413 CYS A N 1
ATOM 3296 C CA . CYS A 1 413 ? -16.578 7.843 4.570 1.00 94.94 413 CYS A CA 1
ATOM 3297 C C . CYS A 1 413 ? -16.809 7.660 3.060 1.00 94.94 413 CYS A C 1
ATOM 3299 O O . CYS A 1 413 ? -16.743 8.635 2.306 1.00 94.94 413 CYS A O 1
ATOM 3301 N N . THR A 1 414 ? -17.057 6.433 2.589 1.00 91.00 414 THR A N 1
ATOM 3302 C CA . THR A 1 414 ? -17.196 6.117 1.156 1.00 91.00 414 THR A CA 1
ATOM 3303 C C . THR A 1 414 ? -18.335 6.893 0.493 1.00 91.00 414 THR A C 1
ATOM 3305 O O . THR A 1 414 ? -18.182 7.370 -0.633 1.00 91.00 414 THR A O 1
ATOM 3308 N N . HIS A 1 415 ? -19.440 7.080 1.216 1.00 91.69 415 HIS A N 1
ATOM 3309 C CA . HIS A 1 415 ? -20.659 7.728 0.725 1.00 91.69 415 HIS A CA 1
ATOM 3310 C C . HIS A 1 415 ? -20.818 9.189 1.184 1.00 91.69 415 HIS A C 1
ATOM 3312 O O . HIS A 1 415 ? -21.902 9.768 1.051 1.00 91.69 415 HIS A O 1
ATOM 3318 N N . LEU A 1 416 ? -19.740 9.810 1.681 1.00 93.38 416 LEU A N 1
ATOM 3319 C CA . LEU A 1 416 ? -19.731 11.253 1.916 1.00 93.38 416 LEU A CA 1
ATOM 3320 C C . LEU A 1 416 ? -19.854 12.019 0.596 1.00 93.38 416 LEU A C 1
ATOM 3322 O O . LEU A 1 416 ? -19.361 11.592 -0.455 1.00 93.38 416 LEU A O 1
ATOM 3326 N N . LEU A 1 417 ? -20.452 13.207 0.665 1.00 94.12 417 LEU A N 1
ATOM 3327 C CA . LEU A 1 417 ? -20.559 14.106 -0.478 1.00 94.12 417 LEU A CA 1
ATOM 3328 C C . LEU A 1 417 ? -19.160 14.458 -1.018 1.00 94.12 417 LEU A C 1
ATOM 3330 O O . LEU A 1 417 ? -18.269 14.791 -0.231 1.00 94.12 417 LEU A O 1
ATOM 3334 N N . PRO A 1 418 ? -18.945 14.461 -2.352 1.00 89.88 418 PRO A N 1
ATOM 3335 C CA . PRO A 1 418 ? -17.627 14.709 -2.938 1.00 89.88 418 PRO A CA 1
ATOM 3336 C C . PRO A 1 418 ? -16.967 16.013 -2.480 1.00 89.88 418 PRO A C 1
ATOM 3338 O O . PRO A 1 418 ? -15.757 16.019 -2.265 1.00 89.88 418 PRO A O 1
ATOM 3341 N N . LYS A 1 419 ? -17.757 17.082 -2.300 1.00 92.25 419 LYS A N 1
ATOM 3342 C CA . LYS A 1 419 ? -17.282 18.382 -1.803 1.00 92.25 419 LYS A CA 1
ATOM 3343 C C . LYS A 1 419 ? -16.744 18.268 -0.375 1.00 92.25 419 LYS A C 1
ATOM 3345 O O . LYS A 1 419 ? -15.600 18.628 -0.134 1.00 92.25 419 LYS A O 1
ATOM 3350 N N . PHE A 1 420 ? -17.533 17.694 0.533 1.00 94.06 420 PHE A N 1
ATOM 3351 C CA . PHE A 1 420 ? -17.141 17.510 1.932 1.00 94.06 420 PHE A CA 1
ATOM 3352 C C . PHE A 1 420 ? -15.899 16.621 2.052 1.00 94.06 420 PHE A C 1
ATOM 3354 O O . PHE A 1 420 ? -14.928 16.947 2.726 1.00 94.06 420 PHE A O 1
ATOM 3361 N N . ARG A 1 421 ? -15.887 15.514 1.305 1.00 90.75 421 ARG A N 1
ATOM 3362 C CA . ARG A 1 421 ? -14.753 14.589 1.229 1.00 90.75 421 ARG A CA 1
ATOM 3363 C C . ARG A 1 421 ? -13.472 15.263 0.731 1.00 90.75 421 ARG A C 1
ATOM 3365 O O . ARG A 1 421 ? -12.392 14.944 1.223 1.00 90.75 421 ARG A O 1
ATOM 3372 N N . GLY A 1 422 ? -13.596 16.167 -0.242 1.00 88.81 422 GLY A N 1
ATOM 3373 C CA . GLY A 1 422 ? -12.486 16.948 -0.785 1.00 88.81 422 GLY A CA 1
ATOM 3374 C C . GLY A 1 422 ? -11.809 17.828 0.263 1.00 88.81 422 GLY A C 1
ATOM 3375 O O . GLY A 1 422 ? -10.590 17.972 0.215 1.00 88.81 422 GLY A O 1
ATOM 3376 N N . GLU A 1 423 ? -12.562 18.336 1.241 1.00 93.44 423 GLU A N 1
ATOM 3377 C CA . GLU A 1 423 ? -12.036 19.139 2.354 1.00 93.44 423 GLU A CA 1
ATOM 3378 C C . GLU A 1 423 ? -11.705 18.342 3.616 1.00 93.44 423 GLU A C 1
ATOM 3380 O O . GLU A 1 423 ? -11.045 18.858 4.511 1.00 93.44 423 GLU A O 1
ATOM 3385 N N . LEU A 1 424 ? -12.061 17.058 3.660 1.00 93.62 424 LEU A N 1
ATOM 3386 C CA . LEU A 1 424 ? -11.761 16.182 4.789 1.00 93.62 424 LEU A CA 1
ATOM 3387 C C . LEU A 1 424 ? -10.390 15.496 4.671 1.00 93.62 424 LEU A C 1
ATOM 3389 O O . LEU A 1 424 ? -9.645 15.425 5.650 1.00 93.62 424 LEU A O 1
ATOM 3393 N N . PHE A 1 425 ? -10.041 14.977 3.489 1.00 91.38 425 PHE A N 1
ATOM 3394 C CA . PHE A 1 425 ? -8.861 14.122 3.311 1.00 91.38 425 PHE A CA 1
ATOM 3395 C C . PHE A 1 425 ? -7.706 14.813 2.582 1.00 91.38 425 PHE A C 1
ATOM 3397 O O . PHE A 1 425 ? -7.896 15.599 1.652 1.00 91.38 425 PHE A O 1
ATOM 3404 N N . MET A 1 426 ? -6.480 14.475 2.985 1.00 85.56 426 MET A N 1
ATOM 3405 C CA . MET A 1 426 ? -5.258 14.851 2.274 1.00 85.56 426 MET A CA 1
ATOM 3406 C C . MET A 1 426 ? -4.883 13.799 1.225 1.00 85.56 426 MET A C 1
ATOM 3408 O O . MET A 1 426 ? -5.170 12.615 1.388 1.00 85.56 426 MET A O 1
ATOM 3412 N N . GLY A 1 427 ? -4.163 14.209 0.176 1.00 77.88 427 GLY A N 1
ATOM 3413 C CA . GLY A 1 427 ? -3.633 13.274 -0.825 1.00 77.88 427 GLY A CA 1
ATOM 3414 C C . GLY A 1 427 ? -2.657 12.238 -0.249 1.00 77.88 427 GLY A C 1
ATOM 3415 O O . GLY A 1 427 ? -2.544 11.146 -0.795 1.00 77.88 427 GLY A O 1
ATOM 3416 N N . SER A 1 428 ? -1.999 12.556 0.870 1.00 77.00 428 SER A N 1
ATOM 3417 C CA . SER A 1 428 ? -1.058 11.684 1.583 1.00 77.00 428 SER A CA 1
ATOM 3418 C C . SER A 1 428 ? -1.725 10.579 2.414 1.00 77.00 428 SER A C 1
ATOM 3420 O O . SER A 1 428 ? -1.054 9.603 2.738 1.00 77.00 428 SER A O 1
ATOM 3422 N N . ARG A 1 429 ? -3.031 10.687 2.721 1.00 84.69 429 ARG A N 1
ATOM 3423 C CA . ARG A 1 429 ? -3.846 9.664 3.424 1.00 84.69 429 ARG A CA 1
ATOM 3424 C C . ARG A 1 429 ? -3.367 9.272 4.832 1.00 84.69 429 ARG A C 1
ATOM 3426 O O . ARG A 1 429 ? -3.806 8.269 5.385 1.00 84.69 429 ARG A O 1
ATOM 3433 N N . ASP A 1 430 ? -2.485 10.061 5.434 1.00 81.06 430 ASP A N 1
ATOM 3434 C CA . ASP A 1 430 ? -1.939 9.852 6.780 1.00 81.06 430 ASP A CA 1
ATOM 3435 C C . ASP A 1 430 ? -2.744 10.576 7.872 1.00 81.06 430 ASP A C 1
ATOM 3437 O O . ASP A 1 430 ? -2.749 10.151 9.029 1.00 81.06 430 ASP A O 1
ATOM 3441 N N . ARG A 1 431 ? -3.442 11.658 7.513 1.00 88.00 431 ARG A N 1
ATOM 3442 C CA . ARG A 1 431 ? -4.237 12.485 8.426 1.00 88.00 431 ARG A CA 1
ATOM 3443 C C . ARG A 1 431 ? -5.398 13.175 7.713 1.00 88.00 431 ARG A C 1
ATOM 3445 O O . ARG A 1 431 ? -5.405 13.330 6.492 1.00 88.00 431 ARG A O 1
ATOM 3452 N N . LEU A 1 432 ? -6.356 13.634 8.514 1.00 93.38 432 LEU A N 1
ATOM 3453 C CA . LEU A 1 432 ? -7.406 14.538 8.050 1.00 93.38 432 LEU A CA 1
ATOM 3454 C C . LEU A 1 432 ? -6.846 15.952 7.862 1.00 93.38 432 LEU A C 1
ATOM 3456 O O . LEU A 1 432 ? -5.910 16.353 8.557 1.00 93.38 432 LEU A O 1
ATOM 3460 N N . LYS A 1 433 ? -7.441 16.715 6.945 1.00 94.19 433 LYS A N 1
ATOM 3461 C CA . LYS A 1 433 ? -7.169 18.145 6.793 1.00 94.19 433 LYS A CA 1
ATOM 3462 C C . LYS A 1 433 ? -7.607 18.909 8.041 1.00 94.19 433 LYS A C 1
ATOM 3464 O O . LYS A 1 433 ? -8.566 18.536 8.718 1.00 94.19 433 LYS A O 1
ATOM 3469 N N . GLU A 1 434 ? -6.941 20.022 8.309 1.00 91.62 434 GLU A N 1
ATOM 3470 C CA . GLU A 1 434 ? -7.441 21.015 9.254 1.00 91.62 434 GLU A CA 1
ATOM 3471 C C . GLU A 1 434 ? -8.402 21.948 8.512 1.00 91.62 434 GLU A C 1
ATOM 3473 O O . GLU A 1 434 ? -8.033 22.543 7.504 1.00 91.62 434 GLU A O 1
ATOM 3478 N N . GLY A 1 435 ? -9.646 22.045 8.979 1.00 94.12 435 GLY A N 1
ATOM 3479 C CA . GLY A 1 435 ? -10.692 22.790 8.281 1.00 94.12 435 GLY A CA 1
ATOM 3480 C C . GLY A 1 435 ? -12.035 22.724 8.996 1.00 94.12 435 GLY A C 1
ATOM 3481 O O . GLY A 1 435 ? -12.177 22.028 10.009 1.00 94.12 435 GLY A O 1
ATOM 3482 N N . GLU A 1 436 ? -13.013 23.464 8.481 1.00 94.50 436 GLU A N 1
ATOM 3483 C CA . GLU A 1 436 ? -14.360 23.515 9.054 1.00 94.50 436 GLU A CA 1
ATOM 3484 C C . GLU A 1 436 ? -15.074 22.166 8.929 1.00 94.50 436 GLU A C 1
ATOM 3486 O O . GLU A 1 436 ? -15.636 21.696 9.913 1.00 94.50 436 GLU A O 1
ATOM 3491 N N . GLU A 1 437 ? -14.935 21.469 7.802 1.00 94.81 437 GLU A N 1
ATOM 3492 C CA . GLU A 1 437 ? -15.521 20.146 7.559 1.00 94.81 437 GLU A CA 1
ATOM 3493 C C . GLU A 1 437 ? -15.008 19.108 8.568 1.00 94.81 437 GLU A C 1
ATOM 3495 O O . GLU A 1 437 ? -15.782 18.358 9.168 1.00 94.81 437 GLU A O 1
ATOM 3500 N N . THR A 1 438 ? -13.700 19.103 8.847 1.00 95.31 438 THR A N 1
ATOM 3501 C CA . THR A 1 438 ? -13.118 18.227 9.874 1.00 95.31 438 THR A CA 1
ATOM 3502 C C . THR A 1 438 ? -13.642 18.573 11.268 1.00 95.31 438 THR A C 1
ATOM 3504 O O . THR A 1 438 ? -13.968 17.670 12.043 1.00 95.31 438 THR A O 1
ATOM 3507 N N . LYS A 1 439 ? -13.749 19.866 11.616 1.00 95.81 439 LYS A N 1
ATOM 3508 C CA . LYS A 1 439 ? -14.309 20.304 12.910 1.00 95.81 439 LYS A CA 1
ATOM 3509 C C . LYS A 1 439 ? -15.783 19.923 13.037 1.00 95.81 439 LYS A C 1
ATOM 3511 O O . LYS A 1 439 ? -16.203 19.475 14.106 1.00 95.81 439 LYS A O 1
ATOM 3516 N N . GLU A 1 440 ? -16.550 20.075 11.966 1.00 95.69 440 GLU A N 1
ATOM 3517 C CA . GLU A 1 440 ? -17.968 19.747 11.895 1.00 95.69 440 GLU A CA 1
ATOM 3518 C C . GLU A 1 440 ? -18.190 18.246 12.084 1.00 95.69 440 GLU A C 1
ATOM 3520 O O . GLU A 1 440 ? -18.917 17.851 12.999 1.00 95.69 440 GLU A O 1
ATOM 3525 N N . LEU A 1 441 ? -17.483 17.404 11.319 1.00 96.12 441 LEU A N 1
ATOM 3526 C CA . LEU A 1 441 ? -17.537 15.948 11.471 1.00 96.12 441 LEU A CA 1
ATOM 3527 C C . LEU A 1 441 ? -17.140 15.530 12.890 1.00 96.12 441 LEU A C 1
ATOM 3529 O O . LEU A 1 441 ? -17.809 14.717 13.531 1.00 96.12 441 LEU A O 1
ATOM 3533 N N . ARG A 1 442 ? -16.072 16.132 13.422 1.00 96.88 442 ARG A N 1
ATOM 3534 C CA . ARG A 1 442 ? -15.599 15.871 14.781 1.00 96.88 442 ARG A CA 1
ATOM 3535 C C . ARG A 1 442 ? -16.656 16.217 15.833 1.00 96.88 442 ARG A C 1
ATOM 3537 O O . ARG A 1 442 ? -16.846 15.443 16.775 1.00 96.88 442 ARG A O 1
ATOM 3544 N N . LYS A 1 443 ? -17.327 17.364 15.691 1.00 96.69 443 LYS A N 1
ATOM 3545 C CA . LYS A 1 443 ? -18.406 17.814 16.583 1.00 96.69 443 LYS A CA 1
ATOM 3546 C C . LYS A 1 443 ? -19.631 16.913 16.463 1.00 96.69 443 LYS A C 1
ATOM 3548 O O . LYS A 1 443 ? -20.216 16.568 17.487 1.00 96.69 443 LYS A O 1
ATOM 3553 N N . PHE A 1 444 ? -19.981 16.498 15.247 1.00 96.94 444 PHE A N 1
ATOM 3554 C CA . PHE A 1 444 ? -21.076 15.568 14.993 1.00 96.94 444 PHE A CA 1
ATOM 3555 C C . PHE A 1 444 ? -20.835 14.228 15.694 1.00 96.94 444 PHE A C 1
ATOM 3557 O O . PHE A 1 444 ? -21.659 13.808 16.503 1.00 96.94 444 PHE A O 1
ATOM 3564 N N . LEU A 1 445 ? -19.673 13.602 15.477 1.00 97.12 445 LEU A N 1
ATOM 3565 C CA . LEU A 1 445 ? -19.325 12.329 16.117 1.00 97.12 445 LEU A CA 1
ATOM 3566 C C . LEU A 1 445 ? -19.301 12.443 17.645 1.00 97.12 445 LEU A C 1
ATOM 3568 O O . LEU A 1 445 ? -19.803 11.561 18.334 1.00 97.12 445 LEU A O 1
ATOM 3572 N N . MET A 1 446 ? -18.771 13.546 18.183 1.00 97.00 446 MET A N 1
ATOM 3573 C CA . MET A 1 446 ? -18.818 13.822 19.621 1.00 97.00 446 MET A CA 1
ATOM 3574 C C . MET A 1 446 ? -20.260 13.881 20.140 1.00 97.00 446 MET A C 1
ATOM 3576 O O . MET A 1 446 ? -20.566 13.285 21.170 1.00 97.00 446 MET A O 1
ATOM 3580 N N . ALA A 1 447 ? -21.145 14.579 19.428 1.00 96.06 447 ALA A N 1
ATOM 3581 C CA . ALA A 1 447 ? -22.536 14.747 19.825 1.00 96.06 447 ALA A CA 1
ATOM 3582 C C . ALA A 1 447 ? -23.367 13.465 19.686 1.00 96.06 447 ALA A C 1
ATOM 3584 O O . ALA A 1 447 ? -24.304 13.299 20.457 1.00 96.06 447 ALA A O 1
ATOM 3585 N N . GLN A 1 448 ? -23.062 12.580 18.730 1.00 96.00 448 GLN A N 1
ATOM 3586 C CA . GLN A 1 448 ? -23.783 11.312 18.549 1.00 96.00 448 GLN A CA 1
ATOM 3587 C C . GLN A 1 448 ? -23.272 10.218 19.491 1.00 96.00 448 GLN A C 1
ATOM 3589 O O . GLN A 1 448 ? -24.061 9.609 20.209 1.00 96.00 448 GLN A O 1
ATOM 3594 N N . LEU A 1 449 ? -21.954 10.019 19.553 1.00 96.62 449 LEU A N 1
ATOM 3595 C CA . LEU A 1 449 ? -21.343 8.935 20.328 1.00 96.62 449 LEU A CA 1
ATOM 3596 C C . LEU A 1 449 ? -21.203 9.271 21.822 1.00 96.62 449 LEU A C 1
ATOM 3598 O O . LEU A 1 449 ? -21.104 8.370 22.653 1.00 96.62 449 LEU A O 1
ATOM 3602 N N . GLY A 1 450 ? -21.189 10.561 22.173 1.00 93.62 450 GLY A N 1
ATOM 3603 C CA . GLY A 1 450 ? -21.071 11.056 23.548 1.00 93.62 450 GLY A CA 1
ATOM 3604 C C . GLY A 1 450 ? -22.407 11.344 24.243 1.00 93.62 450 GLY A C 1
ATOM 3605 O O . GLY A 1 450 ? -22.408 11.982 25.296 1.00 93.62 450 GLY A O 1
ATOM 3606 N N . LYS A 1 451 ? -23.547 10.934 23.666 1.00 92.69 451 LYS A N 1
ATOM 3607 C CA . LYS A 1 451 ? -24.877 11.200 24.242 1.00 92.69 451 LYS A CA 1
ATOM 3608 C C . LYS A 1 451 ? -25.018 10.583 25.639 1.00 92.69 451 LYS A C 1
ATOM 3610 O O . LYS A 1 451 ? -24.710 9.399 25.809 1.00 92.69 451 LYS A O 1
ATOM 3615 N N . PRO A 1 452 ? -25.549 11.326 26.629 1.00 90.31 452 PRO A N 1
ATOM 3616 C CA . PRO A 1 452 ? -25.971 10.734 27.893 1.00 90.31 452 PRO A CA 1
ATOM 3617 C C . PRO A 1 452 ? -26.974 9.599 27.647 1.00 90.31 452 PRO A C 1
ATOM 3619 O O . PRO A 1 452 ? -27.918 9.770 26.880 1.00 90.31 452 PRO A O 1
ATOM 3622 N N . GLY A 1 453 ? -26.750 8.439 28.267 1.00 90.06 453 GLY A N 1
ATOM 3623 C CA . GLY A 1 453 ? -27.576 7.243 28.046 1.00 90.06 453 GLY A CA 1
ATOM 3624 C C . GLY A 1 453 ? -27.361 6.546 26.696 1.00 90.06 453 GLY A C 1
ATOM 3625 O O . GLY A 1 453 ? -28.055 5.585 26.400 1.00 90.06 453 GLY A O 1
ATOM 3626 N N . GLY A 1 454 ? -26.412 6.997 25.868 1.00 93.19 454 GLY A N 1
ATOM 3627 C CA . GLY A 1 454 ? -26.008 6.263 24.669 1.00 93.19 454 GLY A CA 1
ATOM 3628 C C . GLY A 1 454 ? -25.231 4.987 25.011 1.00 93.19 454 GLY A C 1
ATOM 3629 O O . GLY A 1 454 ? -24.671 4.859 26.103 1.00 93.19 454 GLY A O 1
ATOM 3630 N N . ARG A 1 455 ? -25.111 4.069 24.044 1.00 95.31 455 ARG A N 1
ATOM 3631 C CA . ARG A 1 455 ? -24.469 2.752 24.238 1.00 95.31 455 ARG A CA 1
ATOM 3632 C C . ARG A 1 455 ? -23.059 2.840 24.829 1.00 95.31 455 ARG A C 1
ATOM 3634 O O . ARG A 1 455 ? -22.717 2.081 25.731 1.00 95.31 455 ARG A O 1
ATOM 3641 N N . LEU A 1 456 ? -22.229 3.779 24.362 1.00 96.62 456 LEU A N 1
ATOM 3642 C CA . LEU A 1 456 ? -20.879 3.955 24.914 1.00 96.62 456 LEU A CA 1
ATOM 3643 C C . LEU A 1 456 ? -20.891 4.483 26.354 1.00 96.62 456 LEU A C 1
ATOM 3645 O O . LEU A 1 456 ? -20.057 4.067 27.157 1.00 96.62 456 LEU A O 1
ATOM 3649 N N . ALA A 1 457 ? -21.831 5.368 26.694 1.00 95.81 457 ALA A N 1
ATOM 3650 C CA . ALA A 1 457 ? -21.978 5.886 28.051 1.00 95.81 457 ALA A CA 1
ATOM 3651 C C . ALA A 1 457 ? -22.437 4.785 29.022 1.00 95.81 457 ALA A C 1
ATOM 3653 O O . ALA A 1 457 ? -21.941 4.706 30.147 1.00 95.81 457 ALA A O 1
ATOM 3654 N N . GLU A 1 458 ? -23.333 3.899 28.580 1.00 95.94 458 GLU A N 1
ATOM 3655 C CA . GLU A 1 458 ? -23.747 2.718 29.344 1.00 95.94 458 GLU A CA 1
ATOM 3656 C C . GLU A 1 458 ? -22.583 1.746 29.570 1.00 95.94 458 GLU A C 1
ATOM 3658 O O . GLU A 1 458 ? -22.395 1.260 30.685 1.00 95.94 458 GLU A O 1
ATOM 3663 N N . LEU A 1 459 ? -21.753 1.508 28.549 1.00 95.25 459 LEU A N 1
ATOM 3664 C CA . LEU A 1 459 ? -20.567 0.654 28.666 1.00 95.25 459 LEU A CA 1
ATOM 3665 C C . LEU A 1 459 ? -19.503 1.251 29.600 1.00 95.25 459 LEU A C 1
ATOM 3667 O O . LEU A 1 459 ? -18.932 0.528 30.417 1.00 95.25 459 LEU A O 1
ATOM 3671 N N . GLU A 1 460 ? -19.259 2.561 29.531 1.00 94.88 460 GLU A N 1
ATOM 3672 C CA . GLU A 1 460 ? -18.378 3.270 30.471 1.00 94.88 460 GLU A CA 1
ATOM 3673 C C . GLU A 1 460 ? -18.908 3.155 31.909 1.00 94.88 460 GLU A C 1
ATOM 3675 O O . GLU A 1 460 ? -18.148 2.830 32.825 1.00 94.88 460 GLU A O 1
ATOM 3680 N N . LYS A 1 461 ? -20.220 3.349 32.112 1.00 94.50 461 LYS A N 1
ATOM 3681 C CA . LYS A 1 461 ? -20.869 3.178 33.419 1.00 94.50 461 LYS A CA 1
ATOM 3682 C C . LYS A 1 461 ? -20.720 1.745 33.932 1.00 94.50 461 LYS A C 1
ATOM 3684 O O . LYS A 1 461 ? -20.260 1.559 35.052 1.00 94.50 461 LYS A O 1
ATOM 3689 N N . LYS A 1 462 ? -20.998 0.738 33.097 1.00 92.44 462 LYS A N 1
ATOM 3690 C CA . LYS A 1 462 ? -20.824 -0.685 33.437 1.00 92.44 462 LYS A CA 1
ATOM 3691 C C . LYS A 1 462 ? -19.396 -0.989 33.900 1.00 92.44 462 LYS A C 1
ATOM 3693 O O . LYS A 1 462 ? -19.207 -1.702 34.881 1.00 92.44 462 LYS A O 1
ATOM 3698 N N . ARG A 1 463 ? -18.380 -0.431 33.229 1.00 91.31 463 ARG A N 1
ATOM 3699 C CA . ARG A 1 463 ? -16.974 -0.586 33.646 1.00 91.31 463 ARG A CA 1
ATOM 3700 C C . ARG A 1 463 ? -16.683 0.086 34.977 1.00 91.31 463 ARG A C 1
ATOM 3702 O O . ARG A 1 463 ? -15.965 -0.484 35.792 1.00 91.31 463 ARG A O 1
ATOM 3709 N N . LYS A 1 464 ? -17.233 1.279 35.198 1.00 91.00 464 LYS A N 1
ATOM 3710 C CA . LYS A 1 464 ? -17.096 2.001 36.464 1.00 91.00 464 LYS A CA 1
ATOM 3711 C C . LYS A 1 464 ? -17.714 1.217 37.624 1.00 91.00 464 LYS A C 1
ATOM 3713 O O . LYS A 1 464 ? -17.084 1.102 38.671 1.00 91.00 464 LYS A O 1
ATOM 3718 N N . ASP A 1 465 ? -18.898 0.650 37.410 1.00 89.38 465 ASP A N 1
ATOM 3719 C CA . ASP A 1 465 ? -19.622 -0.130 38.415 1.00 89.38 465 ASP A CA 1
ATOM 3720 C C . ASP A 1 465 ? -18.894 -1.451 38.718 1.00 89.38 465 ASP A C 1
ATOM 3722 O O . ASP A 1 465 ? -18.720 -1.796 39.883 1.00 89.38 465 ASP A O 1
ATOM 3726 N N . ALA A 1 466 ? -18.362 -2.144 37.703 1.00 84.50 466 ALA A N 1
ATOM 3727 C CA . ALA A 1 466 ? -17.555 -3.353 37.903 1.00 84.50 466 ALA A CA 1
ATOM 3728 C C . ALA A 1 466 ? -16.304 -3.090 38.764 1.00 84.50 466 ALA A C 1
ATOM 3730 O O . ALA A 1 466 ? -16.013 -3.851 39.681 1.00 84.50 466 ALA A O 1
ATOM 3731 N N . ILE A 1 467 ? -15.607 -1.970 38.528 1.00 80.00 467 ILE A N 1
ATOM 3732 C CA . ILE A 1 467 ? -14.454 -1.555 39.347 1.00 80.00 467 ILE A CA 1
ATOM 3733 C C . ILE A 1 467 ? -14.874 -1.255 40.796 1.00 80.00 467 ILE A C 1
ATOM 3735 O O . ILE A 1 467 ? -14.102 -1.498 41.721 1.00 80.00 467 ILE A O 1
ATOM 3739 N N . ALA A 1 468 ? -16.078 -0.714 41.003 1.00 72.19 468 ALA A N 1
ATOM 3740 C CA . ALA A 1 468 ? -16.597 -0.408 42.333 1.00 72.19 468 ALA A CA 1
ATOM 3741 C C . ALA A 1 468 ? -17.028 -1.661 43.116 1.00 72.19 468 ALA A C 1
ATOM 3743 O O . ALA A 1 468 ? -16.997 -1.630 44.340 1.00 72.19 468 ALA A O 1
ATOM 3744 N N . VAL A 1 469 ? -17.419 -2.742 42.433 1.00 63.41 469 VAL A N 1
ATOM 3745 C CA . VAL A 1 469 ? -17.836 -4.013 43.055 1.00 63.41 469 VAL A CA 1
ATOM 3746 C C . VAL A 1 469 ? -16.638 -4.922 43.369 1.00 63.41 469 VAL A C 1
ATOM 3748 O O . VAL A 1 469 ? -16.626 -5.553 44.421 1.00 63.41 469 VAL A O 1
ATOM 3751 N N . ASP A 1 470 ? -15.585 -4.917 42.542 1.00 55.59 470 ASP A N 1
ATOM 3752 C CA . ASP A 1 470 ? -14.320 -5.651 42.779 1.00 55.59 470 ASP A CA 1
ATOM 3753 C C . ASP A 1 470 ? -13.445 -5.040 43.905 1.00 55.59 470 ASP A C 1
ATOM 3755 O O . ASP A 1 470 ? -12.287 -5.415 44.106 1.00 55.59 470 ASP A O 1
ATOM 3759 N N . SER A 1 471 ? -13.976 -4.090 44.684 1.00 46.06 471 SER A N 1
ATOM 3760 C CA . SER A 1 471 ? -13.273 -3.371 45.750 1.00 46.06 471 SER A CA 1
ATOM 3761 C C . SER A 1 471 ? -13.079 -4.194 47.036 1.00 46.06 471 SER A C 1
ATOM 3763 O O . SER A 1 471 ? -13.327 -3.697 48.136 1.00 46.06 471 SER A O 1
ATOM 3765 N N . THR A 1 472 ? -12.629 -5.444 46.922 1.00 49.31 472 THR A N 1
ATOM 3766 C CA . THR A 1 472 ? -11.989 -6.166 48.037 1.00 49.31 472 THR A CA 1
ATOM 3767 C C . THR A 1 472 ? -10.468 -5.951 48.063 1.00 49.31 472 THR A C 1
ATOM 3769 O O . THR A 1 472 ? -9.876 -6.083 49.127 1.00 49.31 472 THR A O 1
ATOM 3772 N N . ASP A 1 473 ? -9.856 -5.463 46.970 1.00 53.16 473 ASP A N 1
ATOM 3773 C CA . ASP A 1 473 ? -8.429 -5.087 46.900 1.00 53.16 473 ASP A CA 1
ATOM 3774 C C . ASP A 1 473 ? -8.227 -3.587 46.594 1.00 53.16 473 ASP A C 1
ATOM 3776 O O . ASP A 1 473 ? -7.825 -3.152 45.512 1.00 53.16 473 ASP A O 1
ATOM 3780 N N . ALA A 1 474 ? -8.510 -2.743 47.588 1.00 49.66 474 ALA A N 1
ATOM 3781 C CA . ALA A 1 474 ? -8.492 -1.280 47.465 1.00 49.66 474 ALA A CA 1
ATOM 3782 C C . ALA A 1 474 ? -7.091 -0.645 47.262 1.00 49.66 474 ALA A C 1
ATOM 3784 O O . ALA A 1 474 ? -6.998 0.527 46.884 1.00 49.66 474 ALA A O 1
ATOM 3785 N N . GLN A 1 475 ? -5.987 -1.368 47.497 1.00 50.09 475 GLN A N 1
ATOM 3786 C CA . GLN A 1 475 ? -4.634 -0.783 47.462 1.00 50.09 475 GLN A CA 1
ATOM 3787 C C . GLN A 1 475 ? -4.013 -0.685 46.059 1.00 50.09 475 GLN A C 1
ATOM 3789 O O . GLN A 1 475 ? -3.314 0.293 45.772 1.00 50.09 475 GLN A O 1
ATOM 3794 N N . ASP A 1 476 ? -4.286 -1.634 45.163 1.00 52.34 476 ASP A N 1
ATOM 3795 C CA . ASP A 1 476 ? -3.712 -1.623 43.807 1.00 52.34 476 ASP A CA 1
ATOM 3796 C C . ASP A 1 476 ? -4.466 -0.688 42.850 1.00 52.34 476 ASP A C 1
ATOM 3798 O O . ASP A 1 476 ? -3.885 -0.121 41.917 1.00 52.34 476 ASP A O 1
ATOM 3802 N N . LEU A 1 477 ? -5.745 -0.433 43.132 1.00 51.19 477 LEU A N 1
ATOM 3803 C CA . LEU A 1 477 ? -6.577 0.521 42.398 1.00 51.19 477 LEU A CA 1
ATOM 3804 C C . LEU A 1 477 ? -6.153 1.973 42.643 1.00 51.19 477 LEU A C 1
ATOM 3806 O O . LEU A 1 477 ? -6.030 2.741 41.685 1.00 51.19 477 LEU A O 1
ATOM 3810 N N . LEU A 1 478 ? -5.848 2.341 43.893 1.00 50.34 478 LEU A N 1
ATOM 3811 C CA . LEU A 1 478 ? -5.374 3.689 44.222 1.00 50.34 478 LEU A CA 1
ATOM 3812 C C . LEU A 1 478 ? -4.093 4.022 43.450 1.00 50.34 478 LEU A C 1
ATOM 3814 O O . LEU A 1 478 ? -4.033 5.061 42.801 1.00 50.34 478 LEU A O 1
ATOM 3818 N N . LYS A 1 479 ? -3.123 3.102 43.380 1.00 52.16 479 LYS A N 1
ATOM 3819 C CA . LYS A 1 479 ? -1.874 3.319 42.624 1.00 52.16 479 LYS A CA 1
ATOM 3820 C C . LYS A 1 479 ? -2.096 3.566 41.126 1.00 52.16 479 LYS A C 1
ATOM 3822 O O . LYS A 1 479 ? -1.352 4.343 40.523 1.00 52.16 479 LYS A O 1
ATOM 3827 N N . ASN A 1 480 ? -3.106 2.939 40.523 1.00 48.78 480 ASN A N 1
ATOM 3828 C CA . ASN A 1 480 ? -3.410 3.089 39.095 1.00 48.78 480 ASN A CA 1
ATOM 3829 C C . ASN A 1 480 ? -4.224 4.352 38.782 1.00 48.78 480 ASN A C 1
ATOM 3831 O O . ASN A 1 480 ? -4.041 4.950 37.720 1.00 48.78 480 ASN A O 1
ATOM 3835 N N . VAL A 1 481 ? -5.079 4.793 39.706 1.00 48.94 481 VAL A N 1
ATOM 3836 C CA . VAL A 1 481 ? -5.823 6.056 39.582 1.00 48.94 481 VAL A CA 1
ATOM 3837 C C . VAL A 1 481 ? -4.893 7.252 39.813 1.00 48.94 481 VAL A C 1
ATOM 3839 O O . VAL A 1 481 ? -4.917 8.199 39.029 1.00 48.94 481 VAL A O 1
ATOM 3842 N N . THR A 1 482 ? -3.995 7.191 40.804 1.00 50.09 482 THR A N 1
ATOM 3843 C CA . THR A 1 482 ? -3.046 8.284 41.091 1.00 50.09 482 THR A CA 1
ATOM 3844 C C . THR A 1 482 ? -1.989 8.459 39.996 1.00 50.09 482 THR A C 1
ATOM 3846 O O . THR A 1 482 ? -1.526 9.571 39.775 1.00 50.09 482 THR A O 1
ATOM 3849 N N . LYS A 1 483 ? -1.631 7.403 39.251 1.00 49.91 483 LYS A N 1
ATOM 3850 C CA . LYS A 1 483 ? -0.696 7.513 38.112 1.00 49.91 483 LYS A CA 1
ATOM 3851 C C . LYS A 1 483 ? -1.286 8.185 36.869 1.00 49.91 483 LYS A C 1
ATOM 3853 O O . LYS A 1 483 ? -0.521 8.657 36.035 1.00 49.91 483 LYS A O 1
ATOM 3858 N N . ASN A 1 484 ? -2.610 8.211 36.729 1.00 46.62 484 ASN A N 1
ATOM 3859 C CA . ASN A 1 484 ? -3.287 8.720 35.530 1.00 46.62 484 ASN A CA 1
ATOM 3860 C C . ASN A 1 484 ? -3.926 10.103 35.721 1.00 46.62 484 ASN A C 1
ATOM 3862 O O . ASN A 1 484 ? -4.467 10.660 34.768 1.00 46.62 484 ASN A O 1
ATOM 3866 N N . LEU A 1 485 ? -3.860 10.663 36.929 1.00 44.75 485 LEU A N 1
ATOM 3867 C CA . LEU A 1 485 ? -4.397 11.979 37.251 1.00 44.75 485 LEU A CA 1
ATOM 3868 C C . LEU A 1 485 ? -3.267 12.853 37.799 1.00 44.75 485 LEU A C 1
ATOM 3870 O O . LEU A 1 485 ? -2.747 12.605 38.884 1.00 44.75 485 LEU A O 1
ATOM 3874 N N . SER A 1 486 ? -2.887 13.890 37.054 1.00 40.62 486 SER A N 1
ATOM 3875 C CA . SER A 1 486 ? -2.025 14.961 37.558 1.00 40.62 486 SER A CA 1
ATOM 3876 C C . SER A 1 486 ? -2.819 15.787 38.575 1.00 40.62 486 SER A C 1
ATOM 3878 O O . SER A 1 486 ? -3.492 16.750 38.206 1.00 40.62 486 SER A O 1
ATOM 3880 N N . PHE A 1 487 ? -2.823 15.381 39.845 1.00 48.81 487 PHE A N 1
ATOM 3881 C CA . PHE A 1 487 ? -3.547 16.115 40.880 1.00 48.81 487 PHE A CA 1
ATOM 3882 C C . PHE A 1 487 ? -2.701 17.208 41.536 1.00 48.81 487 PHE A C 1
ATOM 3884 O O . PHE A 1 487 ? -1.545 17.006 41.900 1.00 48.81 487 PHE A O 1
ATOM 3891 N N . ASN A 1 488 ? -3.354 18.356 41.720 1.00 52.53 488 ASN A N 1
ATOM 3892 C CA . ASN A 1 488 ? -2.933 19.478 42.548 1.00 52.53 488 ASN A CA 1
ATOM 3893 C C . ASN A 1 488 ? -2.815 19.023 44.031 1.00 52.53 488 ASN A C 1
ATOM 3895 O O . ASN A 1 488 ? -3.758 18.398 44.533 1.00 52.53 488 ASN A O 1
ATOM 3899 N N . PRO A 1 489 ? -1.700 19.313 44.736 1.00 51.00 489 PRO A N 1
ATOM 3900 C CA . PRO A 1 489 ? -1.433 18.883 46.117 1.00 51.00 489 PRO A CA 1
ATOM 3901 C C . PRO A 1 489 ? -2.546 19.156 47.143 1.00 51.00 489 PRO A C 1
ATOM 3903 O O . PRO A 1 489 ? -2.657 18.436 48.138 1.00 51.00 489 PRO A O 1
ATOM 3906 N N . GLU A 1 490 ? -3.399 20.157 46.920 1.00 51.06 490 GLU A N 1
ATOM 3907 C CA . GLU A 1 490 ? -4.485 20.492 47.851 1.00 51.06 490 GLU A CA 1
ATOM 3908 C C . GLU A 1 490 ? -5.634 19.471 47.867 1.00 51.06 490 GLU A C 1
ATOM 3910 O O . GLU A 1 490 ? -6.196 19.186 48.928 1.00 51.06 490 GLU A O 1
ATOM 3915 N N . LEU A 1 491 ? -5.936 18.833 46.730 1.00 51.69 491 LEU A N 1
ATOM 3916 C CA . LEU A 1 491 ? -6.973 17.792 46.636 1.00 51.69 491 LEU A CA 1
ATOM 3917 C C . LEU A 1 491 ? -6.594 16.534 47.432 1.00 51.69 491 LEU A C 1
ATOM 3919 O O . LEU A 1 491 ? -7.454 15.890 48.037 1.00 51.69 491 LEU A O 1
ATOM 3923 N N . LEU A 1 492 ? -5.296 16.224 47.503 1.00 53.56 492 LEU A N 1
ATOM 3924 C CA . LEU A 1 492 ? -4.761 15.124 48.312 1.00 53.56 492 LEU A CA 1
ATOM 3925 C C . LEU A 1 492 ? -4.906 15.392 49.819 1.00 53.56 492 LEU A C 1
ATOM 3927 O O . LEU A 1 492 ? -5.241 14.473 50.570 1.00 53.56 492 LEU A O 1
ATOM 3931 N N . LYS A 1 493 ? -4.744 16.646 50.269 1.00 56.88 493 LYS A N 1
ATOM 3932 C CA . LYS A 1 493 ? -5.004 17.039 51.669 1.00 56.88 493 LYS A CA 1
ATOM 3933 C C . LYS A 1 493 ? -6.481 16.892 52.048 1.00 56.88 493 LYS A C 1
ATOM 3935 O O . LYS A 1 493 ? -6.793 16.483 53.168 1.00 56.88 493 LYS A O 1
ATOM 3940 N N . LEU A 1 494 ? -7.386 17.193 51.119 1.00 50.62 494 LEU A N 1
ATOM 3941 C CA . LEU A 1 494 ? -8.835 17.139 51.339 1.00 50.62 494 LEU A CA 1
ATOM 3942 C C . LEU A 1 494 ? -9.376 15.698 51.371 1.00 50.62 494 LEU A C 1
ATOM 3944 O O . LEU A 1 494 ? -10.254 15.372 52.173 1.00 50.62 494 LEU A O 1
ATOM 3948 N N . LEU A 1 495 ? -8.793 14.808 50.563 1.00 51.31 495 LEU A N 1
ATOM 3949 C CA . LEU A 1 495 ? -9.052 13.365 50.624 1.00 51.31 495 LEU A CA 1
ATOM 3950 C C . LEU A 1 495 ? -8.472 12.739 51.903 1.00 51.31 495 LEU A C 1
ATOM 3952 O O . LEU A 1 495 ? -9.141 11.949 52.562 1.00 51.31 495 LEU A O 1
ATOM 3956 N N . GLY A 1 496 ? -7.269 13.135 52.329 1.00 53.72 496 GLY A N 1
ATOM 3957 C CA . GLY A 1 496 ? -6.680 12.635 53.578 1.00 53.72 496 GLY A CA 1
ATOM 3958 C C . GLY A 1 496 ? -7.505 12.978 54.828 1.00 53.72 496 GLY A C 1
ATOM 3959 O O . GLY A 1 496 ? -7.677 12.140 55.718 1.00 53.72 496 GLY A O 1
ATOM 3960 N N . SER A 1 497 ? -8.071 14.187 54.888 1.00 49.25 497 SER A N 1
ATOM 3961 C CA . SER A 1 497 ? -8.839 14.658 56.050 1.00 49.25 497 SER A CA 1
ATOM 3962 C C . SER A 1 497 ? -10.243 14.043 56.153 1.00 49.25 497 SER A C 1
ATOM 3964 O O . SER A 1 497 ? -10.724 13.776 57.260 1.00 49.25 497 SER A O 1
ATOM 3966 N N . THR A 1 498 ? -10.885 13.732 55.023 1.00 46.44 498 THR A N 1
ATOM 3967 C CA . THR A 1 498 ? -12.206 13.077 54.988 1.00 46.44 498 THR A CA 1
ATOM 3968 C C . THR A 1 498 ? -12.153 11.619 55.453 1.00 46.44 498 THR A C 1
ATOM 3970 O O . THR A 1 498 ? -13.060 11.164 56.157 1.00 46.44 498 THR A O 1
ATOM 3973 N N . PHE A 1 499 ? -11.062 10.903 55.168 1.00 46.66 499 PHE A N 1
ATOM 3974 C CA . PHE A 1 499 ? -10.870 9.528 55.644 1.00 46.66 499 PHE A CA 1
ATOM 3975 C C . PHE A 1 499 ? -10.561 9.443 57.147 1.00 46.66 499 PHE A C 1
ATOM 3977 O O . PHE A 1 499 ? -11.044 8.530 57.819 1.00 46.66 499 PHE A O 1
ATOM 3984 N N . HIS A 1 500 ? -9.841 10.419 57.711 1.00 46.78 500 HIS A N 1
ATOM 3985 C CA . HIS A 1 500 ? -9.595 10.474 59.159 1.00 46.78 500 HIS A CA 1
ATOM 3986 C C . HIS A 1 500 ? -10.880 10.729 59.968 1.00 46.78 500 HIS A C 1
ATOM 3988 O O . HIS A 1 500 ? -11.059 10.147 61.040 1.00 46.78 500 HIS A O 1
ATOM 3994 N N . ARG A 1 501 ? -11.818 11.532 59.439 1.00 39.19 501 ARG A N 1
ATOM 3995 C CA . ARG A 1 501 ? -13.119 11.777 60.092 1.00 39.19 501 ARG A CA 1
ATOM 3996 C C . ARG A 1 501 ? -14.035 10.552 60.097 1.00 39.19 501 ARG A C 1
ATOM 3998 O O . ARG A 1 501 ? -14.671 10.300 61.116 1.00 39.19 501 ARG A O 1
ATOM 4005 N N . ARG A 1 502 ? -14.076 9.757 59.019 1.00 37.09 502 ARG A N 1
ATOM 4006 C CA . ARG A 1 502 ? -14.903 8.531 58.981 1.00 37.09 502 ARG A CA 1
ATOM 4007 C C . ARG A 1 502 ? -14.403 7.443 59.933 1.00 37.09 502 ARG A C 1
ATOM 4009 O O . ARG A 1 502 ? -15.219 6.739 60.516 1.00 37.09 502 ARG A O 1
ATOM 4016 N N . ARG A 1 503 ? -13.087 7.339 60.145 1.00 38.12 503 ARG A N 1
ATOM 4017 C CA . ARG A 1 503 ? -12.501 6.327 61.040 1.00 38.12 503 ARG A CA 1
ATOM 4018 C C . ARG A 1 503 ? -12.785 6.599 62.524 1.00 38.12 503 ARG A C 1
ATOM 4020 O O . ARG A 1 503 ? -12.983 5.650 63.270 1.00 38.12 503 ARG A O 1
ATOM 4027 N N . ARG A 1 504 ? -12.878 7.873 62.934 1.00 40.44 504 ARG A N 1
ATOM 4028 C CA . ARG A 1 504 ? -13.270 8.250 64.307 1.00 40.44 504 ARG A CA 1
ATOM 4029 C C . ARG A 1 504 ? -14.744 7.977 64.608 1.00 40.44 504 ARG A C 1
ATOM 4031 O O . ARG A 1 504 ? -15.042 7.521 65.698 1.00 40.44 504 ARG A O 1
ATOM 4038 N N . ILE A 1 505 ? -15.646 8.190 63.648 1.00 44.69 505 ILE A N 1
ATOM 4039 C CA . ILE A 1 505 ? -17.090 7.956 63.851 1.00 44.69 505 ILE A CA 1
ATOM 4040 C C . ILE A 1 505 ? -17.399 6.456 64.015 1.00 44.69 505 ILE A C 1
ATOM 4042 O O . ILE A 1 505 ? -18.269 6.092 64.796 1.00 44.69 505 ILE A O 1
ATOM 4046 N N . LEU A 1 506 ? -16.642 5.578 63.349 1.00 39.69 506 LEU A N 1
ATOM 4047 C CA . LEU A 1 506 ? -16.793 4.122 63.473 1.00 39.69 506 LEU A CA 1
ATOM 4048 C C . LEU A 1 506 ? -16.192 3.531 64.763 1.00 39.69 506 LEU A C 1
ATOM 4050 O O . LEU A 1 506 ? -16.557 2.422 65.126 1.00 39.69 506 LEU A O 1
ATOM 4054 N N . GLN A 1 507 ? -15.311 4.250 65.470 1.00 41.81 507 GLN A N 1
ATOM 4055 C CA . GLN A 1 507 ? -14.733 3.808 66.753 1.00 41.81 507 GLN A CA 1
ATOM 4056 C C . GLN A 1 507 ? -15.489 4.322 67.989 1.00 41.81 507 GLN A C 1
ATOM 4058 O O . GLN A 1 507 ? -15.116 3.981 69.102 1.00 41.81 507 GLN A O 1
ATOM 4063 N N . THR A 1 508 ? -16.526 5.146 67.818 1.00 43.81 508 THR A N 1
ATOM 4064 C CA . THR A 1 508 ? -17.383 5.628 68.923 1.00 43.81 508 THR A CA 1
ATOM 4065 C C . THR A 1 508 ? -18.745 4.912 68.953 1.00 43.81 508 THR A C 1
ATOM 4067 O O . THR A 1 508 ? -19.581 5.224 69.792 1.00 43.81 508 THR A O 1
ATOM 4070 N N . ILE A 1 509 ? -18.985 3.967 68.033 1.00 44.88 509 ILE A N 1
ATOM 4071 C CA . ILE A 1 509 ? -20.243 3.197 67.903 1.00 44.88 509 ILE A CA 1
ATOM 4072 C C . ILE A 1 509 ? -20.013 1.677 68.121 1.00 44.88 509 ILE A C 1
ATOM 4074 O O . ILE A 1 509 ? -20.930 0.874 67.983 1.00 44.88 509 ILE A O 1
ATOM 4078 N N . MET A 1 510 ? -18.806 1.272 68.522 1.00 37.88 510 MET A N 1
ATOM 4079 C CA . MET A 1 510 ? -18.529 -0.022 69.168 1.00 37.88 510 MET A CA 1
ATOM 4080 C C . MET A 1 510 ? -18.107 0.242 70.604 1.00 37.88 510 MET A C 1
ATOM 4082 O O . MET A 1 510 ? -18.401 -0.626 71.451 1.00 37.88 510 MET A O 1
#

Radius of gyration: 27.01 Å; chains: 1; bounding box: 60×47×109 Å

Secondary structure (DSSP, 8-state):
---------HHHHHHHHHH-SSHHHHHHHHHH-TTTT-GGGEEEGGG-GGGHHHHHTS-S-HHHHHHHHHHHHHHHHHHHHHHHTT--TTSTTS-SSHHHHHHHHTTHHHHGGGSHHHHHHHHTTEEEEEEE-SSSEEEEEEE-SS---GGGGGGTTT-SS--TTTT-TT-S--SS-TTGGGGGGBTTT--EEEEEE-TT--SPEEEEEEEE----TTHHHH-SS--EEEE-BTTB--EE--S-B----TT--B-SEEEEEETTB-PPTT---IIIIIHHHHHHHBSS-SS-EEEE--TTT-TT-S--EEEE-TTHHHHS-TT-SSEEEEEEEEEEETTTEEEEEEEEEE-SS-TTS-HHHHHHHHHHHH-TT--SEEEEETTEEEEEE-THIIIIIS--GGGTTSEEEEEE-TTB-HHHHHHHB-TT-SSBPSSHHHHHHHHHHHHHHT-TTSHHHHHHHHHHHHHHHSTT-HHHHHHHHHHH----HHHHHHHHHHHHHHHHHHTS--

Foldseek 3Di:
DDPDPPPPPLVVVLVQCLPQFFPVSVVVSCVVCVVQNPPVQKAFQQRDQVCAVLLQPQAPALLLLVLLVQLVLLVQALVQQCVVVVHDLLDPPHDLALLVSCCVRCNVLLVCCLPVVSQVVQQLQWEWEWGHELQQTKIKTFHLGFWDAQQCCSVALRHAQCQPCCSRNHGDDGGNRSNSNNQVQQPPFSWKKKWFDGNVLPHWIFIKIKTWDDDDPVRVVVDPDTGIIIGHDPPTTDTDHDCWAPSVRPPDTHHGGMMMIRGRGRHDPQQSQQQARSLLVSLQQQAAASGKHKYAYDCVHVVPDPPRIDIRGHPPSQQPPPPNLWFPDKDKDWDADPPWGTKIKMKTFTDCDRPPDDSVVSLVVLCSRHCVVQFQEFEDASRGGLAGDHLCLVCPLLVLVVRSSGMHMYMYSNGTDPVLVVQFGDSNSYHGHPDPSVVVVSNVCSPQCNDDVDPSNVVSVVSVVVVVVPPPPVPVVVVVVVVVDPDDPVVVVVVVVVVVVVVVVVVVVD